Protein AF-A0A7W0VR35-F1 (afdb_monomer_lite)

Radius of gyration: 27.63 Å; chains: 1; bounding box: 75×83×59 Å

Structure (mmCIF, N/CA/C/O backbone):
data_AF-A0A7W0VR35-F1
#
_entry.id   AF-A0A7W0VR35-F1
#
loop_
_atom_site.group_PDB
_atom_site.id
_atom_site.type_symbol
_atom_site.label_atom_id
_atom_site.label_alt_id
_atom_site.label_comp_id
_atom_site.label_asym_id
_atom_site.label_entity_id
_atom_site.label_seq_id
_atom_site.pdbx_PDB_ins_code
_atom_site.Cartn_x
_atom_site.Cartn_y
_atom_site.Cartn_z
_atom_site.occupancy
_atom_site.B_iso_or_equiv
_atom_site.auth_seq_id
_atom_site.auth_comp_id
_atom_site.auth_asym_id
_atom_site.auth_atom_id
_atom_site.pdbx_PDB_model_num
ATOM 1 N N . MET A 1 1 ? -3.188 -14.365 18.243 1.00 95.12 1 MET A N 1
ATOM 2 C CA . MET A 1 1 ? -3.143 -14.011 16.800 1.00 95.12 1 MET A CA 1
ATOM 3 C C . MET A 1 1 ? -3.067 -12.494 16.679 1.00 95.12 1 MET A C 1
ATOM 5 O O . MET A 1 1 ? -3.664 -11.827 17.518 1.00 95.12 1 MET A O 1
ATOM 9 N N . ILE A 1 2 ? -2.361 -11.967 15.671 1.00 97.50 2 ILE A N 1
ATOM 10 C CA . ILE A 1 2 ? -2.368 -10.536 15.319 1.00 97.50 2 ILE A CA 1
ATOM 11 C C . ILE A 1 2 ? -2.817 -10.399 13.857 1.00 97.50 2 ILE A C 1
ATOM 13 O O . ILE A 1 2 ? -2.403 -11.199 13.023 1.00 97.50 2 ILE A O 1
ATOM 17 N N . ALA A 1 3 ? -3.654 -9.410 13.547 1.00 97.56 3 ALA A N 1
ATOM 18 C CA . ALA A 1 3 ? -4.047 -9.060 12.180 1.00 97.56 3 ALA A CA 1
ATOM 19 C C . ALA A 1 3 ? -3.979 -7.539 11.986 1.00 97.56 3 ALA A C 1
ATOM 21 O O . ALA A 1 3 ? -4.232 -6.788 12.924 1.00 97.56 3 ALA A O 1
ATOM 22 N N . THR A 1 4 ? -3.647 -7.068 10.788 1.00 98.00 4 THR A N 1
ATOM 23 C CA . THR A 1 4 ? -3.435 -5.638 10.500 1.00 98.00 4 THR A CA 1
ATOM 24 C C . THR A 1 4 ? -4.209 -5.198 9.265 1.00 98.00 4 THR A C 1
ATOM 26 O O . THR A 1 4 ? -4.456 -5.993 8.357 1.00 98.00 4 THR A O 1
ATOM 29 N N . SER A 1 5 ? -4.645 -3.937 9.244 1.00 96.94 5 SER A N 1
ATOM 30 C CA . SER A 1 5 ? -5.359 -3.370 8.100 1.00 96.94 5 SER A CA 1
ATOM 31 C C . SER A 1 5 ? -4.422 -3.003 6.953 1.00 96.94 5 SER A C 1
ATOM 33 O O . SER A 1 5 ? -3.284 -2.587 7.165 1.00 96.94 5 SER A O 1
ATOM 35 N N . LEU A 1 6 ? -4.945 -3.076 5.722 1.00 93.38 6 LEU A N 1
ATOM 36 C CA . LEU A 1 6 ? -4.187 -2.752 4.508 1.00 93.38 6 LEU A CA 1
ATOM 37 C C . LEU A 1 6 ? -3.707 -1.292 4.440 1.00 93.38 6 LEU A C 1
ATOM 39 O O . LEU A 1 6 ? -2.758 -1.004 3.718 1.00 93.38 6 LEU A O 1
ATOM 43 N N . ASP A 1 7 ? -4.364 -0.385 5.166 1.00 92.06 7 ASP A N 1
ATOM 44 C CA . ASP A 1 7 ? -4.003 1.034 5.275 1.00 92.06 7 ASP A CA 1
ATOM 45 C C . ASP A 1 7 ? -3.066 1.345 6.459 1.00 92.06 7 ASP A C 1
ATOM 47 O O . ASP A 1 7 ? -2.720 2.507 6.677 1.00 92.06 7 ASP A O 1
ATOM 51 N N . GLY A 1 8 ? -2.679 0.332 7.246 1.00 94.69 8 GLY A N 1
ATOM 52 C CA . GLY A 1 8 ? -1.776 0.475 8.391 1.00 94.69 8 GLY A CA 1
ATOM 53 C C . GLY A 1 8 ? -2.346 1.242 9.577 1.00 94.69 8 GLY A C 1
ATOM 54 O O . GLY A 1 8 ? -1.609 1.540 10.519 1.00 94.69 8 GLY A O 1
ATOM 55 N N . GLN A 1 9 ? -3.632 1.595 9.549 1.00 96.31 9 GLN A N 1
ATOM 56 C CA . GLN A 1 9 ? -4.255 2.364 10.623 1.00 96.31 9 GLN A CA 1
ATOM 57 C C . GLN A 1 9 ? -4.576 1.512 11.846 1.00 96.31 9 GLN A C 1
ATOM 59 O O . GLN A 1 9 ? -4.603 2.038 12.954 1.00 96.31 9 GLN A O 1
ATOM 64 N N . TRP A 1 10 ? -4.792 0.210 11.668 1.00 98.06 10 TRP A N 1
ATOM 65 C CA . TRP A 1 10 ? -5.353 -0.647 12.702 1.00 98.06 10 TRP A CA 1
ATOM 66 C C . TRP A 1 10 ? -4.585 -1.956 12.829 1.00 98.06 10 TRP A C 1
ATOM 68 O O . TRP A 1 10 ? -4.202 -2.580 11.836 1.00 98.06 10 TRP A O 1
ATOM 78 N N . ALA A 1 11 ? -4.426 -2.401 14.070 1.00 98.19 11 ALA A N 1
ATOM 79 C CA . ALA A 1 11 ? -4.011 -3.753 14.400 1.00 98.19 11 ALA A CA 1
ATOM 80 C C . ALA A 1 11 ? -5.011 -4.364 15.381 1.00 98.19 11 ALA A C 1
ATOM 82 O O . ALA A 1 11 ? -5.518 -3.683 16.270 1.00 98.19 11 ALA A O 1
ATOM 83 N N . ILE A 1 12 ? -5.273 -5.653 15.230 1.00 98.06 12 ILE A N 1
ATOM 84 C CA . ILE A 1 12 ? -6.083 -6.441 16.148 1.00 98.06 12 ILE A CA 1
ATOM 85 C C . ILE A 1 12 ? -5.199 -7.473 16.809 1.00 98.06 12 ILE A C 1
ATOM 87 O O . ILE A 1 12 ? -4.433 -8.157 16.130 1.00 98.06 12 ILE A O 1
ATOM 91 N N . ILE A 1 13 ? -5.378 -7.645 18.113 1.00 97.69 13 ILE A N 1
ATOM 92 C CA . ILE A 1 13 ? -4.798 -8.750 18.866 1.00 97.69 13 ILE A CA 1
ATOM 93 C C . ILE A 1 13 ? -5.936 -9.599 19.420 1.00 97.69 13 ILE A C 1
ATOM 95 O O . ILE A 1 13 ? -6.838 -9.096 20.086 1.00 97.69 13 ILE A O 1
ATOM 99 N N . ARG A 1 14 ? -5.869 -10.905 19.154 1.00 97.06 14 ARG A N 1
ATOM 100 C CA . ARG A 1 14 ? -6.796 -11.908 19.684 1.00 97.06 14 ARG A CA 1
ATOM 101 C C . ARG A 1 14 ? -6.101 -12.800 20.708 1.00 97.06 14 ARG A C 1
ATOM 103 O O . ARG A 1 14 ? -5.097 -13.444 20.366 1.00 97.06 14 ARG A O 1
ATOM 110 N N . ARG A 1 15 ? -6.690 -12.900 21.905 1.00 95.44 15 ARG A N 1
ATOM 111 C CA . ARG A 1 15 ? -6.310 -13.806 23.002 1.00 95.44 15 ARG A CA 1
ATOM 112 C C . ARG A 1 15 ? -7.524 -14.640 23.428 1.00 95.44 15 ARG A C 1
ATOM 114 O O . ARG A 1 15 ? -8.392 -14.161 24.150 1.00 95.44 15 ARG A O 1
ATOM 121 N N . GLY A 1 16 ? -7.607 -15.885 22.955 1.00 95.12 16 GLY A N 1
ATOM 122 C CA . GLY A 1 16 ? -8.810 -16.707 23.139 1.00 95.12 16 GLY A CA 1
ATOM 123 C C . GLY A 1 16 ? -10.037 -16.007 22.547 1.00 95.12 16 GLY A C 1
ATOM 124 O O . GLY A 1 16 ? -10.062 -15.704 21.349 1.00 95.12 16 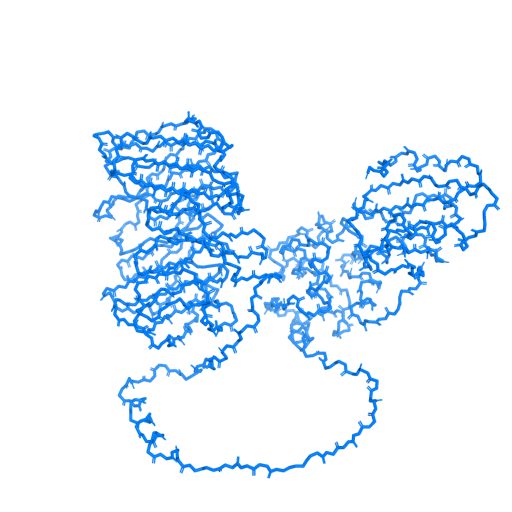GLY A O 1
ATOM 125 N N . ARG A 1 17 ? -11.018 -15.684 23.392 1.00 97.19 17 ARG A N 1
ATOM 126 C CA . ARG A 1 17 ? -12.238 -14.954 23.009 1.00 97.19 17 ARG A CA 1
ATOM 127 C C . ARG A 1 17 ? -12.087 -13.436 23.048 1.00 97.19 17 ARG A C 1
ATOM 129 O O . ARG A 1 17 ? -12.925 -12.738 22.493 1.00 97.19 17 ARG A O 1
ATOM 136 N N . GLU A 1 18 ? -11.055 -12.910 23.694 1.00 97.81 18 GLU A N 1
ATOM 137 C CA . GLU A 1 18 ? -10.840 -11.469 23.795 1.00 97.81 18 GLU A CA 1
ATOM 138 C C . GLU A 1 18 ? -10.178 -10.936 22.521 1.00 97.81 18 GLU A C 1
ATOM 140 O O . GLU A 1 18 ? -9.185 -11.488 22.034 1.00 97.81 18 GLU A O 1
ATOM 145 N N . VAL A 1 19 ? -10.725 -9.845 21.991 1.00 98.12 19 VAL A N 1
ATOM 146 C CA . VAL A 1 19 ? -10.203 -9.138 20.823 1.00 98.12 19 VAL A CA 1
ATOM 147 C C . VAL A 1 19 ? -10.039 -7.671 21.178 1.00 98.12 19 VAL A C 1
ATOM 149 O O . VAL A 1 19 ? -11.009 -7.014 21.549 1.00 98.12 19 VAL A O 1
ATOM 152 N N . VAL A 1 20 ? -8.824 -7.151 21.027 1.00 98.06 20 VAL A N 1
ATOM 153 C CA . VAL A 1 20 ? -8.511 -5.733 21.233 1.00 98.06 20 VAL A CA 1
ATOM 154 C C . VAL A 1 20 ? -8.087 -5.085 19.920 1.00 98.06 20 VAL A C 1
ATOM 156 O O . VAL A 1 20 ? -7.365 -5.690 19.124 1.00 98.06 20 VAL A O 1
ATOM 159 N N . LEU A 1 21 ? -8.535 -3.852 19.701 1.00 98.31 21 LEU A N 1
ATOM 160 C CA . LEU A 1 21 ? -8.171 -3.008 18.568 1.00 98.31 21 LEU A CA 1
ATOM 161 C C . LEU A 1 21 ? -7.180 -1.938 19.020 1.00 98.31 21 LEU A C 1
ATOM 163 O O . LEU A 1 21 ? -7.426 -1.224 19.991 1.00 98.31 21 LEU A O 1
ATOM 167 N N . LEU A 1 22 ? -6.091 -1.795 18.276 1.00 98.00 22 LEU A N 1
ATOM 168 C CA . LEU A 1 22 ? -5.041 -0.810 18.500 1.00 98.00 22 LEU A CA 1
ATOM 169 C C . LEU A 1 22 ? -4.926 0.110 17.288 1.00 98.00 22 LEU A C 1
ATOM 171 O O . LEU A 1 22 ? -4.880 -0.358 16.145 1.00 98.00 22 LEU A O 1
ATOM 175 N N . GLU A 1 23 ? -4.807 1.411 17.533 1.00 97.31 23 GLU A N 1
ATOM 176 C CA . GLU A 1 23 ? -4.448 2.368 16.492 1.00 97.31 23 GLU A CA 1
ATOM 177 C C . GLU A 1 23 ? -2.954 2.223 16.180 1.00 97.31 23 GLU A C 1
ATOM 179 O O . GLU A 1 23 ? -2.095 2.325 17.056 1.00 97.31 23 GLU A O 1
ATOM 184 N N . ARG A 1 24 ? -2.635 1.920 14.918 1.00 95.44 24 ARG A N 1
ATOM 185 C CA . ARG A 1 24 ? -1.267 1.716 14.411 1.00 95.44 24 ARG A CA 1
ATOM 186 C C . ARG A 1 24 ? -0.441 0.721 15.241 1.00 95.44 24 ARG A C 1
ATOM 188 O O . ARG A 1 24 ? 0.783 0.846 15.320 1.00 95.44 24 ARG A O 1
ATOM 195 N N . GLY A 1 25 ? -1.106 -0.257 15.858 1.00 94.12 25 GLY A N 1
ATOM 196 C CA . GLY A 1 25 ? -0.463 -1.271 16.697 1.00 94.12 25 GLY A CA 1
ATOM 197 C C . GLY A 1 25 ? 0.178 -0.732 17.975 1.00 94.12 25 GLY A C 1
ATOM 198 O O . GLY A 1 25 ? 1.082 -1.379 18.490 1.00 94.12 25 GLY A O 1
ATOM 199 N N . VAL A 1 26 ? -0.245 0.436 18.465 1.00 93.38 26 VAL A N 1
ATOM 200 C CA . VAL A 1 26 ? 0.288 1.060 19.685 1.00 93.38 26 VAL A CA 1
ATOM 201 C C . VAL A 1 26 ? -0.766 1.019 20.795 1.00 93.38 26 VAL A C 1
ATOM 203 O O . VAL A 1 26 ? -1.960 1.144 20.529 1.00 93.38 26 VAL A O 1
ATOM 206 N N . ALA A 1 27 ? -0.322 0.811 22.035 1.00 92.38 27 ALA A N 1
ATOM 207 C CA . ALA A 1 27 ? -1.160 0.887 23.228 1.00 92.38 27 ALA A CA 1
ATOM 208 C C . ALA A 1 27 ? -1.475 2.354 23.612 1.00 92.38 27 ALA A C 1
ATOM 210 O O . ALA A 1 27 ? -0.682 3.247 23.306 1.00 92.38 27 ALA A O 1
ATOM 211 N N . PRO A 1 28 ? -2.588 2.628 24.319 1.00 95.88 28 PRO A N 1
ATOM 212 C CA . PRO A 1 28 ? -3.587 1.678 24.824 1.00 95.88 28 PRO A CA 1
ATOM 213 C C . PRO A 1 28 ? -4.585 1.192 23.747 1.00 95.88 28 PRO A C 1
ATOM 215 O O . PRO A 1 28 ? -4.693 1.809 22.687 1.00 95.88 28 PRO A O 1
ATOM 218 N N . PRO A 1 29 ? -5.343 0.104 24.004 1.00 96.94 29 PRO A N 1
ATOM 219 C CA . PRO A 1 29 ? -6.456 -0.314 23.149 1.00 96.94 29 PRO A CA 1
ATOM 220 C C . PRO A 1 29 ? -7.499 0.790 22.951 1.00 96.94 29 PRO A C 1
ATOM 222 O O . PRO A 1 29 ? -7.899 1.455 23.904 1.00 96.94 29 PRO A O 1
ATOM 225 N N . VAL A 1 30 ? -7.974 0.941 21.714 1.00 97.75 30 VAL A N 1
ATOM 226 C CA . VAL A 1 30 ? -9.035 1.894 21.343 1.00 97.75 30 VAL A CA 1
ATOM 227 C C . VAL A 1 30 ? -10.424 1.274 21.519 1.00 97.75 30 VAL A C 1
ATOM 229 O O . VAL A 1 30 ? -11.382 1.971 21.846 1.00 97.75 30 VAL A O 1
ATOM 232 N N . ALA A 1 31 ? -10.533 -0.042 21.331 1.00 98.06 31 ALA A N 1
ATOM 233 C CA . ALA A 1 31 ? -11.748 -0.805 21.584 1.00 98.06 31 ALA A CA 1
ATOM 234 C C . ALA A 1 31 ? -11.434 -2.265 21.911 1.00 98.06 31 ALA A C 1
ATOM 236 O O . ALA A 1 31 ? -10.351 -2.775 21.612 1.00 98.06 31 ALA A O 1
ATOM 237 N N . GLN A 1 32 ? -12.415 -2.937 22.507 1.00 98.12 32 GLN A N 1
ATOM 238 C CA . GLN A 1 32 ? -12.334 -4.331 22.910 1.00 98.12 32 GLN A CA 1
ATOM 239 C C . GLN A 1 32 ? -13.700 -4.998 22.762 1.00 98.12 32 GLN A C 1
ATOM 241 O O . GLN A 1 32 ? -14.721 -4.402 23.103 1.00 98.12 32 GLN A O 1
ATOM 246 N N . ILE A 1 33 ? -13.707 -6.244 22.292 1.00 98.38 33 ILE A N 1
ATOM 247 C CA . ILE A 1 33 ? -14.890 -7.108 22.288 1.00 98.38 33 ILE A CA 1
ATOM 248 C C . ILE A 1 33 ? -14.534 -8.509 22.790 1.00 98.38 33 ILE A C 1
ATOM 250 O O . ILE A 1 33 ? -13.374 -8.928 22.752 1.00 98.38 33 ILE A O 1
ATOM 254 N N . THR A 1 34 ? -15.557 -9.251 23.204 1.00 98.12 34 THR A N 1
ATOM 255 C CA . THR A 1 34 ? -15.458 -10.679 23.511 1.00 98.12 34 THR A CA 1
ATOM 256 C C . THR A 1 34 ? -16.251 -11.453 22.468 1.00 98.12 34 THR A C 1
ATOM 258 O O . THR A 1 34 ? -17.428 -11.178 22.253 1.00 98.12 34 THR A O 1
ATOM 261 N N . LEU A 1 35 ? -15.603 -12.407 21.806 1.00 97.12 35 LEU A N 1
ATOM 262 C CA . LEU A 1 35 ? -16.219 -13.297 20.827 1.00 97.12 35 LEU A CA 1
ATOM 263 C C . LEU A 1 35 ? -17.107 -14.329 21.514 1.00 97.12 35 LEU A C 1
ATOM 265 O O . LEU A 1 35 ? -16.860 -14.702 22.660 1.00 97.12 35 LEU A O 1
ATOM 269 N N . ASP A 1 36 ? -18.098 -14.846 20.795 1.00 95.25 36 ASP A N 1
ATOM 270 C CA . ASP A 1 36 ? -19.009 -15.873 21.311 1.00 95.25 36 ASP A CA 1
ATOM 271 C C . ASP A 1 36 ? -18.390 -17.282 21.345 1.00 95.25 36 ASP A C 1
ATOM 273 O O . ASP A 1 36 ? -18.784 -18.098 22.177 1.00 95.25 36 ASP A O 1
ATOM 277 N N . ASP A 1 37 ? -17.392 -17.545 20.497 1.00 95.38 37 ASP A N 1
ATOM 278 C CA . ASP A 1 37 ? -16.738 -18.849 20.318 1.00 95.38 37 ASP A CA 1
ATOM 279 C C . ASP A 1 37 ? -15.204 -18.675 20.222 1.00 95.38 37 ASP A C 1
ATOM 281 O O . ASP A 1 37 ? -14.701 -17.594 19.895 1.00 95.38 37 ASP A O 1
ATOM 285 N N . ASP A 1 38 ? -14.458 -19.738 20.520 1.00 95.31 38 ASP A N 1
ATOM 286 C CA . ASP A 1 38 ? -13.015 -19.838 20.300 1.00 95.31 38 ASP A CA 1
ATOM 287 C C . ASP A 1 38 ? -12.671 -20.275 18.863 1.00 95.31 38 ASP A C 1
ATOM 289 O O . ASP A 1 38 ? -11.588 -19.953 18.358 1.00 95.31 38 ASP A O 1
ATOM 293 N N . ASP A 1 39 ? -13.579 -20.950 18.159 1.00 95.81 39 ASP A N 1
ATOM 294 C CA . ASP A 1 39 ? -13.385 -21.353 16.767 1.00 95.81 39 ASP A CA 1
ATOM 295 C C . ASP A 1 39 ? -13.820 -20.252 15.782 1.00 95.81 39 ASP A C 1
ATOM 297 O O . ASP A 1 39 ? -14.822 -20.347 15.065 1.00 95.81 39 ASP A O 1
ATOM 301 N N . VAL A 1 40 ? -13.048 -19.160 15.786 1.00 97.50 40 VAL A N 1
ATOM 302 C CA . VAL A 1 40 ? -13.317 -17.945 15.006 1.00 97.50 40 VAL A CA 1
ATOM 303 C C . VAL A 1 40 ? -12.079 -17.497 14.232 1.00 97.50 40 VAL A C 1
ATOM 305 O O . VAL A 1 40 ? -11.026 -17.241 14.825 1.00 97.50 40 VAL A O 1
ATOM 308 N N . ASP A 1 41 ? -12.209 -17.314 12.918 1.00 97.94 41 ASP A N 1
ATOM 309 C CA . ASP A 1 41 ? -11.185 -16.597 12.145 1.00 97.94 41 ASP A CA 1
ATOM 310 C C . ASP A 1 41 ? -11.409 -15.090 12.252 1.00 97.94 41 ASP A C 1
ATOM 312 O O . ASP A 1 41 ? -12.549 -14.625 12.280 1.00 97.94 41 ASP A O 1
ATOM 316 N N . ILE A 1 42 ? -10.322 -14.318 12.272 1.00 97.94 42 ILE A N 1
ATOM 317 C CA . ILE A 1 42 ? -10.366 -12.853 12.273 1.00 97.94 42 ILE A CA 1
ATOM 318 C C . ILE A 1 42 ? -9.582 -12.323 11.080 1.00 97.94 42 ILE A C 1
ATOM 320 O O . ILE A 1 42 ? -8.494 -12.811 10.775 1.00 97.94 42 ILE A O 1
ATOM 324 N N . ALA A 1 43 ? -10.122 -11.293 10.432 1.00 97.69 43 ALA A N 1
ATOM 325 C CA . ALA A 1 43 ? -9.463 -10.581 9.348 1.00 97.69 43 ALA A CA 1
ATOM 326 C C . ALA A 1 43 ? -9.671 -9.070 9.457 1.00 97.69 43 ALA A C 1
ATOM 328 O O . ALA A 1 43 ? -10.706 -8.613 9.943 1.00 97.69 43 ALA A O 1
ATOM 329 N N . MET A 1 44 ? -8.728 -8.312 8.900 1.00 97.75 44 MET A N 1
ATOM 330 C CA . MET A 1 44 ? -8.945 -6.918 8.518 1.00 97.75 44 MET A CA 1
ATOM 331 C C . MET A 1 44 ? -9.138 -6.827 7.007 1.00 97.75 44 MET A C 1
ATOM 333 O O . MET A 1 44 ? -8.349 -7.381 6.245 1.00 97.75 44 MET A O 1
ATOM 337 N N . VAL A 1 45 ? -10.178 -6.120 6.571 1.00 96.81 45 VAL A N 1
ATOM 338 C CA . VAL A 1 45 ? -10.547 -5.927 5.156 1.00 96.81 45 VAL A CA 1
ATOM 339 C C . VAL A 1 45 ? -10.719 -4.438 4.865 1.00 96.81 45 VAL A C 1
ATOM 341 O O . VAL A 1 45 ? -11.103 -3.696 5.759 1.00 96.81 45 VAL A O 1
ATOM 344 N N . GLY A 1 46 ? -10.449 -3.960 3.649 1.00 91.94 46 GLY A N 1
ATOM 345 C CA . GLY A 1 46 ? -10.549 -2.524 3.344 1.00 91.94 46 GLY A CA 1
ATOM 346 C C . GLY A 1 46 ? -9.740 -2.077 2.124 1.00 91.94 46 GLY A C 1
ATOM 347 O O . GLY A 1 46 ? -9.089 -2.909 1.492 1.00 91.94 46 GLY A O 1
ATOM 348 N N . PRO A 1 47 ? -9.763 -0.781 1.753 1.00 89.31 47 PRO A N 1
ATOM 349 C CA . PRO A 1 47 ? -10.300 0.371 2.498 1.00 89.31 47 PRO A CA 1
ATOM 350 C C . PRO A 1 47 ? -11.809 0.666 2.264 1.00 89.31 47 PRO A C 1
ATOM 352 O O . PRO A 1 47 ? -12.320 0.360 1.183 1.00 89.31 47 PRO A O 1
ATOM 355 N N . PRO A 1 48 ? -12.519 1.312 3.223 1.00 91.31 48 PRO A N 1
ATOM 356 C CA . PRO A 1 48 ? -12.063 1.620 4.585 1.00 91.31 48 PRO A CA 1
ATOM 357 C C . PRO A 1 48 ? -11.826 0.336 5.388 1.00 91.31 48 PRO A C 1
ATOM 359 O O . PRO A 1 48 ? -12.437 -0.691 5.093 1.00 91.31 48 PRO A O 1
ATOM 362 N N . ALA A 1 49 ? -10.907 0.383 6.352 1.00 96.12 49 ALA A N 1
ATOM 363 C CA . ALA A 1 49 ? -10.588 -0.765 7.189 1.00 96.12 49 ALA A CA 1
ATOM 364 C C . ALA A 1 49 ? -11.783 -1.186 8.061 1.00 96.12 49 ALA A C 1
ATOM 366 O O . ALA A 1 49 ? -12.395 -0.365 8.742 1.00 96.12 49 ALA A O 1
ATOM 367 N N . MET A 1 50 ? -12.098 -2.476 8.047 1.00 97.44 50 MET A N 1
ATOM 368 C CA . MET A 1 50 ? -13.146 -3.110 8.841 1.00 97.44 50 MET A CA 1
ATOM 369 C C . MET A 1 50 ? -12.611 -4.422 9.405 1.00 97.44 50 MET A C 1
ATOM 371 O O . MET A 1 50 ? -11.802 -5.093 8.758 1.00 97.44 50 MET A O 1
ATOM 375 N N . MET A 1 51 ? -13.079 -4.793 10.593 1.00 98.00 51 MET A N 1
ATOM 376 C CA . MET A 1 51 ? -12.782 -6.089 11.193 1.00 98.00 51 MET A CA 1
ATOM 377 C C . MET A 1 51 ? -13.889 -7.074 10.836 1.00 98.00 51 MET A C 1
ATOM 379 O O . MET A 1 51 ? -15.067 -6.747 10.951 1.00 98.00 51 MET A O 1
ATOM 383 N N . CYS A 1 52 ? -13.521 -8.294 10.467 1.00 98.25 52 CYS A N 1
ATOM 384 C CA . CYS A 1 52 ? -14.465 -9.383 10.261 1.00 98.25 52 CYS A CA 1
ATOM 385 C C . CYS A 1 52 ? -14.140 -10.546 11.190 1.00 98.25 52 CYS A C 1
ATOM 387 O O . CYS A 1 52 ? -12.969 -10.889 11.359 1.00 98.25 52 CYS A O 1
ATOM 389 N N . THR A 1 53 ? -15.176 -11.183 11.725 1.00 98.44 53 THR A N 1
ATOM 390 C CA . THR A 1 53 ? -15.082 -12.489 12.382 1.00 98.44 53 THR A CA 1
ATOM 391 C C . THR A 1 53 ? -15.834 -13.523 11.554 1.00 98.44 53 THR A C 1
ATOM 393 O O . THR A 1 53 ? -16.893 -13.220 11.003 1.00 98.44 53 THR A O 1
ATOM 396 N N . ILE A 1 54 ? -15.291 -14.735 11.445 1.00 98.44 54 ILE A N 1
ATOM 397 C CA . ILE A 1 54 ? -15.973 -15.883 10.837 1.00 98.44 54 ILE A CA 1
ATOM 398 C C . ILE A 1 54 ? -16.107 -16.965 11.897 1.00 98.44 54 ILE A C 1
ATOM 400 O O . ILE A 1 54 ? -15.136 -17.644 12.224 1.00 98.44 54 ILE A O 1
ATOM 404 N N . THR A 1 55 ? -17.314 -17.100 12.429 1.00 98.00 55 THR A N 1
ATOM 405 C CA . THR A 1 55 ? -17.687 -18.124 13.401 1.00 98.00 55 THR A CA 1
ATOM 406 C C . THR A 1 55 ? -18.132 -19.377 12.658 1.00 98.00 55 THR A C 1
ATOM 408 O O . THR A 1 55 ? -18.892 -19.280 11.694 1.00 98.00 55 THR A O 1
ATOM 411 N N . ARG A 1 56 ? -17.672 -20.557 13.087 1.00 96.88 56 ARG A N 1
ATOM 412 C CA . ARG A 1 56 ? -18.011 -21.848 12.456 1.00 96.88 56 ARG A CA 1
ATOM 413 C C . ARG A 1 56 ? -19.063 -22.650 13.207 1.00 96.88 56 ARG A C 1
ATOM 415 O O . ARG A 1 56 ? -19.796 -23.412 12.582 1.00 96.88 56 ARG A O 1
ATOM 422 N N . THR A 1 57 ? -19.158 -22.473 14.518 1.00 93.50 57 THR A N 1
ATOM 423 C CA . THR A 1 57 ? -20.099 -23.181 15.388 1.00 93.50 57 THR A CA 1
ATOM 424 C C . THR A 1 57 ? -20.719 -22.228 16.409 1.00 93.50 57 THR A C 1
ATOM 426 O O . THR A 1 57 ? -20.159 -21.173 16.678 1.00 93.50 57 THR A O 1
ATOM 429 N N . PRO A 1 58 ? -21.905 -22.539 16.959 1.00 93.56 58 PRO A N 1
ATOM 430 C CA . PRO A 1 58 ? -22.889 -23.493 16.442 1.00 93.56 58 PRO A CA 1
ATOM 431 C C . PRO A 1 58 ? -23.646 -22.970 15.202 1.00 93.56 58 PRO A C 1
ATOM 433 O O . PRO A 1 58 ? -24.240 -23.770 14.487 1.00 93.56 58 PRO A O 1
ATOM 436 N N . SER A 1 59 ? -23.615 -21.657 14.933 1.00 95.75 59 SER A N 1
ATOM 437 C CA . SER A 1 59 ? -24.247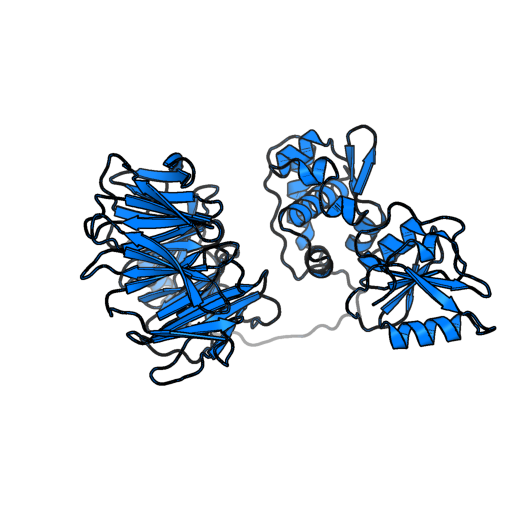 -21.020 13.764 1.00 95.75 59 SER A CA 1
ATOM 438 C C . SER A 1 59 ? -23.169 -20.374 12.894 1.00 95.75 59 SER A C 1
ATOM 440 O O . SER A 1 59 ? -22.643 -19.329 13.291 1.00 95.75 59 SER A O 1
ATOM 442 N N . PRO A 1 60 ? -22.797 -20.984 11.751 1.00 97.56 60 PRO A N 1
ATOM 443 C CA . PRO A 1 60 ? -21.802 -20.425 10.851 1.00 97.56 60 PRO A CA 1
ATOM 444 C C . PRO A 1 60 ? -22.198 -19.019 10.397 1.00 97.56 60 PRO A C 1
ATOM 446 O O . PRO A 1 60 ? -23.219 -18.842 9.739 1.00 97.56 60 PRO A O 1
ATOM 449 N N . ALA A 1 61 ? -21.399 -18.011 10.727 1.00 98.31 61 ALA A N 1
ATOM 450 C CA . ALA A 1 61 ? -21.722 -16.627 10.404 1.00 98.31 61 ALA A CA 1
ATOM 451 C C . ALA A 1 61 ? -20.462 -15.789 10.214 1.00 98.31 61 ALA A C 1
ATOM 453 O O . ALA A 1 61 ? -19.449 -15.991 10.882 1.00 98.31 61 ALA A O 1
ATOM 454 N N . LEU A 1 62 ? -20.555 -14.801 9.328 1.00 98.56 62 LEU A N 1
ATOM 455 C CA . LEU A 1 62 ? -19.581 -13.731 9.200 1.00 98.56 62 LEU A CA 1
ATOM 456 C C . LEU A 1 62 ? -20.154 -12.457 9.816 1.00 98.56 62 LEU A C 1
ATOM 458 O O . LEU A 1 62 ? -21.218 -12.000 9.397 1.00 98.56 62 LEU A O 1
ATOM 462 N N . THR A 1 63 ? -19.445 -11.860 10.773 1.00 98.62 63 THR A N 1
ATOM 463 C CA . THR A 1 63 ? -19.843 -10.592 11.404 1.00 98.62 63 THR A CA 1
ATOM 464 C C . THR A 1 63 ? -18.831 -9.500 11.079 1.00 98.62 63 THR A C 1
ATOM 466 O O . THR A 1 63 ? -17.624 -9.716 11.163 1.00 98.62 63 THR A O 1
ATOM 469 N N . LEU A 1 64 ? -19.329 -8.330 10.685 1.00 98.38 64 LEU A N 1
ATOM 470 C CA . LEU A 1 64 ? -18.546 -7.150 10.328 1.00 98.38 64 LEU A CA 1
ATOM 471 C C . LEU A 1 64 ? -18.593 -6.128 11.464 1.00 98.38 64 LEU A C 1
ATOM 473 O O . LEU A 1 64 ? -19.678 -5.775 11.930 1.00 98.38 64 LEU A O 1
ATOM 477 N N . TYR A 1 65 ? -17.434 -5.600 11.837 1.00 98.44 65 TYR A N 1
ATOM 478 C CA . TYR A 1 65 ? -17.270 -4.588 12.873 1.00 98.44 65 TYR A CA 1
ATOM 479 C C . TYR A 1 65 ? -16.522 -3.367 12.337 1.00 98.44 65 TYR A C 1
ATOM 481 O O . TYR A 1 65 ? -15.589 -3.495 11.536 1.00 98.44 65 TYR A O 1
ATOM 489 N N . LEU A 1 66 ? -16.901 -2.176 12.807 1.00 97.06 66 LEU A N 1
ATOM 490 C CA . LEU A 1 66 ? -16.261 -0.922 12.398 1.00 97.06 66 LEU A CA 1
ATOM 491 C C . LEU A 1 66 ? -15.291 -0.384 13.461 1.00 97.06 66 LEU A C 1
ATOM 493 O O . LEU A 1 66 ? -15.718 -0.076 14.577 1.00 97.06 66 LEU A O 1
ATOM 497 N N . PRO A 1 67 ? -14.008 -0.179 13.118 1.00 97.25 67 PRO A N 1
ATOM 498 C CA . PRO A 1 67 ? -13.141 0.743 13.843 1.00 97.25 67 PRO A CA 1
ATOM 499 C C . PRO A 1 67 ? -13.732 2.170 13.886 1.00 97.25 67 PRO A C 1
ATOM 501 O O . PRO A 1 67 ? -14.426 2.570 12.948 1.00 97.25 67 PRO A O 1
ATOM 504 N N . PRO A 1 68 ? -13.462 2.961 14.941 1.00 96.94 68 PRO A N 1
ATOM 505 C CA . PRO A 1 68 ? -12.632 2.618 16.097 1.00 96.94 68 PRO A CA 1
ATOM 506 C C . PRO A 1 68 ? -13.370 1.832 17.192 1.00 96.94 68 PRO A C 1
ATOM 508 O O . PRO A 1 68 ? -12.722 1.366 18.115 1.00 96.94 68 PRO A O 1
ATOM 511 N N . HIS A 1 69 ? -14.697 1.684 17.126 1.00 96.12 69 HIS A N 1
ATOM 512 C CA . HIS A 1 69 ? -15.504 1.214 18.266 1.00 96.12 69 HIS A CA 1
ATOM 513 C C . HIS A 1 69 ? -15.754 -0.300 18.312 1.00 96.12 69 HIS A C 1
ATOM 515 O O . HIS A 1 69 ? -16.249 -0.795 19.318 1.00 96.12 69 HIS A O 1
ATOM 521 N N . LEU A 1 70 ? -15.433 -1.028 17.237 1.00 96.88 70 LEU A N 1
ATOM 522 C CA . LEU A 1 70 ? -15.780 -2.442 17.056 1.00 96.88 70 LEU A CA 1
ATOM 523 C C . LEU A 1 70 ? -17.279 -2.727 17.278 1.00 96.88 70 LEU A C 1
ATOM 525 O O . LEU A 1 70 ? -17.654 -3.744 17.854 1.00 96.88 70 LEU A O 1
ATOM 529 N N . GLU A 1 71 ? -18.155 -1.842 16.801 1.00 96.00 71 GLU A N 1
ATOM 530 C CA . GLU A 1 71 ? -19.600 -2.094 16.780 1.00 96.00 71 GLU A CA 1
ATOM 531 C C . GLU A 1 71 ? -19.925 -3.097 15.667 1.00 96.00 71 GLU A C 1
ATOM 533 O O . GLU A 1 71 ? -19.501 -2.899 14.525 1.00 96.00 71 GLU A O 1
ATOM 538 N N . ALA A 1 72 ? -20.676 -4.158 15.981 1.00 97.75 72 ALA A N 1
ATOM 539 C CA . ALA A 1 72 ? -21.168 -5.100 14.979 1.00 97.75 72 ALA A CA 1
ATOM 540 C C . ALA A 1 72 ? -22.213 -4.409 14.090 1.00 97.75 72 ALA A C 1
ATOM 542 O O . ALA A 1 72 ? -23.313 -4.099 14.540 1.00 97.75 72 ALA A O 1
ATOM 543 N N . VAL A 1 73 ? -21.879 -4.174 12.822 1.00 97.94 73 VAL A N 1
ATOM 544 C CA . VAL A 1 73 ? -22.741 -3.425 11.887 1.00 97.94 73 VAL A CA 1
ATOM 545 C C . VAL A 1 73 ? -23.445 -4.299 10.862 1.00 97.94 73 VAL A C 1
ATOM 547 O O . VAL A 1 73 ? -24.401 -3.856 10.229 1.00 97.94 73 VAL A O 1
ATOM 550 N N . SER A 1 74 ? -22.959 -5.519 10.651 1.00 98.25 74 SER A N 1
ATOM 551 C CA . SER A 1 74 ? -23.523 -6.442 9.674 1.00 98.25 74 SER A CA 1
ATOM 552 C C . SER A 1 74 ? -23.234 -7.876 10.072 1.00 98.25 74 SER A C 1
ATOM 554 O O . SER A 1 74 ? -22.170 -8.168 10.617 1.00 98.25 74 SER A O 1
ATOM 556 N N . ARG A 1 75 ? -24.162 -8.773 9.752 1.00 98.19 75 ARG A N 1
ATOM 557 C CA . ARG A 1 75 ? -24.013 -10.210 9.952 1.00 98.19 75 ARG A CA 1
ATOM 558 C C . ARG A 1 75 ? -24.567 -10.942 8.741 1.00 98.19 75 ARG A C 1
ATOM 560 O O . ARG A 1 75 ? -25.650 -10.619 8.259 1.00 98.19 75 ARG A O 1
ATOM 567 N N . LEU A 1 76 ? -23.808 -11.910 8.255 1.00 98.50 76 LEU A N 1
ATOM 568 C CA . LEU A 1 76 ? -24.162 -12.781 7.148 1.00 98.50 76 LEU A CA 1
ATOM 569 C C . LEU A 1 76 ? -24.114 -14.223 7.650 1.00 98.50 76 LEU A C 1
ATOM 571 O O . LEU A 1 76 ? -23.034 -14.723 7.961 1.00 98.50 76 LEU A O 1
ATOM 575 N N . GLU A 1 77 ? -25.264 -14.888 7.713 1.00 98.38 77 GLU A N 1
ATOM 576 C CA . GLU A 1 77 ? -25.308 -16.327 7.987 1.00 98.38 77 GLU A CA 1
ATOM 577 C C . GLU A 1 77 ? -24.701 -17.092 6.803 1.00 98.38 77 GLU A C 1
ATOM 579 O O . GLU A 1 77 ? -24.992 -16.810 5.636 1.00 98.38 77 GLU A O 1
ATOM 584 N N . LEU A 1 78 ? -23.826 -18.044 7.110 1.00 98.12 78 LEU A N 1
ATOM 585 C CA . LEU A 1 78 ? -23.162 -18.902 6.138 1.00 98.12 78 LEU A CA 1
ATOM 586 C C . LEU A 1 78 ? -23.886 -20.249 6.094 1.00 98.12 78 LEU A C 1
ATOM 588 O O . LEU A 1 78 ? -24.260 -20.807 7.120 1.00 98.12 78 LEU A O 1
ATOM 592 N N . GLU A 1 79 ? -24.059 -20.805 4.897 1.00 97.00 79 GLU A N 1
ATOM 593 C CA . GLU A 1 79 ? -24.772 -22.082 4.728 1.00 97.00 79 GLU A CA 1
ATOM 594 C C . GLU A 1 79 ? -24.032 -23.269 5.359 1.00 97.00 79 GLU A C 1
ATOM 596 O O . GLU A 1 79 ? -24.647 -24.254 5.759 1.00 97.00 79 GLU A O 1
ATOM 601 N N . THR A 1 80 ? -22.704 -23.186 5.428 1.00 97.31 80 THR A N 1
ATOM 602 C CA . THR A 1 80 ? -21.826 -24.219 5.979 1.00 97.31 80 THR A CA 1
ATOM 603 C C . THR A 1 80 ? -20.660 -23.568 6.721 1.00 97.31 80 THR A C 1
ATOM 605 O O . THR A 1 80 ? -20.281 -22.447 6.370 1.00 97.31 80 THR A O 1
ATOM 608 N N . PRO A 1 81 ? -20.015 -24.269 7.671 1.00 98.06 81 PRO A N 1
ATOM 609 C CA . PRO A 1 81 ? -18.758 -23.816 8.257 1.00 98.06 81 PRO A CA 1
ATOM 610 C C . PRO A 1 81 ? -17.705 -23.530 7.175 1.00 98.06 81 PRO A C 1
ATOM 612 O O . PRO A 1 81 ? -17.432 -24.374 6.318 1.00 98.06 81 PRO A O 1
ATOM 615 N N . MET A 1 82 ? -17.118 -22.334 7.208 1.00 98.38 82 MET A N 1
ATOM 616 C CA . MET A 1 82 ? -16.060 -21.910 6.288 1.00 98.38 82 MET A CA 1
ATOM 617 C C . MET A 1 82 ? -14.890 -21.292 7.061 1.00 98.38 82 MET A C 1
ATOM 619 O O . MET A 1 82 ? -15.055 -20.780 8.168 1.00 98.38 82 MET A O 1
ATOM 623 N N . HIS A 1 83 ? -13.708 -21.339 6.456 1.00 97.94 83 HIS A N 1
ATOM 624 C CA . HIS A 1 83 ? -12.489 -20.696 6.931 1.00 97.94 83 HIS A CA 1
ATOM 625 C C . HIS A 1 83 ? -12.112 -19.527 6.032 1.00 97.94 83 HIS A C 1
ATOM 627 O O . HIS A 1 83 ? -12.366 -19.548 4.823 1.00 97.94 83 HIS A O 1
ATOM 633 N N . LEU A 1 84 ? -11.446 -18.534 6.612 1.00 98.00 84 LEU A N 1
ATOM 634 C CA . LEU A 1 84 ? -10.773 -17.496 5.852 1.00 98.00 84 LEU A CA 1
ATOM 635 C C . LEU A 1 84 ? -9.629 -18.114 5.041 1.00 98.00 84 LEU A C 1
ATOM 637 O O . LEU A 1 84 ? -8.670 -18.642 5.596 1.00 98.00 84 LEU A O 1
ATOM 641 N N . ALA A 1 85 ? -9.713 -18.008 3.719 1.00 97.12 85 ALA A N 1
ATOM 642 C CA . ALA A 1 85 ? -8.684 -18.489 2.805 1.00 97.12 85 ALA A CA 1
ATOM 643 C C . ALA A 1 85 ? -7.822 -17.351 2.230 1.00 97.12 85 ALA A C 1
ATOM 645 O O . ALA A 1 85 ? -6.695 -17.582 1.806 1.00 97.12 85 ALA A O 1
ATOM 646 N N . GLY A 1 86 ? -8.330 -16.115 2.210 1.00 96.50 86 GLY A N 1
ATOM 647 C CA . GLY A 1 86 ? -7.564 -14.949 1.777 1.00 96.50 86 GLY A CA 1
ATOM 648 C C . GLY A 1 86 ? -8.346 -13.643 1.864 1.00 96.50 86 GLY A C 1
ATOM 649 O O . GLY A 1 86 ? -9.575 -13.640 1.943 1.00 96.50 86 GLY A O 1
ATOM 650 N N . VAL A 1 87 ? -7.623 -12.525 1.811 1.00 97.25 87 VAL A N 1
ATOM 651 C CA . VAL A 1 87 ? -8.179 -11.166 1.768 1.00 97.25 87 VAL A CA 1
ATOM 652 C C . VAL A 1 87 ? -7.621 -10.438 0.550 1.00 97.25 87 VAL A C 1
ATOM 654 O O . VAL A 1 87 ? -6.422 -10.495 0.288 1.00 97.25 87 VAL A O 1
ATOM 657 N N . THR A 1 88 ? -8.482 -9.745 -0.193 1.00 96.50 88 THR A N 1
ATOM 658 C CA . THR A 1 88 ? -8.082 -8.886 -1.311 1.00 96.50 88 THR A CA 1
ATOM 659 C C . THR A 1 88 ? -8.933 -7.618 -1.346 1.00 96.50 88 THR A C 1
ATOM 661 O O . THR A 1 88 ? -10.133 -7.644 -1.625 1.00 96.50 88 THR A O 1
ATOM 664 N N . GLY A 1 89 ? -8.319 -6.483 -1.005 1.00 94.19 89 GLY A N 1
ATOM 665 C CA . GLY A 1 89 ? -9.026 -5.212 -0.848 1.00 94.19 89 GLY A CA 1
ATOM 666 C C . GLY A 1 89 ? -10.206 -5.329 0.125 1.00 94.19 89 GLY A C 1
ATOM 667 O O . GLY A 1 89 ? -10.052 -5.715 1.283 1.00 94.19 89 GLY A O 1
ATOM 668 N N . THR A 1 90 ? -11.411 -5.034 -0.363 1.00 96.44 90 THR A N 1
ATOM 669 C CA . THR A 1 90 ? -12.663 -5.090 0.414 1.00 96.44 90 THR A CA 1
ATOM 670 C C . THR A 1 90 ? -13.350 -6.461 0.388 1.00 96.44 90 THR A C 1
ATOM 672 O O . THR A 1 90 ? -14.538 -6.571 0.700 1.00 96.44 90 THR A O 1
ATOM 675 N N . ARG A 1 91 ? -12.640 -7.517 -0.026 1.00 98.00 91 ARG A N 1
ATOM 676 C CA . ARG A 1 91 ? -13.190 -8.867 -0.194 1.00 98.00 91 ARG A CA 1
ATOM 677 C C . ARG A 1 91 ? -12.438 -9.902 0.622 1.00 98.00 91 ARG A C 1
ATOM 679 O O . ARG A 1 91 ? -11.215 -9.866 0.729 1.00 98.00 91 ARG A O 1
ATOM 686 N N . MET A 1 92 ? -13.198 -10.862 1.123 1.00 98.31 92 MET A N 1
ATOM 687 C CA . MET A 1 92 ? -12.708 -12.081 1.753 1.00 98.31 92 MET A CA 1
ATOM 688 C C . MET A 1 92 ? -13.029 -13.255 0.851 1.00 98.31 92 MET A C 1
ATOM 690 O O . MET A 1 92 ? -14.113 -13.321 0.272 1.00 98.31 92 MET A O 1
ATOM 694 N N . VAL A 1 93 ? -12.101 -14.195 0.771 1.00 98.38 93 VAL A N 1
ATOM 695 C CA . VAL A 1 93 ? -12.331 -15.497 0.162 1.00 98.38 93 VAL A CA 1
ATOM 696 C C . VAL A 1 93 ? -12.496 -16.488 1.296 1.00 98.38 93 VAL A C 1
ATOM 698 O O . VAL A 1 93 ? -11.572 -16.685 2.084 1.00 98.38 93 VAL A O 1
ATOM 701 N N . LEU A 1 94 ? -13.679 -17.077 1.393 1.00 98.56 94 LEU A N 1
ATOM 702 C CA . LEU A 1 94 ? -14.008 -18.111 2.359 1.00 98.56 94 LEU A CA 1
ATOM 703 C C . LEU A 1 94 ? -14.029 -19.460 1.650 1.00 98.56 94 LEU A C 1
ATOM 705 O O . LEU A 1 94 ? -14.516 -19.552 0.522 1.00 98.56 94 LEU A O 1
ATOM 709 N N . ALA A 1 95 ? -13.525 -20.499 2.305 1.00 98.06 95 ALA A N 1
ATOM 710 C CA . ALA A 1 95 ? -13.544 -21.856 1.775 1.00 98.06 95 ALA A CA 1
ATOM 711 C C . ALA A 1 95 ? -14.002 -22.858 2.833 1.00 98.06 95 ALA A C 1
ATOM 713 O O . ALA A 1 95 ? -13.693 -22.708 4.015 1.00 98.06 95 ALA A O 1
ATOM 714 N N . THR A 1 96 ? -14.711 -23.905 2.420 1.00 97.44 96 THR A N 1
ATOM 715 C CA . THR A 1 96 ? -14.983 -25.045 3.306 1.00 97.44 96 THR A CA 1
ATOM 716 C C . THR A 1 96 ? -13.687 -25.767 3.691 1.00 97.44 96 THR A C 1
ATOM 718 O O . THR A 1 96 ? -12.697 -25.673 2.958 1.00 97.44 96 THR A O 1
ATOM 721 N N . PRO A 1 97 ? -13.663 -26.527 4.805 1.00 95.50 97 PRO A N 1
ATOM 722 C CA . PRO A 1 97 ? -12.480 -27.292 5.213 1.00 95.50 97 PRO A CA 1
ATOM 723 C C . PRO A 1 97 ? -11.935 -28.227 4.119 1.00 95.50 97 PRO A C 1
ATOM 725 O O . PRO A 1 97 ? -10.725 -28.386 3.983 1.00 95.50 97 PRO A O 1
ATOM 728 N N . ASP A 1 98 ? -12.817 -28.800 3.293 1.00 95.19 98 ASP A N 1
ATOM 729 C CA . ASP A 1 98 ? -12.458 -29.661 2.158 1.00 95.19 98 ASP A CA 1
ATOM 730 C C . ASP A 1 98 ? -12.150 -28.897 0.856 1.00 95.19 98 ASP A C 1
ATOM 732 O O . ASP A 1 98 ? -11.848 -29.514 -0.167 1.00 95.19 98 ASP A O 1
ATOM 736 N N . ARG A 1 99 ? -12.231 -27.560 0.894 1.00 94.88 99 ARG A N 1
ATOM 737 C CA . ARG A 1 99 ? -11.969 -26.624 -0.210 1.00 94.88 99 ARG A CA 1
ATOM 738 C C . ARG A 1 99 ? -12.780 -26.900 -1.479 1.00 94.88 99 ARG A C 1
ATOM 740 O O . ARG A 1 99 ? -12.346 -26.548 -2.574 1.00 94.88 99 ARG A O 1
ATOM 747 N N . LYS A 1 100 ? -13.957 -27.519 -1.352 1.00 93.88 100 LYS A N 1
ATOM 748 C CA . LYS A 1 100 ? -14.871 -27.742 -2.485 1.00 93.88 100 LYS A CA 1
ATOM 749 C C . LYS A 1 100 ? -15.803 -26.569 -2.740 1.00 93.88 100 LYS A C 1
ATOM 751 O O . LYS A 1 100 ? -16.217 -26.367 -3.876 1.00 93.88 100 LYS A O 1
ATOM 756 N N . HIS A 1 101 ? -16.126 -25.801 -1.704 1.00 95.88 101 HIS A N 1
ATOM 757 C CA . HIS A 1 101 ? -17.000 -24.643 -1.820 1.00 95.88 101 HIS A CA 1
ATOM 758 C C . HIS A 1 101 ? -16.229 -23.377 -1.479 1.00 95.88 101 HIS A C 1
ATOM 760 O O . HIS A 1 101 ? -15.615 -23.287 -0.415 1.00 95.88 101 HIS A O 1
ATOM 766 N N . ILE A 1 102 ? -16.289 -22.400 -2.385 1.00 97.81 102 ILE A N 1
ATOM 767 C CA . ILE A 1 102 ? -15.725 -21.068 -2.186 1.00 97.81 102 ILE A CA 1
ATOM 768 C C . ILE A 1 102 ? -16.856 -20.052 -2.173 1.00 97.81 102 ILE A C 1
ATOM 770 O O . ILE A 1 102 ? -17.716 -20.050 -3.058 1.00 97.81 102 ILE A O 1
ATOM 774 N N . THR A 1 103 ? -16.787 -19.126 -1.229 1.00 98.44 103 THR A N 1
ATOM 775 C CA . THR A 1 103 ? -17.614 -17.924 -1.229 1.00 98.44 103 THR A CA 1
ATOM 776 C C . THR A 1 103 ? -16.714 -16.705 -1.165 1.00 98.44 103 THR A C 1
ATOM 778 O O . THR A 1 103 ? -15.897 -16.578 -0.257 1.00 98.44 103 THR A O 1
ATOM 781 N N . VAL A 1 104 ? -16.878 -15.776 -2.102 1.00 98.38 104 VAL A N 1
ATOM 782 C CA . VAL A 1 104 ? -16.308 -14.436 -1.977 1.00 98.38 104 VAL A CA 1
ATOM 783 C C . VAL A 1 104 ? -17.321 -13.542 -1.290 1.00 98.38 104 VAL A C 1
ATOM 785 O O . VAL A 1 104 ? -18.447 -13.383 -1.758 1.00 98.38 104 VAL A O 1
ATOM 788 N N . VAL A 1 105 ? -16.915 -12.948 -0.174 1.00 98.50 105 VAL A N 1
ATOM 789 C CA . VAL A 1 105 ? -17.729 -11.997 0.578 1.00 98.50 105 VAL A CA 1
ATOM 790 C C . VAL A 1 105 ? -17.134 -10.607 0.415 1.00 98.50 105 VAL A C 1
ATOM 792 O O . VAL A 1 105 ? -15.988 -10.360 0.783 1.00 98.50 105 VAL A O 1
ATOM 795 N N . ARG A 1 106 ? -17.917 -9.684 -0.140 1.00 98.19 106 ARG A N 1
ATOM 796 C CA . ARG A 1 106 ? -17.586 -8.262 -0.226 1.00 98.19 106 ARG A CA 1
ATOM 797 C C . ARG A 1 106 ? -18.116 -7.543 1.009 1.00 98.19 106 ARG A C 1
ATOM 799 O O . ARG A 1 106 ? -19.313 -7.605 1.282 1.00 98.19 106 ARG A O 1
ATO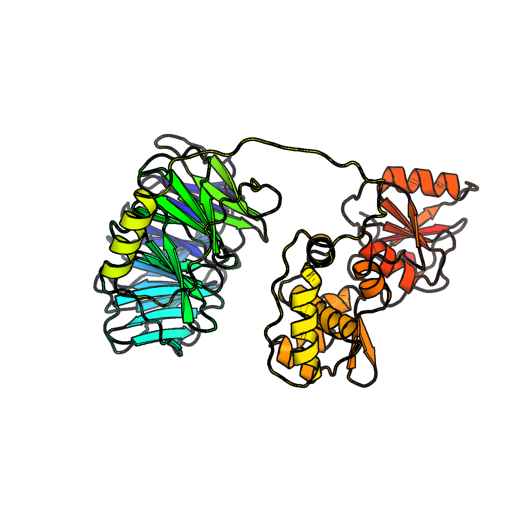M 806 N N . ALA A 1 107 ? -17.247 -6.791 1.672 1.00 97.19 107 ALA A N 1
ATOM 807 C CA . ALA A 1 107 ? -17.629 -5.809 2.675 1.00 97.19 107 ALA A CA 1
ATOM 808 C C . ALA A 1 107 ? -17.702 -4.419 2.022 1.00 97.19 107 ALA A C 1
ATOM 810 O O . ALA A 1 107 ? -16.762 -3.976 1.360 1.00 97.19 107 ALA A O 1
ATOM 811 N N . ALA A 1 108 ? -18.834 -3.732 2.148 1.00 92.44 108 ALA A N 1
ATOM 812 C CA . ALA A 1 108 ? -19.020 -2.399 1.582 1.00 92.44 108 ALA A CA 1
ATOM 813 C C . ALA A 1 108 ? -19.808 -1.518 2.553 1.00 92.44 108 ALA A C 1
ATOM 815 O O . ALA A 1 108 ? -21.022 -1.661 2.700 1.00 92.44 108 ALA A O 1
ATOM 816 N N . GLY A 1 109 ? -19.111 -0.593 3.217 1.00 89.50 109 GLY A N 1
ATOM 817 C CA . GLY A 1 109 ? -19.711 0.235 4.260 1.00 89.50 109 GLY A CA 1
ATOM 818 C C . GLY A 1 109 ? -20.216 -0.631 5.414 1.00 89.50 109 GLY A C 1
ATOM 819 O O . GLY A 1 109 ? -19.431 -1.293 6.076 1.00 89.50 109 GLY A O 1
ATOM 820 N N . ARG A 1 110 ? -21.533 -0.644 5.637 1.00 94.69 110 ARG A N 1
ATOM 821 C CA . ARG A 1 110 ? -22.195 -1.458 6.677 1.00 94.69 110 ARG A CA 1
ATOM 822 C C . ARG A 1 110 ? -22.856 -2.731 6.130 1.00 94.69 110 ARG A C 1
ATOM 824 O O . ARG A 1 110 ? -23.648 -3.359 6.822 1.00 94.69 110 ARG A O 1
ATOM 831 N N . GLY A 1 111 ? -22.588 -3.083 4.874 1.00 96.25 111 GLY A N 1
ATOM 832 C CA . GLY A 1 111 ? -23.201 -4.224 4.200 1.00 96.25 111 GLY A CA 1
ATOM 833 C C . GLY A 1 111 ? -22.210 -5.338 3.883 1.00 96.25 111 GLY A C 1
ATOM 834 O O . GLY A 1 111 ? -21.039 -5.085 3.584 1.00 96.25 111 GLY A O 1
ATOM 835 N N . LEU A 1 112 ? -22.725 -6.565 3.881 1.00 98.31 112 LEU A N 1
ATOM 836 C CA . LEU A 1 112 ? -22.054 -7.765 3.394 1.00 98.31 112 LEU A CA 1
ATOM 837 C C . LEU A 1 112 ? -22.814 -8.313 2.185 1.00 98.31 112 LEU A C 1
ATOM 839 O O . LEU A 1 112 ? -24.042 -8.356 2.182 1.00 98.31 112 LEU A O 1
ATOM 843 N N . ALA A 1 113 ? -22.082 -8.745 1.163 1.00 97.88 113 ALA A N 1
ATOM 844 C 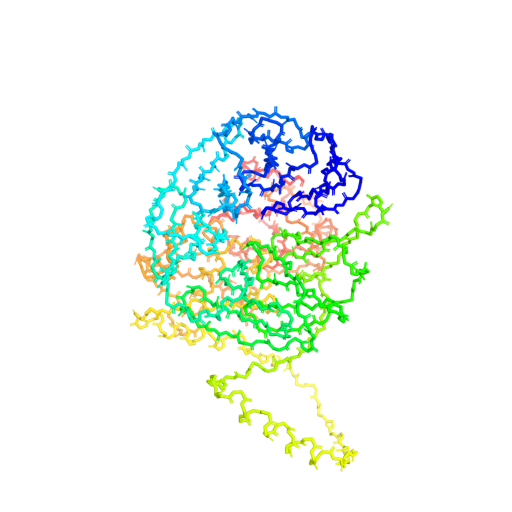CA . ALA A 1 113 ? -22.646 -9.437 0.010 1.00 97.88 113 ALA A CA 1
ATOM 845 C C . ALA A 1 113 ? -21.791 -10.658 -0.324 1.00 97.88 113 ALA A C 1
ATOM 847 O O . ALA A 1 113 ? -20.572 -10.539 -0.442 1.00 97.88 113 ALA A O 1
ATOM 848 N N . ALA A 1 114 ? -22.428 -11.815 -0.485 1.00 98.19 114 ALA A N 1
ATOM 849 C CA . ALA A 1 114 ? -21.760 -13.073 -0.790 1.00 98.19 114 ALA A CA 1
ATOM 850 C C . ALA A 1 114 ? -21.998 -13.508 -2.234 1.00 98.19 114 ALA A C 1
ATOM 852 O O . ALA A 1 114 ? -23.097 -13.375 -2.770 1.00 98.19 114 ALA A O 1
ATOM 853 N N . GLN A 1 115 ? -20.962 -14.077 -2.837 1.00 97.94 115 GLN A N 1
ATOM 854 C CA . GLN A 1 115 ? -20.997 -14.680 -4.157 1.00 97.94 115 GLN A CA 1
ATOM 855 C C . GLN A 1 115 ? -20.294 -16.034 -4.099 1.00 97.94 115 GLN A C 1
ATOM 857 O O . GLN A 1 115 ? -19.110 -16.114 -3.774 1.00 97.94 115 GLN A O 1
ATOM 862 N N . LYS A 1 116 ? -21.018 -17.106 -4.425 1.00 97.75 116 LYS A N 1
ATOM 863 C CA . LYS A 1 116 ? -20.421 -18.438 -4.562 1.00 97.75 116 LYS A CA 1
ATOM 864 C C . LYS A 1 116 ? -19.587 -18.499 -5.838 1.00 97.75 116 LYS A C 1
ATOM 866 O O . LYS A 1 116 ? -20.005 -17.976 -6.872 1.00 97.75 116 LYS A O 1
ATOM 871 N N . ILE A 1 117 ? -18.434 -19.154 -5.757 1.00 96.62 117 ILE A N 1
ATOM 872 C CA . ILE A 1 117 ? -17.540 -19.385 -6.893 1.00 96.62 117 ILE A CA 1
ATOM 873 C C . ILE A 1 117 ? -17.353 -20.887 -7.072 1.00 96.62 117 ILE A C 1
ATOM 875 O O . ILE A 1 117 ? -17.091 -21.602 -6.106 1.00 96.62 117 ILE A O 1
ATOM 879 N N . ASP A 1 118 ? -17.447 -21.338 -8.321 1.00 95.69 118 ASP A N 1
ATOM 880 C CA . ASP A 1 118 ? -17.080 -22.690 -8.728 1.00 95.69 118 ASP A CA 1
ATOM 881 C C . ASP A 1 118 ? -15.882 -22.626 -9.693 1.00 95.69 118 ASP A C 1
ATOM 883 O O . ASP A 1 118 ? -16.044 -22.230 -10.852 1.00 95.69 118 ASP A O 1
ATOM 887 N N . PRO A 1 119 ? -14.662 -22.975 -9.244 1.00 94.38 119 PRO A N 1
ATOM 888 C CA . PRO A 1 119 ? -13.490 -23.023 -10.115 1.00 94.38 119 PRO A CA 1
ATOM 889 C C . PRO A 1 119 ? -13.497 -24.229 -11.074 1.00 94.38 119 PRO A C 1
ATOM 891 O O . PRO A 1 119 ? -12.590 -24.356 -11.901 1.00 94.38 119 PRO A O 1
ATOM 894 N N . GLY A 1 120 ? -14.462 -25.149 -10.949 1.00 94.38 120 GLY A N 1
ATOM 895 C CA . GLY A 1 120 ? -14.618 -26.346 -11.779 1.00 94.38 120 GLY A CA 1
ATOM 896 C C . GLY A 1 120 ? -13.588 -27.453 -11.524 1.00 94.38 120 GLY A C 1
ATOM 897 O O . GLY A 1 120 ? -13.666 -28.524 -12.123 1.00 94.38 120 GLY A O 1
ATOM 898 N N . THR A 1 121 ? -12.607 -27.224 -10.647 1.00 93.94 121 THR A N 1
ATOM 899 C CA . THR A 1 121 ? -11.561 -28.195 -10.292 1.00 93.94 121 THR A CA 1
ATOM 900 C C . THR A 1 121 ? -11.190 -28.085 -8.814 1.00 93.94 121 THR A C 1
ATOM 902 O O . THR A 1 121 ? -11.266 -26.982 -8.270 1.00 93.94 121 THR A O 1
ATOM 905 N N . PRO A 1 122 ? -10.737 -29.179 -8.169 1.00 94.06 122 PRO A N 1
ATOM 906 C CA . PRO A 1 122 ? -10.283 -29.142 -6.782 1.00 94.06 122 PRO A CA 1
ATOM 907 C C . PRO A 1 122 ? -9.180 -28.105 -6.546 1.00 94.06 122 PRO A C 1
ATOM 909 O O . PRO A 1 122 ? -8.273 -27.945 -7.370 1.00 94.06 122 PRO A O 1
ATOM 912 N N . ILE A 1 123 ? -9.261 -27.435 -5.397 1.00 96.81 123 ILE A N 1
ATOM 913 C CA . ILE A 1 123 ? -8.382 -26.331 -5.018 1.00 96.81 123 ILE A CA 1
ATOM 914 C C . ILE A 1 123 ? -7.301 -26.839 -4.070 1.00 96.81 123 ILE A C 1
ATOM 916 O O . ILE A 1 123 ? -7.575 -27.291 -2.959 1.00 96.81 123 ILE A O 1
ATOM 920 N N . GLU A 1 124 ? -6.051 -26.705 -4.489 1.00 95.94 124 GLU A N 1
ATOM 921 C CA . GLU A 1 124 ? -4.875 -26.994 -3.678 1.00 95.94 124 GLU A CA 1
ATOM 922 C C . GLU A 1 124 ? -4.527 -25.853 -2.724 1.00 95.94 124 GLU A C 1
ATOM 924 O O . GLU A 1 124 ? -4.052 -26.124 -1.628 1.00 95.94 124 GLU A O 1
ATOM 929 N N . PHE A 1 125 ? -4.722 -24.591 -3.114 1.00 97.00 125 PHE A N 1
ATOM 930 C CA . PHE A 1 125 ? -4.493 -23.424 -2.255 1.00 97.00 125 PHE A CA 1
ATOM 931 C C . PHE A 1 125 ? -5.187 -22.170 -2.808 1.00 97.00 125 PHE A C 1
ATOM 933 O O . PHE A 1 125 ? -5.537 -22.107 -3.988 1.00 97.00 125 PHE A O 1
ATOM 940 N N . ILE A 1 126 ? -5.366 -21.169 -1.946 1.00 98.12 126 ILE A N 1
ATOM 941 C CA . ILE A 1 126 ? -5.977 -19.873 -2.262 1.00 98.12 126 ILE A CA 1
ATOM 942 C C . ILE A 1 126 ? -5.063 -18.790 -1.696 1.00 98.12 126 ILE A C 1
ATOM 944 O O . ILE A 1 126 ? -4.622 -18.909 -0.557 1.00 98.12 126 ILE A O 1
ATOM 948 N N . VAL A 1 127 ? -4.772 -17.750 -2.476 1.00 97.75 127 VAL A N 1
ATOM 949 C CA . VAL A 1 127 ? -3.994 -16.592 -2.016 1.00 97.75 127 VAL A CA 1
ATOM 950 C C . VAL A 1 127 ? -4.686 -15.309 -2.461 1.00 97.75 127 VAL A C 1
ATOM 952 O O . VAL A 1 127 ? -4.968 -15.128 -3.644 1.00 97.75 127 VAL A O 1
ATOM 955 N N . GLY A 1 128 ? -4.958 -14.408 -1.517 1.00 97.19 128 GLY A N 1
ATOM 956 C CA . GLY A 1 128 ? -5.416 -13.055 -1.831 1.00 97.19 128 GLY A CA 1
ATOM 957 C C . GLY A 1 128 ? -4.278 -12.220 -2.417 1.00 97.19 128 GLY A C 1
ATOM 958 O O . GLY A 1 128 ? -3.189 -12.177 -1.849 1.00 97.19 128 GLY A O 1
ATOM 959 N N . LEU A 1 129 ? -4.522 -11.577 -3.557 1.00 96.50 129 LEU A N 1
ATOM 960 C CA . LEU A 1 129 ? -3.579 -10.680 -4.227 1.00 96.50 129 LEU A CA 1
ATOM 961 C C . LEU A 1 129 ? -4.052 -9.223 -4.119 1.00 96.50 129 LEU A C 1
ATOM 963 O O . LEU A 1 129 ? -5.087 -8.918 -3.526 1.00 96.50 129 LEU A O 1
ATOM 967 N N . GLU A 1 130 ? -3.311 -8.295 -4.715 1.00 91.38 130 GLU A N 1
ATOM 968 C CA . GLU A 1 130 ? -3.747 -6.905 -4.859 1.00 91.38 130 GLU A CA 1
ATOM 969 C C . GLU A 1 130 ? -4.934 -6.766 -5.836 1.00 91.38 130 GLU A C 1
ATOM 971 O O . GLU A 1 130 ? -5.310 -7.698 -6.542 1.00 91.38 130 GLU A O 1
ATOM 976 N N . ARG A 1 131 ? -5.523 -5.565 -5.915 1.00 89.19 131 ARG A N 1
ATOM 977 C CA . ARG A 1 131 ? -6.503 -5.185 -6.956 1.00 89.19 131 ARG A CA 1
ATOM 978 C C . ARG A 1 131 ? -7.745 -6.089 -7.052 1.00 89.19 131 ARG A C 1
ATOM 980 O O . ARG A 1 131 ? -8.279 -6.272 -8.141 1.00 89.19 131 ARG A O 1
ATOM 987 N N . ASN A 1 132 ? -8.244 -6.599 -5.924 1.00 95.44 132 ASN A N 1
ATOM 988 C CA . ASN A 1 132 ? -9.369 -7.546 -5.873 1.00 95.44 132 ASN A CA 1
ATOM 989 C C . ASN A 1 132 ? -9.093 -8.858 -6.627 1.00 95.44 132 ASN A C 1
ATOM 991 O O . ASN A 1 132 ? -10.025 -9.478 -7.130 1.00 95.44 132 ASN A O 1
ATOM 995 N N . GLN A 1 133 ? -7.833 -9.276 -6.739 1.00 97.31 133 GLN A N 1
ATOM 996 C CA . GLN A 1 133 ? -7.468 -10.525 -7.393 1.00 97.31 133 GLN A CA 1
ATOM 997 C C . GLN A 1 133 ? -7.239 -11.643 -6.378 1.00 97.31 133 GLN A C 1
ATOM 999 O O . GLN A 1 133 ? -6.820 -11.417 -5.242 1.00 97.31 133 GLN A O 1
ATOM 1004 N N . VAL A 1 134 ? -7.501 -12.873 -6.805 1.00 98.12 134 VAL A N 1
ATOM 1005 C CA . VAL A 1 134 ? -7.272 -14.089 -6.021 1.00 98.12 134 VAL A CA 1
ATOM 1006 C C . VAL A 1 134 ? -6.533 -15.080 -6.896 1.00 98.12 134 VAL A C 1
ATOM 1008 O O . VAL A 1 134 ? -6.936 -15.330 -8.029 1.00 98.12 134 VAL A O 1
ATOM 1011 N N . LEU A 1 135 ? -5.456 -15.653 -6.379 1.00 98.25 135 LEU A N 1
ATOM 1012 C CA . LEU A 1 135 ? -4.770 -16.762 -7.016 1.00 98.25 135 LEU A CA 1
ATOM 1013 C C . LEU A 1 135 ? -5.350 -18.078 -6.506 1.00 98.25 135 LEU A C 1
ATOM 1015 O O . LEU A 1 135 ? -5.272 -18.374 -5.312 1.00 98.25 135 LEU A O 1
ATOM 1019 N N . PHE A 1 136 ? -5.858 -18.888 -7.427 1.00 98.38 136 PHE A N 1
ATOM 1020 C CA . PHE A 1 136 ? -6.210 -20.274 -7.170 1.00 98.38 136 PHE A CA 1
ATOM 1021 C C . PHE A 1 136 ? -5.104 -21.202 -7.661 1.00 98.38 136 PHE A C 1
ATOM 1023 O O . PHE A 1 136 ? -4.751 -21.223 -8.845 1.00 98.38 136 PHE A O 1
ATOM 1030 N N . GLY A 1 137 ? -4.584 -22.002 -6.735 1.00 97.62 137 GLY A N 1
ATOM 1031 C CA . GLY A 1 137 ? -3.844 -23.208 -7.056 1.00 97.62 137 GLY A CA 1
ATOM 1032 C C . GLY A 1 137 ? -4.823 -24.333 -7.312 1.00 97.62 137 GLY A C 1
ATOM 1033 O O . GLY A 1 137 ? -5.392 -24.863 -6.367 1.00 97.62 137 GLY A O 1
ATOM 1034 N N . LEU A 1 138 ? -5.047 -24.677 -8.571 1.00 96.31 138 LEU A N 1
ATOM 1035 C CA . LEU A 1 138 ? -5.963 -25.733 -8.983 1.00 96.31 138 LEU A CA 1
ATOM 1036 C C . LEU A 1 138 ? -5.167 -26.970 -9.398 1.00 96.31 138 LEU A C 1
ATOM 1038 O O . LEU A 1 138 ? -3.991 -26.874 -9.762 1.00 96.31 138 LEU A O 1
ATOM 1042 N N . LEU A 1 139 ? -5.817 -28.133 -9.409 1.00 92.81 139 LEU A N 1
ATOM 1043 C CA . LEU A 1 139 ? -5.182 -29.362 -9.881 1.00 92.81 139 LEU A CA 1
ATOM 1044 C C . LEU A 1 139 ? -4.611 -29.157 -11.303 1.00 92.81 139 LEU A C 1
ATOM 1046 O O . LEU A 1 139 ? -5.359 -29.007 -12.270 1.00 92.81 139 LEU A O 1
ATOM 1050 N N . LYS A 1 140 ? -3.274 -29.170 -11.426 1.00 90.06 140 LYS A N 1
ATOM 1051 C CA . LYS A 1 140 ? -2.484 -28.967 -12.667 1.00 90.06 140 LYS A CA 1
ATOM 1052 C C . LYS A 1 140 ? -2.467 -27.547 -13.265 1.00 90.06 140 LYS A C 1
ATOM 1054 O O . LYS A 1 140 ? -1.940 -27.379 -14.370 1.00 90.06 140 LYS A O 1
ATOM 1059 N N . LYS A 1 141 ? -3.024 -26.519 -12.617 1.00 95.75 141 LYS A N 1
ATOM 1060 C CA . LYS A 1 141 ? -2.985 -25.145 -13.159 1.00 95.75 141 LYS A CA 1
ATOM 1061 C C . LYS A 1 141 ? -3.049 -24.071 -12.077 1.00 95.75 141 LYS A C 1
ATOM 1063 O O . LYS A 1 141 ? -3.630 -24.271 -11.021 1.00 95.75 141 LYS A O 1
ATOM 1068 N N . LEU A 1 142 ? -2.480 -22.910 -12.383 1.00 97.69 142 LEU A N 1
ATOM 1069 C CA . LEU A 1 142 ? -2.554 -21.716 -11.547 1.00 97.69 142 LEU A CA 1
ATOM 1070 C C . LEU A 1 142 ? -3.346 -20.649 -12.284 1.00 97.69 142 LEU A C 1
ATOM 1072 O O . LEU A 1 142 ? -3.032 -20.339 -13.436 1.00 97.69 142 LEU A O 1
ATOM 1076 N N . GLU A 1 143 ? -4.354 -20.087 -11.633 1.00 97.94 143 GLU A N 1
ATOM 1077 C CA . GLU A 1 143 ? -5.208 -19.071 -12.241 1.00 97.94 143 GLU A CA 1
ATOM 1078 C C . GLU A 1 143 ? -5.401 -17.885 -11.304 1.00 97.94 143 GLU A C 1
ATOM 1080 O O . GLU A 1 143 ? -5.771 -18.046 -10.144 1.00 97.94 143 GLU A O 1
ATOM 1085 N N . VAL A 1 144 ? -5.187 -16.684 -11.833 1.00 98.00 144 VAL A N 1
ATOM 1086 C CA . VAL A 1 144 ? -5.580 -15.431 -11.195 1.00 98.00 144 VAL A CA 1
ATOM 1087 C C . VAL A 1 144 ? -7.007 -15.129 -11.608 1.00 98.00 144 VAL A C 1
ATOM 1089 O O . VAL A 1 144 ? -7.319 -15.090 -12.797 1.00 98.00 144 VAL A O 1
ATOM 1092 N N . TRP A 1 145 ? -7.864 -14.913 -10.625 1.00 98.38 145 TRP A N 1
ATOM 1093 C CA . TRP A 1 145 ? -9.272 -14.599 -10.789 1.00 98.38 145 TRP A CA 1
ATOM 1094 C C . TRP A 1 145 ? -9.557 -13.190 -10.286 1.00 98.38 145 TRP A C 1
ATOM 1096 O O . TRP A 1 145 ? -8.947 -12.723 -9.325 1.00 98.38 145 TRP A O 1
ATOM 1106 N N . ASP A 1 146 ? -10.509 -12.523 -10.926 1.00 97.88 146 ASP A N 1
ATOM 1107 C CA . ASP A 1 146 ? -11.102 -11.294 -10.419 1.00 97.88 146 ASP A CA 1
ATOM 1108 C C . ASP A 1 146 ? -12.171 -11.643 -9.382 1.00 97.88 146 ASP A C 1
ATOM 1110 O O . ASP A 1 146 ? -13.198 -12.235 -9.716 1.00 97.88 146 ASP A O 1
ATOM 1114 N N . ALA A 1 147 ? -11.963 -11.247 -8.129 1.00 97.06 147 ALA A N 1
ATOM 1115 C CA . ALA A 1 147 ? -12.921 -11.458 -7.050 1.00 97.06 147 ALA A CA 1
ATOM 1116 C C . ALA A 1 147 ? -14.165 -10.561 -7.168 1.00 97.06 147 ALA A C 1
ATOM 1118 O O . ALA A 1 147 ? -15.119 -10.733 -6.410 1.00 97.06 147 ALA A O 1
ATOM 1119 N N . VAL A 1 148 ? -14.178 -9.570 -8.068 1.00 95.00 148 VAL A N 1
ATOM 1120 C CA . VAL A 1 148 ? -15.375 -8.763 -8.340 1.00 95.00 148 VAL A CA 1
ATOM 1121 C C . VAL A 1 148 ? -16.339 -9.515 -9.245 1.00 95.00 148 VAL A C 1
ATOM 1123 O O . VAL A 1 148 ? -17.510 -9.648 -8.906 1.00 95.00 148 VAL A O 1
ATOM 1126 N N . SER A 1 149 ? -15.861 -9.976 -10.398 1.00 96.12 149 SER A N 1
ATOM 1127 C CA . SER A 1 149 ? -16.689 -10.676 -11.382 1.00 96.12 149 SER A CA 1
ATOM 1128 C C . SER A 1 149 ? -16.749 -12.189 -11.171 1.00 96.12 149 SER A C 1
ATOM 1130 O O . SER A 1 149 ? -17.598 -12.842 -11.777 1.00 96.12 149 SER A O 1
ATOM 1132 N N . SER A 1 150 ? -15.888 -12.740 -10.309 1.00 96.12 150 SER A N 1
ATOM 1133 C CA . SER A 1 150 ? -15.673 -14.181 -10.126 1.00 96.12 150 SER A CA 1
ATOM 1134 C C . SER A 1 150 ? -15.307 -14.884 -11.433 1.00 96.12 150 SER A C 1
ATOM 1136 O O . SER A 1 150 ? -15.850 -15.937 -11.764 1.00 96.12 150 SER A O 1
ATOM 1138 N N . ARG A 1 151 ? -14.406 -14.270 -12.209 1.00 97.25 151 ARG A N 1
ATOM 1139 C CA . ARG A 1 151 ? -13.943 -14.793 -13.501 1.00 97.25 151 ARG A CA 1
ATOM 1140 C C . ARG A 1 151 ? -12.428 -14.977 -13.517 1.00 97.25 151 ARG A C 1
ATOM 1142 O O . ARG A 1 151 ? -11.722 -14.139 -12.952 1.00 97.25 151 ARG A O 1
ATOM 1149 N N . PRO A 1 152 ? -11.914 -16.012 -14.204 1.00 97.69 152 PRO A N 1
ATOM 1150 C CA . PRO A 1 152 ? -10.485 -16.134 -14.453 1.00 97.69 152 PRO A CA 1
ATOM 1151 C C . PRO A 1 152 ? -10.006 -14.974 -15.338 1.00 97.69 152 PRO A C 1
ATOM 1153 O O . PRO A 1 152 ? -10.627 -14.654 -16.351 1.00 97.69 152 PRO A O 1
ATOM 1156 N N . LEU A 1 153 ? -8.894 -14.353 -14.950 1.00 95.81 153 LEU A N 1
ATOM 1157 C CA . LEU A 1 153 ? -8.220 -13.283 -15.688 1.00 95.81 153 LEU A CA 1
ATOM 1158 C C . LEU A 1 153 ? -6.993 -13.798 -16.437 1.00 95.81 153 LEU A C 1
ATOM 1160 O O . LEU A 1 153 ? -6.783 -13.461 -17.599 1.00 95.81 153 LEU A O 1
ATOM 1164 N N . LEU A 1 154 ? -6.161 -14.584 -15.752 1.00 95.75 154 LEU A N 1
ATOM 1165 C CA . LEU A 1 154 ? -4.847 -14.982 -16.241 1.00 95.75 154 LEU A CA 1
ATOM 1166 C C . LEU A 1 154 ? -4.499 -16.384 -15.754 1.00 95.75 154 LEU A C 1
ATOM 1168 O O . LEU A 1 154 ? -4.716 -16.721 -14.593 1.00 95.75 154 LEU A O 1
ATOM 1172 N N . ARG A 1 155 ? -3.893 -17.184 -16.631 1.00 97.06 155 ARG A N 1
ATOM 1173 C CA . ARG A 1 155 ? -3.284 -18.462 -16.266 1.00 97.06 155 ARG A CA 1
ATOM 1174 C C . ARG A 1 155 ? -1.781 -18.277 -16.096 1.00 97.06 155 ARG A C 1
ATOM 1176 O O . ARG A 1 155 ? -1.104 -17.895 -17.046 1.00 97.06 155 ARG A O 1
ATOM 1183 N N . LEU A 1 156 ? -1.265 -18.576 -14.907 1.00 96.44 156 LEU A N 1
ATOM 1184 C CA . LEU A 1 156 ? 0.161 -18.467 -14.608 1.00 96.44 156 LEU A CA 1
ATOM 1185 C C . LEU A 1 156 ? 0.879 -19.790 -14.898 1.00 96.44 156 LEU A C 1
ATOM 1187 O O . LEU A 1 156 ? 0.364 -20.872 -14.609 1.00 96.44 156 LEU A O 1
ATOM 1191 N N . GLN A 1 157 ? 2.092 -19.700 -15.439 1.00 95.25 157 GLN A N 1
ATOM 1192 C CA . GLN A 1 157 ? 2.975 -20.843 -15.681 1.00 95.25 157 GLN A CA 1
ATOM 1193 C C . GLN A 1 157 ? 4.151 -20.821 -14.696 1.00 95.25 157 GLN A C 1
ATOM 1195 O O . GLN A 1 157 ? 5.305 -20.692 -15.090 1.00 95.25 157 GLN A O 1
ATOM 1200 N N . LEU A 1 158 ? 3.853 -20.912 -13.396 1.00 95.50 158 LEU A N 1
ATOM 1201 C CA . LEU A 1 158 ? 4.886 -20.962 -12.355 1.00 95.50 158 LEU A CA 1
ATOM 1202 C C . LEU A 1 158 ? 5.250 -22.412 -12.045 1.00 95.50 158 LEU A C 1
ATOM 1204 O O . LEU A 1 158 ? 4.373 -23.245 -11.805 1.00 95.50 158 LEU A O 1
ATOM 1208 N N . GLN A 1 159 ? 6.546 -22.705 -11.997 1.00 94.25 159 GLN A N 1
ATOM 1209 C CA . GLN A 1 159 ? 7.059 -24.014 -11.597 1.00 94.25 159 GLN A CA 1
ATOM 1210 C C . GLN A 1 159 ? 7.126 -24.118 -10.072 1.00 94.25 159 GLN A C 1
ATOM 1212 O O . GLN A 1 159 ? 8.198 -24.051 -9.479 1.00 94.25 159 GLN A O 1
ATOM 1217 N N . LEU A 1 160 ? 5.968 -24.249 -9.426 1.00 96.31 160 LEU A N 1
ATOM 1218 C CA . LEU A 1 160 ? 5.920 -24.386 -7.972 1.00 96.31 160 LEU A CA 1
ATOM 1219 C C . LEU A 1 160 ? 6.563 -25.709 -7.518 1.00 96.31 160 LEU A C 1
ATOM 1221 O O . LEU A 1 160 ? 6.410 -26.728 -8.198 1.00 96.31 160 LEU A O 1
ATOM 1225 N N . PRO A 1 161 ? 7.218 -25.737 -6.344 1.00 95.81 161 PRO A N 1
ATOM 1226 C CA . PRO A 1 161 ? 7.672 -26.985 -5.743 1.00 95.81 161 PRO A CA 1
ATOM 1227 C C . PRO A 1 161 ? 6.497 -27.944 -5.487 1.00 95.81 161 PRO A C 1
ATOM 1229 O O . PRO A 1 161 ? 5.343 -27.531 -5.323 1.00 95.81 161 PRO A O 1
ATOM 1232 N N . SER A 1 162 ? 6.784 -29.245 -5.426 1.00 94.00 162 SER A N 1
ATOM 1233 C CA . SER A 1 162 ? 5.772 -30.258 -5.110 1.00 94.00 162 SER A CA 1
ATOM 1234 C C . SER A 1 162 ? 5.182 -30.038 -3.705 1.00 94.00 162 SER A C 1
ATOM 1236 O O . SER A 1 162 ? 5.899 -29.573 -2.817 1.00 94.00 162 SER A O 1
ATOM 1238 N N . PRO A 1 163 ? 3.897 -30.369 -3.469 1.00 94.44 163 PRO A N 1
ATOM 1239 C CA . PRO A 1 163 ? 3.340 -30.363 -2.119 1.00 94.44 163 PRO A CA 1
ATOM 1240 C C . PRO A 1 163 ? 4.039 -31.404 -1.212 1.00 94.44 163 PRO A C 1
ATOM 1242 O O . PRO A 1 163 ? 4.564 -32.391 -1.733 1.00 94.44 163 PRO A O 1
ATOM 1245 N N . PRO A 1 164 ? 4.023 -31.230 0.125 1.00 94.94 164 PRO A N 1
ATOM 1246 C CA . PRO A 1 164 ? 3.424 -30.117 0.867 1.00 94.94 164 PRO A CA 1
ATOM 1247 C C . PRO A 1 164 ? 4.250 -28.824 0.760 1.00 94.94 164 PRO A C 1
ATOM 1249 O O . PRO A 1 164 ? 5.479 -28.852 0.737 1.00 94.94 164 PRO A O 1
ATOM 1252 N N . ARG A 1 165 ? 3.559 -27.683 0.686 1.00 96.12 165 ARG A N 1
ATOM 1253 C CA . ARG A 1 165 ? 4.159 -26.345 0.570 1.00 96.12 165 ARG A CA 1
ATOM 1254 C C . ARG A 1 165 ? 3.246 -25.287 1.181 1.00 96.12 165 ARG A C 1
ATOM 1256 O O . ARG A 1 165 ? 2.026 -25.446 1.139 1.00 96.12 165 ARG A O 1
ATOM 1263 N N . SER A 1 166 ? 3.842 -24.203 1.657 1.00 96.88 166 SER A N 1
ATOM 1264 C CA . SER A 1 166 ? 3.136 -22.994 2.083 1.00 96.88 166 SER A CA 1
ATOM 1265 C C . SER A 1 166 ? 3.337 -21.909 1.035 1.00 96.88 166 SER A C 1
ATOM 1267 O O . SER A 1 166 ? 4.422 -21.787 0.465 1.00 96.88 166 SER A O 1
ATOM 1269 N N . ILE A 1 167 ? 2.277 -21.161 0.737 1.00 97.88 167 ILE A N 1
ATOM 1270 C CA . ILE A 1 167 ? 2.277 -20.113 -0.285 1.00 97.88 167 ILE A CA 1
ATOM 1271 C C . ILE A 1 167 ? 1.520 -18.915 0.264 1.00 97.88 167 ILE A C 1
ATOM 1273 O O . ILE A 1 167 ? 0.445 -19.076 0.839 1.00 97.88 167 ILE A O 1
ATOM 1277 N N . GLY A 1 168 ? 2.039 -17.724 0.005 1.00 97.50 168 GLY A N 1
ATOM 1278 C CA . GLY A 1 168 ? 1.308 -16.485 0.206 1.00 97.50 168 GLY A CA 1
ATOM 1279 C C . GLY A 1 168 ? 1.771 -15.405 -0.757 1.00 97.50 168 GLY A C 1
ATOM 1280 O O . GLY A 1 168 ? 2.552 -15.651 -1.680 1.00 97.50 168 GLY A O 1
ATOM 1281 N N . ALA A 1 169 ? 1.249 -14.203 -0.548 1.00 97.00 169 ALA A N 1
ATOM 1282 C CA . ALA A 1 169 ? 1.563 -13.044 -1.365 1.00 97.00 169 ALA A CA 1
ATOM 1283 C C . ALA A 1 169 ? 2.337 -11.991 -0.574 1.00 97.00 169 ALA A C 1
ATOM 1285 O O . ALA A 1 169 ? 2.165 -11.820 0.633 1.00 97.00 169 ALA A O 1
ATOM 1286 N N . ALA A 1 170 ? 3.161 -11.266 -1.314 1.00 96.75 170 ALA A N 1
ATOM 1287 C CA . ALA A 1 170 ? 3.706 -9.966 -0.967 1.00 96.75 170 ALA A CA 1
ATOM 1288 C C . ALA A 1 170 ? 3.390 -9.016 -2.136 1.00 96.75 170 ALA A C 1
ATOM 1290 O O . ALA A 1 170 ? 2.939 -9.462 -3.195 1.00 96.75 170 ALA A O 1
ATOM 1291 N N . GLN A 1 171 ? 3.626 -7.716 -1.980 1.00 94.31 171 GLN A N 1
ATOM 1292 C CA . GLN A 1 171 ? 3.364 -6.727 -3.030 1.00 94.31 171 GLN A CA 1
ATOM 1293 C C . GLN A 1 171 ? 4.026 -7.141 -4.358 1.00 94.31 171 GLN A C 1
ATOM 1295 O O . GLN A 1 171 ? 5.253 -7.182 -4.468 1.00 94.31 171 GLN A O 1
ATOM 1300 N N . GLY A 1 172 ? 3.211 -7.487 -5.361 1.00 92.94 172 GLY A N 1
ATOM 1301 C CA . GLY A 1 172 ? 3.654 -7.933 -6.691 1.00 92.94 172 GLY A CA 1
ATOM 1302 C C . GLY A 1 172 ? 4.365 -9.298 -6.766 1.00 92.94 172 GLY A C 1
ATOM 1303 O O . GLY A 1 172 ? 4.854 -9.655 -7.840 1.00 92.94 172 GLY A O 1
ATOM 1304 N N . HIS A 1 173 ? 4.436 -10.067 -5.674 1.00 97.38 173 HIS A N 1
ATOM 1305 C CA . HIS A 1 173 ? 5.195 -11.323 -5.605 1.00 97.38 173 HIS A CA 1
ATOM 1306 C C . HIS A 1 173 ? 4.404 -12.442 -4.926 1.00 97.38 173 HIS A C 1
ATOM 1308 O O . HIS A 1 173 ? 3.536 -12.205 -4.087 1.00 97.38 173 HIS A O 1
ATOM 1314 N N . LEU A 1 174 ? 4.765 -13.683 -5.241 1.00 97.94 174 LEU A N 1
ATOM 1315 C CA . LEU A 1 174 ? 4.402 -14.855 -4.451 1.00 97.94 174 LEU A CA 1
ATOM 1316 C C . LEU A 1 174 ? 5.634 -15.373 -3.737 1.00 97.94 174 LEU A C 1
ATOM 1318 O O . LEU A 1 174 ? 6.702 -15.465 -4.340 1.00 97.94 174 LEU A O 1
ATOM 1322 N N . TRP A 1 175 ? 5.472 -15.773 -2.488 1.00 98.31 175 TRP A N 1
ATOM 1323 C CA . TRP A 1 175 ? 6.486 -16.533 -1.775 1.00 98.31 175 TRP A CA 1
ATOM 1324 C C . TRP A 1 175 ? 6.027 -17.979 -1.625 1.00 98.31 175 TRP A C 1
ATOM 1326 O O . TRP A 1 175 ? 4.832 -18.260 -1.512 1.00 98.31 175 TRP A O 1
ATOM 1336 N N . VAL A 1 176 ? 6.982 -18.904 -1.650 1.00 98.44 176 VAL A N 1
ATOM 1337 C CA . VAL A 1 176 ? 6.735 -20.335 -1.484 1.00 98.44 176 VAL A CA 1
ATOM 1338 C C . VAL A 1 176 ? 7.813 -20.943 -0.604 1.00 98.44 176 VAL A C 1
ATOM 1340 O O . VAL A 1 176 ? 9.002 -20.773 -0.873 1.00 98.44 176 VAL A O 1
ATOM 1343 N N . THR A 1 177 ? 7.397 -21.701 0.406 1.00 98.19 177 THR A N 1
ATOM 1344 C CA . THR A 1 177 ? 8.284 -22.468 1.289 1.00 98.19 177 THR A CA 1
ATOM 1345 C C . THR A 1 177 ? 7.827 -23.922 1.369 1.00 98.19 177 THR A C 1
ATOM 1347 O O . THR A 1 177 ? 6.685 -24.261 1.040 1.00 98.19 177 THR A O 1
ATOM 1350 N N . ARG A 1 178 ? 8.731 -24.814 1.783 1.00 97.50 178 ARG A N 1
ATOM 1351 C CA . ARG A 1 178 ? 8.406 -26.211 2.100 1.00 97.50 178 ARG A CA 1
ATOM 1352 C C . ARG A 1 178 ? 8.652 -26.463 3.586 1.00 97.50 178 ARG A C 1
ATOM 1354 O O . ARG A 1 178 ? 9.656 -25.963 4.094 1.00 97.50 178 ARG A O 1
ATOM 1361 N N . PRO A 1 179 ? 7.806 -27.261 4.260 1.00 95.62 179 PRO A N 1
ATOM 1362 C CA . PRO A 1 179 ? 8.039 -27.633 5.650 1.00 95.62 179 PRO A CA 1
ATOM 1363 C C . PRO A 1 179 ? 9.450 -28.200 5.859 1.00 95.62 179 PRO A C 1
ATOM 1365 O O . PRO A 1 179 ? 9.882 -29.075 5.108 1.00 95.62 179 PRO A O 1
ATOM 1368 N N . GLY A 1 180 ? 10.166 -27.682 6.860 1.00 94.38 180 GLY A N 1
ATOM 1369 C CA . GLY A 1 180 ? 11.522 -28.119 7.216 1.00 94.38 180 GLY A CA 1
ATOM 1370 C C . GLY A 1 180 ? 1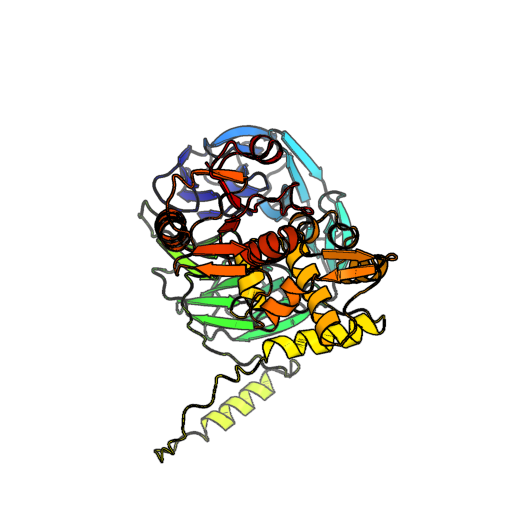2.638 -27.674 6.260 1.00 94.38 180 GLY A C 1
ATOM 1371 O O . GLY A 1 180 ? 13.794 -28.009 6.495 1.00 94.38 180 GLY A O 1
ATOM 1372 N N . SER A 1 181 ? 12.324 -26.934 5.193 1.00 96.81 181 SER A N 1
ATOM 1373 C CA . SER A 1 181 ? 13.321 -26.403 4.258 1.00 96.81 181 SER A CA 1
ATOM 1374 C C . SER A 1 181 ? 13.877 -25.077 4.765 1.00 96.81 181 SER A C 1
ATOM 1376 O O . SER A 1 181 ? 13.129 -24.246 5.270 1.00 96.81 181 SER A O 1
ATOM 1378 N N . ASP A 1 182 ? 15.162 -24.827 4.538 1.00 97.50 182 ASP A N 1
ATOM 1379 C CA . ASP A 1 182 ? 15.818 -23.528 4.733 1.00 97.50 182 ASP A CA 1
ATOM 1380 C C . ASP A 1 182 ? 15.757 -22.644 3.476 1.00 97.50 182 ASP A C 1
ATOM 1382 O O . ASP A 1 182 ? 16.532 -21.702 3.320 1.00 97.50 182 ASP A O 1
ATOM 1386 N N . GLU A 1 183 ? 14.841 -22.951 2.557 1.00 97.62 183 GLU A N 1
ATOM 1387 C CA . GLU A 1 183 ? 14.719 -22.279 1.269 1.00 97.62 183 GLU A CA 1
ATOM 1388 C C . GLU A 1 183 ? 13.372 -21.583 1.146 1.00 97.62 183 GLU A C 1
ATOM 1390 O O . GLU A 1 183 ? 12.322 -22.157 1.455 1.00 97.62 183 GLU A O 1
ATOM 1395 N N . VAL A 1 184 ? 13.405 -20.377 0.585 1.00 98.25 184 VAL A N 1
ATOM 1396 C CA . VAL A 1 184 ? 12.218 -19.666 0.117 1.00 98.25 184 VAL A CA 1
ATOM 1397 C C . VAL A 1 184 ? 12.378 -19.311 -1.357 1.00 98.25 184 VAL A C 1
ATOM 1399 O O . VAL A 1 184 ? 13.436 -18.869 -1.812 1.00 98.25 184 VAL A O 1
ATOM 1402 N N . LEU A 1 185 ? 11.314 -19.538 -2.124 1.00 98.38 185 LEU A N 1
ATOM 1403 C CA . LEU A 1 185 ? 11.222 -19.155 -3.528 1.00 98.38 185 LEU A CA 1
ATOM 1404 C C . LEU A 1 185 ? 10.312 -17.939 -3.647 1.00 98.38 185 LEU A C 1
ATOM 1406 O O . LEU A 1 185 ? 9.172 -17.977 -3.187 1.00 98.38 185 LEU A O 1
ATOM 1410 N N . ILE A 1 186 ? 10.802 -16.888 -4.293 1.00 98.31 186 ILE A N 1
ATOM 1411 C CA . ILE A 1 186 ? 10.031 -15.692 -4.622 1.00 98.31 186 ILE A CA 1
ATOM 1412 C C . ILE A 1 186 ? 9.739 -15.706 -6.116 1.00 98.31 186 ILE A C 1
ATOM 1414 O O . ILE A 1 186 ? 10.661 -15.774 -6.918 1.00 98.31 186 ILE A O 1
ATOM 1418 N N . TYR A 1 187 ? 8.470 -15.637 -6.498 1.00 97.88 187 TYR A N 1
ATOM 1419 C CA . TYR A 1 187 ? 8.046 -15.519 -7.889 1.00 97.88 187 TYR A CA 1
ATOM 1420 C C . TYR A 1 187 ? 7.534 -14.111 -8.121 1.00 97.88 187 TYR A C 1
ATOM 1422 O O . TYR A 1 187 ? 6.596 -13.669 -7.453 1.00 97.88 187 TYR A O 1
ATOM 1430 N N . ARG A 1 188 ? 8.118 -13.414 -9.091 1.00 93.69 188 ARG A N 1
ATOM 1431 C CA . ARG A 1 188 ? 7.575 -12.139 -9.548 1.00 93.69 188 ARG A CA 1
ATOM 1432 C C . ARG A 1 188 ? 6.310 -12.398 -10.365 1.00 93.69 188 ARG A C 1
ATOM 1434 O O . ARG A 1 188 ? 6.329 -13.194 -11.296 1.00 93.69 188 ARG A O 1
ATOM 1441 N N . LEU A 1 189 ? 5.196 -11.750 -10.022 1.00 92.81 189 LEU A N 1
ATOM 1442 C CA . LEU A 1 189 ? 3.913 -12.019 -10.688 1.00 92.81 189 LEU A CA 1
ATOM 1443 C C . LEU A 1 189 ? 3.847 -11.499 -12.131 1.00 92.81 189 LEU A C 1
ATOM 1445 O O . LEU A 1 189 ? 3.032 -11.998 -12.902 1.00 92.81 189 LEU A O 1
ATOM 1449 N N . SER A 1 190 ? 4.673 -10.513 -12.499 1.00 87.75 190 SER A N 1
ATOM 1450 C CA . SER A 1 190 ? 4.648 -9.918 -13.841 1.00 87.75 190 SER A CA 1
ATOM 1451 C C . SER A 1 190 ? 5.200 -10.840 -14.930 1.00 87.75 190 SER A C 1
ATOM 1453 O O . SER A 1 190 ? 4.657 -10.853 -16.030 1.00 87.75 190 SER A O 1
ATOM 1455 N N . ASP A 1 191 ? 6.236 -11.628 -14.636 1.00 89.81 191 ASP A N 1
ATOM 1456 C CA . ASP A 1 191 ? 6.893 -12.519 -15.606 1.00 89.81 191 ASP A CA 1
ATOM 1457 C C . ASP A 1 191 ? 7.030 -13.975 -15.133 1.00 89.81 191 ASP A C 1
ATOM 1459 O O . ASP A 1 191 ? 7.431 -14.848 -15.900 1.00 89.81 191 ASP A O 1
ATOM 1463 N N . GLY A 1 192 ? 6.702 -14.257 -13.873 1.00 91.69 192 GLY A N 1
ATOM 1464 C CA . GLY A 1 192 ? 6.799 -15.582 -13.277 1.00 91.69 192 GLY A CA 1
ATOM 1465 C C . GLY A 1 192 ? 8.220 -16.043 -12.953 1.00 91.69 192 GLY A C 1
ATOM 1466 O O . GLY A 1 192 ? 8.388 -17.210 -12.590 1.00 91.69 192 GLY A O 1
ATOM 1467 N N . ARG A 1 193 ? 9.239 -15.174 -13.060 1.00 91.25 193 ARG A N 1
ATOM 1468 C CA . ARG A 1 193 ? 10.632 -15.556 -12.786 1.00 91.25 193 ARG A CA 1
ATOM 1469 C C . ARG A 1 193 ? 10.797 -15.938 -11.306 1.00 91.25 193 ARG A C 1
ATOM 1471 O O . ARG A 1 193 ? 10.413 -15.146 -10.438 1.00 91.25 193 ARG A O 1
ATOM 1478 N N . PRO A 1 194 ? 11.355 -17.128 -11.002 1.00 96.38 194 PRO A N 1
ATOM 1479 C CA . PRO A 1 194 ? 11.668 -17.527 -9.639 1.00 96.38 194 PRO A CA 1
ATOM 1480 C C . PRO A 1 194 ? 13.019 -16.968 -9.184 1.00 96.38 194 PRO A C 1
ATOM 1482 O O . PRO A 1 194 ? 13.997 -16.974 -9.930 1.00 96.38 194 PRO A O 1
ATOM 1485 N N . PHE A 1 195 ? 13.087 -16.595 -7.914 1.00 96.25 195 PHE A N 1
ATOM 1486 C CA . PHE A 1 195 ? 14.296 -16.210 -7.202 1.00 96.25 195 PHE A CA 1
ATOM 1487 C C . PHE A 1 195 ? 14.414 -17.085 -5.961 1.00 96.25 195 PHE A C 1
ATOM 1489 O O . PHE A 1 195 ? 13.515 -17.105 -5.116 1.00 96.25 195 PHE A O 1
ATOM 1496 N N . ARG A 1 196 ? 15.505 -17.844 -5.868 1.00 97.19 196 ARG A N 1
ATOM 1497 C CA . ARG A 1 196 ? 15.747 -18.772 -4.763 1.00 97.19 196 ARG A CA 1
ATOM 1498 C C . ARG A 1 196 ? 16.642 -18.127 -3.720 1.00 97.19 196 ARG A C 1
ATOM 1500 O O . ARG A 1 196 ? 17.705 -17.617 -4.055 1.00 97.19 196 ARG A O 1
ATOM 1507 N N . HIS A 1 197 ? 16.223 -18.240 -2.468 1.00 97.50 197 HIS A N 1
ATOM 1508 C CA . HIS A 1 197 ? 16.927 -17.721 -1.303 1.00 97.50 197 HIS A CA 1
ATOM 1509 C C . HIS A 1 197 ? 17.168 -18.852 -0.311 1.00 97.50 197 HIS A C 1
ATOM 1511 O O . HIS A 1 197 ? 16.243 -19.605 -0.006 1.00 97.50 197 HIS A O 1
ATOM 1517 N N . VAL A 1 198 ? 18.403 -18.965 0.178 1.00 97.25 198 VAL A N 1
ATOM 1518 C CA . VAL A 1 198 ? 18.784 -19.894 1.251 1.00 97.25 198 VAL A CA 1
ATOM 1519 C C . VAL A 1 198 ? 18.909 -19.082 2.532 1.00 97.25 198 VAL A C 1
ATOM 1521 O O . VAL A 1 198 ? 19.726 -18.169 2.614 1.00 97.25 198 VAL A O 1
ATOM 1524 N N . VAL A 1 199 ? 18.065 -19.394 3.506 1.00 96.50 199 VAL A N 1
ATOM 1525 C CA . VAL A 1 199 ? 17.917 -18.656 4.765 1.00 96.50 199 VAL A CA 1
ATOM 1526 C C . VAL A 1 199 ? 18.963 -19.101 5.791 1.00 96.50 199 VAL A C 1
ATOM 1528 O O . VAL A 1 199 ? 19.355 -18.315 6.647 1.00 96.50 199 VAL A O 1
ATOM 1531 N N . GLY A 1 200 ? 19.440 -20.347 5.688 1.00 94.38 200 GLY A N 1
ATOM 1532 C CA . GLY A 1 200 ? 20.431 -20.943 6.594 1.00 94.38 200 GLY A CA 1
ATOM 1533 C C . GLY A 1 200 ? 19.835 -21.675 7.803 1.00 94.38 200 GLY A C 1
ATOM 1534 O O . GLY A 1 200 ? 20.571 -22.325 8.543 1.00 94.38 200 GLY A O 1
ATOM 1535 N N . ALA A 1 201 ? 18.514 -21.620 7.983 1.00 95.94 201 ALA A N 1
ATOM 1536 C CA . ALA A 1 201 ? 17.768 -22.376 8.984 1.00 95.94 201 ALA A CA 1
ATOM 1537 C C . ALA A 1 201 ? 16.368 -22.735 8.452 1.00 95.94 201 ALA A C 1
ATOM 1539 O O . ALA A 1 201 ? 15.835 -21.984 7.628 1.00 95.94 201 ALA A O 1
ATOM 1540 N N . PRO A 1 202 ? 15.757 -23.850 8.903 1.00 97.31 202 PRO A N 1
ATOM 1541 C CA . PRO A 1 202 ? 14.408 -24.231 8.496 1.00 97.31 202 PRO A CA 1
ATOM 1542 C C . PRO A 1 202 ? 13.389 -23.109 8.722 1.00 97.31 202 PRO A C 1
ATOM 1544 O O . PRO A 1 202 ? 13.324 -22.539 9.811 1.00 97.31 202 PRO A O 1
ATOM 1547 N N . VAL A 1 203 ? 12.590 -22.812 7.694 1.00 97.75 203 VAL A N 1
ATOM 1548 C CA . VAL A 1 203 ? 11.501 -21.833 7.766 1.00 97.75 203 VAL A CA 1
ATOM 1549 C C . VAL A 1 203 ? 10.272 -22.495 8.385 1.00 97.75 203 VAL A C 1
ATOM 1551 O O . VAL A 1 203 ? 9.709 -23.438 7.825 1.00 97.75 203 VAL A O 1
ATOM 1554 N N . GLU A 1 204 ? 9.869 -21.993 9.545 1.00 97.12 204 GLU A N 1
ATOM 1555 C CA . GLU A 1 204 ? 8.735 -22.478 10.335 1.00 97.12 204 GLU A CA 1
ATOM 1556 C C . GLU A 1 204 ? 7.442 -21.740 9.975 1.00 97.12 204 GLU A C 1
ATOM 1558 O O . GLU A 1 204 ? 6.384 -22.361 9.884 1.00 97.12 204 GLU A O 1
ATOM 1563 N N . ASP A 1 205 ? 7.533 -20.431 9.721 1.00 97.62 205 ASP A N 1
ATOM 1564 C CA . ASP A 1 205 ? 6.400 -19.579 9.351 1.00 97.62 205 ASP A CA 1
ATOM 1565 C C . ASP A 1 205 ? 6.853 -18.387 8.487 1.00 97.62 205 ASP A C 1
ATOM 1567 O O . ASP A 1 205 ? 8.039 -18.047 8.429 1.00 97.62 205 ASP A O 1
ATOM 1571 N N . VAL A 1 206 ? 5.912 -17.747 7.794 1.00 98.12 206 VAL A N 1
ATOM 1572 C CA . VAL A 1 206 ? 6.158 -16.559 6.971 1.00 98.12 206 VAL A CA 1
ATOM 1573 C C . VAL A 1 206 ? 5.130 -15.484 7.295 1.00 98.12 206 VAL A C 1
ATOM 1575 O O . VAL A 1 206 ? 3.956 -15.582 6.944 1.00 98.12 206 VAL A O 1
ATOM 1578 N N . ILE A 1 207 ? 5.601 -14.397 7.897 1.00 98.31 207 ILE A N 1
ATOM 1579 C CA . ILE A 1 207 ? 4.784 -13.223 8.186 1.00 98.31 207 ILE A CA 1
ATOM 1580 C C . ILE A 1 207 ? 4.847 -12.291 6.983 1.00 98.31 207 ILE A C 1
ATOM 1582 O O . ILE A 1 207 ? 5.903 -11.747 6.647 1.00 98.31 207 ILE A O 1
ATOM 1586 N N . CYS A 1 208 ? 3.705 -12.078 6.341 1.00 97.56 208 CYS A N 1
ATOM 1587 C CA . CYS A 1 208 ? 3.580 -11.239 5.156 1.00 97.56 208 CYS A CA 1
ATOM 1588 C C . CYS A 1 208 ? 2.390 -10.287 5.260 1.00 97.56 208 CYS A C 1
ATOM 1590 O O . CYS A 1 208 ? 1.458 -10.501 6.033 1.00 97.56 208 CYS A O 1
ATOM 1592 N N . HIS A 1 209 ? 2.406 -9.250 4.428 1.00 95.62 209 HIS A N 1
ATOM 1593 C CA . HIS A 1 209 ? 1.277 -8.354 4.235 1.00 95.62 209 HIS A CA 1
ATOM 1594 C C . HIS A 1 209 ? 1.165 -8.014 2.749 1.00 95.62 209 HIS A C 1
ATOM 1596 O O . HIS A 1 209 ? 2.173 -7.734 2.105 1.00 95.62 209 HIS A O 1
ATOM 1602 N N . ALA A 1 210 ? -0.049 -8.024 2.192 1.00 92.25 210 ALA A N 1
ATOM 1603 C CA . ALA A 1 210 ? -0.246 -7.886 0.745 1.00 92.25 210 ALA A CA 1
ATOM 1604 C C . ALA A 1 210 ? 0.268 -6.545 0.187 1.00 92.25 210 ALA A C 1
ATOM 1606 O O . ALA A 1 210 ? 0.725 -6.496 -0.946 1.00 92.25 210 ALA A O 1
ATOM 1607 N N . ALA A 1 211 ? 0.239 -5.479 0.994 1.00 91.62 211 ALA A N 1
ATOM 1608 C CA . ALA A 1 211 ? 0.783 -4.166 0.629 1.00 91.62 211 ALA A CA 1
ATOM 1609 C C . ALA A 1 211 ? 2.291 -4.000 0.920 1.00 91.62 211 ALA A C 1
ATOM 1611 O O . ALA A 1 211 ? 2.832 -2.921 0.712 1.00 91.62 211 ALA A O 1
ATOM 1612 N N . SER A 1 212 ? 2.962 -5.029 1.446 1.00 96.06 212 SER A N 1
ATOM 1613 C CA . SER A 1 212 ? 4.384 -4.989 1.801 1.00 96.06 212 SER A CA 1
ATOM 1614 C C . SER A 1 212 ? 5.219 -5.721 0.750 1.00 96.06 212 SER A C 1
ATOM 1616 O O . SER A 1 212 ? 4.906 -6.872 0.433 1.00 96.06 212 SER A O 1
ATOM 1618 N N . PRO A 1 213 ? 6.319 -5.137 0.244 1.00 95.75 213 PRO A N 1
ATOM 1619 C CA . PRO A 1 213 ? 7.303 -5.865 -0.550 1.00 95.75 213 PRO A CA 1
ATOM 1620 C C . PRO A 1 213 ? 8.260 -6.692 0.327 1.00 95.75 213 PRO A C 1
ATOM 1622 O O . PRO A 1 213 ? 9.208 -7.281 -0.190 1.00 95.75 213 PRO A O 1
ATOM 1625 N N . VAL A 1 214 ? 8.057 -6.720 1.646 1.00 97.50 214 VAL A N 1
ATOM 1626 C CA . VAL A 1 214 ? 8.902 -7.411 2.621 1.00 97.50 214 VAL A CA 1
ATOM 1627 C C . VAL A 1 214 ? 8.137 -8.586 3.222 1.00 97.50 214 VAL A C 1
ATOM 1629 O O . VAL A 1 214 ? 6.968 -8.467 3.587 1.00 97.50 214 VAL A O 1
ATOM 1632 N N . ILE A 1 215 ? 8.814 -9.718 3.387 1.00 98.50 215 ILE A N 1
ATOM 1633 C CA . ILE A 1 215 ? 8.339 -10.825 4.222 1.00 98.50 215 ILE A CA 1
ATOM 1634 C C . ILE A 1 215 ? 9.307 -11.055 5.378 1.00 98.50 215 ILE A C 1
ATOM 1636 O O . ILE A 1 215 ? 10.497 -10.750 5.274 1.00 98.50 215 ILE A O 1
ATOM 1640 N N . VAL A 1 216 ? 8.792 -11.585 6.484 1.00 98.50 216 VAL A N 1
ATOM 1641 C CA . VAL A 1 216 ? 9.605 -12.029 7.617 1.00 98.50 216 VAL A CA 1
ATOM 1642 C C . VAL A 1 216 ? 9.475 -13.538 7.721 1.00 98.50 216 VAL A C 1
ATOM 1644 O O . VAL A 1 216 ? 8.385 -14.067 7.911 1.00 98.50 216 VAL A O 1
ATOM 1647 N N . LEU A 1 217 ? 10.598 -14.219 7.556 1.00 98.44 217 LEU A N 1
ATOM 1648 C CA . LEU A 1 217 ? 10.748 -15.656 7.685 1.00 98.44 217 LEU A CA 1
ATOM 1649 C C . LEU A 1 217 ? 11.036 -15.953 9.156 1.00 98.44 217 LEU A C 1
ATOM 1651 O O . LEU A 1 217 ? 12.027 -15.471 9.711 1.00 98.44 217 LEU A O 1
ATOM 1655 N N . VAL A 1 218 ? 10.159 -16.724 9.784 1.00 98.25 218 VAL A N 1
ATOM 1656 C CA . VAL A 1 218 ? 10.359 -17.245 11.134 1.00 98.25 218 VAL A CA 1
ATOM 1657 C C . VAL A 1 218 ? 11.146 -18.538 11.004 1.00 98.25 218 VAL A C 1
ATOM 1659 O O . VAL A 1 218 ? 10.732 -19.441 10.278 1.00 98.25 218 VAL A O 1
ATOM 1662 N N . THR A 1 219 ? 12.291 -18.621 11.670 1.00 97.81 219 THR A N 1
ATOM 1663 C CA . THR A 1 219 ? 13.164 -19.797 11.620 1.00 97.81 219 THR A CA 1
ATOM 1664 C C . THR A 1 219 ? 13.484 -20.290 13.019 1.00 97.81 219 THR A C 1
ATOM 1666 O O . THR A 1 219 ? 13.380 -19.541 13.993 1.00 97.81 219 THR A O 1
ATOM 1669 N N . SER A 1 220 ? 14.001 -21.512 13.110 1.00 93.56 220 SER A N 1
ATOM 1670 C CA . SER A 1 220 ? 14.488 -22.073 14.374 1.00 93.56 220 SER A CA 1
ATOM 1671 C C . SER A 1 220 ? 15.655 -21.287 14.999 1.00 93.56 220 SER A C 1
ATOM 1673 O O . SER A 1 220 ? 16.015 -21.541 16.145 1.00 93.56 220 SER A O 1
ATOM 1675 N N . GLN A 1 221 ? 16.296 -20.378 14.251 1.00 95.31 221 GLN A N 1
ATOM 1676 C CA . GLN A 1 221 ? 17.430 -19.562 14.708 1.00 95.31 221 GLN A CA 1
ATOM 1677 C C . GLN A 1 221 ? 17.077 -18.082 14.920 1.00 95.31 221 GLN A C 1
ATOM 1679 O O . GLN A 1 221 ? 17.944 -17.307 15.317 1.00 95.31 221 GLN A O 1
ATOM 1684 N N . GLY A 1 222 ? 15.833 -17.675 14.664 1.00 96.88 222 GLY A N 1
ATOM 1685 C CA . GLY A 1 222 ? 15.411 -16.280 14.766 1.00 96.88 222 GLY A CA 1
ATOM 1686 C C . GLY A 1 222 ? 14.622 -15.798 13.556 1.00 96.88 222 GLY A C 1
ATOM 1687 O O . GLY A 1 222 ? 14.137 -16.581 12.734 1.00 96.88 222 GLY A O 1
ATOM 1688 N N . LEU A 1 223 ? 14.493 -14.477 13.456 1.00 98.06 223 LEU A N 1
ATOM 1689 C CA . LEU A 1 223 ? 13.723 -13.812 12.413 1.00 98.06 223 LEU A CA 1
ATOM 1690 C C . LEU A 1 223 ? 14.631 -13.324 11.285 1.00 98.06 223 LEU A C 1
ATOM 1692 O O . LEU A 1 223 ? 15.615 -12.621 11.519 1.00 98.06 223 LEU A O 1
ATOM 1696 N N . VAL A 1 224 ? 14.260 -13.641 10.047 1.00 97.81 224 VAL A N 1
ATOM 1697 C CA . VAL A 1 224 ? 14.965 -13.173 8.851 1.00 97.81 224 VAL A CA 1
ATOM 1698 C C . VAL A 1 224 ? 14.017 -12.365 7.983 1.00 97.81 224 VAL A C 1
ATOM 1700 O O . VAL A 1 224 ? 12.986 -12.846 7.526 1.00 97.81 224 VAL A O 1
ATOM 1703 N N . ARG A 1 225 ? 14.375 -11.116 7.721 1.00 97.44 225 ARG A N 1
ATOM 1704 C CA . ARG A 1 225 ? 13.690 -10.259 6.758 1.00 97.44 225 ARG A CA 1
ATOM 1705 C C . ARG A 1 225 ? 14.180 -10.580 5.350 1.00 97.44 225 ARG A C 1
ATOM 1707 O O . ARG A 1 225 ? 15.385 -10.601 5.119 1.00 97.44 225 ARG A O 1
ATOM 1714 N N . LEU A 1 226 ? 13.249 -10.727 4.410 1.00 97.56 226 LEU A N 1
ATOM 1715 C CA . LEU A 1 226 ? 13.522 -10.799 2.976 1.00 97.56 226 LEU A CA 1
ATOM 1716 C C . LEU A 1 226 ? 12.777 -9.678 2.248 1.00 97.56 226 LEU A C 1
ATOM 1718 O O . LEU A 1 226 ? 11.547 -9.601 2.291 1.00 97.56 226 LEU A O 1
ATOM 1722 N N . HIS A 1 227 ? 13.516 -8.831 1.536 1.00 96.50 227 HIS A N 1
ATOM 1723 C CA . HIS A 1 227 ? 12.924 -7.861 0.625 1.00 96.50 227 HIS A CA 1
ATOM 1724 C C . HIS A 1 227 ? 12.671 -8.522 -0.736 1.00 96.50 227 HIS A C 1
ATOM 1726 O O . HIS A 1 227 ? 13.613 -8.860 -1.446 1.00 96.50 227 HIS A O 1
ATOM 1732 N N . CYS A 1 228 ? 11.409 -8.674 -1.140 1.00 95.88 228 CYS A N 1
ATOM 1733 C CA . CYS A 1 228 ? 11.040 -9.422 -2.347 1.00 95.88 228 CYS A CA 1
ATOM 1734 C C . CYS A 1 228 ? 11.524 -8.744 -3.633 1.00 95.88 228 CYS A C 1
ATOM 1736 O O . CYS A 1 228 ? 11.973 -9.441 -4.525 1.00 95.88 228 CYS A O 1
ATOM 1738 N N . LEU A 1 229 ? 11.478 -7.406 -3.709 1.00 90.00 229 LEU A N 1
ATOM 1739 C CA . LEU A 1 229 ? 11.982 -6.658 -4.875 1.00 90.00 229 LEU A CA 1
ATOM 1740 C C . LEU A 1 229 ? 13.515 -6.599 -4.952 1.00 90.00 229 LEU A C 1
ATOM 1742 O O . LEU A 1 229 ? 14.088 -6.816 -6.011 1.00 90.00 229 LEU A O 1
ATOM 1746 N N . ALA A 1 230 ? 14.181 -6.269 -3.841 1.00 90.06 230 ALA A N 1
ATOM 1747 C CA . ALA A 1 230 ? 15.635 -6.116 -3.800 1.00 90.06 230 ALA A CA 1
ATOM 1748 C C . ALA A 1 230 ? 16.377 -7.452 -3.642 1.00 90.06 230 ALA A C 1
ATOM 1750 O O . ALA A 1 230 ? 17.600 -7.477 -3.720 1.00 90.06 230 ALA A O 1
ATOM 1751 N N . HIS A 1 231 ? 15.649 -8.543 -3.383 1.00 92.50 231 HIS A N 1
ATOM 1752 C CA . HIS A 1 231 ? 16.196 -9.879 -3.155 1.00 92.50 231 HIS A CA 1
ATOM 1753 C C . HIS A 1 231 ? 17.290 -9.915 -2.074 1.00 92.50 231 HIS A C 1
ATOM 1755 O O . HIS A 1 231 ? 18.247 -10.674 -2.180 1.00 92.50 231 HIS A O 1
ATOM 1761 N N . SER A 1 232 ? 17.129 -9.104 -1.025 1.00 90.75 232 SER A N 1
ATOM 1762 C CA . SER A 1 232 ? 18.089 -8.970 0.072 1.00 90.75 232 SER A CA 1
ATOM 1763 C C . SER A 1 232 ? 17.565 -9.583 1.369 1.00 90.75 232 SER A C 1
ATOM 1765 O O . SER A 1 232 ? 16.398 -9.404 1.731 1.00 90.75 232 SER A O 1
ATOM 1767 N N . LEU A 1 233 ? 18.450 -10.298 2.068 1.00 94.56 233 LEU A N 1
ATOM 1768 C CA . LEU A 1 233 ? 18.193 -10.936 3.357 1.00 94.56 233 LEU A CA 1
ATOM 1769 C C . LEU A 1 233 ? 18.874 -10.153 4.484 1.00 94.56 233 LEU A C 1
ATOM 1771 O O . LEU A 1 233 ? 19.995 -9.674 4.345 1.00 94.56 233 LEU A O 1
ATOM 1775 N N . SER A 1 234 ? 18.213 -10.037 5.629 1.00 94.00 234 SER A N 1
ATOM 1776 C CA . SER A 1 234 ? 18.808 -9.440 6.827 1.00 94.00 234 SER A CA 1
ATOM 1777 C C . SER A 1 234 ? 18.207 -10.070 8.074 1.00 94.00 234 SER A C 1
ATOM 1779 O O . SER A 1 234 ? 16.984 -10.188 8.171 1.00 94.00 234 SER A O 1
ATOM 1781 N N . VAL A 1 235 ? 19.044 -10.449 9.037 1.00 95.31 235 VAL A N 1
ATOM 1782 C CA . VAL A 1 235 ? 18.569 -10.901 10.352 1.00 95.31 235 VAL A CA 1
ATOM 1783 C C . VAL A 1 235 ? 17.904 -9.723 11.064 1.00 95.31 235 VAL A C 1
ATOM 1785 O O . VAL A 1 235 ? 18.397 -8.597 10.992 1.00 95.31 235 VAL A O 1
ATOM 1788 N N . LEU A 1 236 ? 16.769 -9.973 11.713 1.00 96.19 236 LEU A N 1
ATOM 1789 C CA . LEU A 1 236 ? 16.081 -8.982 12.531 1.00 96.19 236 LEU A CA 1
ATOM 1790 C C . LEU A 1 236 ? 16.420 -9.193 14.003 1.00 96.19 236 LEU A C 1
ATOM 1792 O O . LEU A 1 236 ? 16.243 -10.289 14.529 1.00 96.19 236 LEU A O 1
ATOM 1796 N N . ASP A 1 237 ? 16.841 -8.117 14.660 1.00 94.69 237 ASP A N 1
ATOM 1797 C CA . ASP A 1 237 ? 16.941 -8.055 16.113 1.00 94.69 237 ASP A CA 1
ATOM 1798 C C . ASP A 1 237 ? 15.612 -7.533 16.674 1.00 94.69 237 ASP A C 1
ATOM 1800 O O . ASP A 1 237 ? 15.270 -6.356 16.536 1.00 94.69 237 ASP A O 1
ATOM 1804 N N . ALA A 1 238 ? 14.803 -8.444 17.206 1.00 94.56 238 ALA A N 1
ATOM 1805 C CA . ALA A 1 238 ? 13.498 -8.154 17.783 1.00 94.56 238 ALA A CA 1
ATOM 1806 C C . ALA A 1 238 ? 13.250 -9.096 18.972 1.00 94.56 238 ALA A C 1
ATOM 1808 O O . ALA A 1 238 ? 13.760 -10.220 18.962 1.00 94.56 238 ALA A O 1
ATOM 1809 N N . PRO A 1 239 ? 12.448 -8.688 19.975 1.00 95.00 239 PRO A N 1
ATOM 1810 C CA . PRO A 1 239 ? 12.170 -9.485 21.171 1.00 95.00 239 PRO A CA 1
ATOM 1811 C C . PRO A 1 239 ? 11.169 -10.617 20.871 1.00 95.00 239 PRO A C 1
ATOM 1813 O O . PRO A 1 239 ? 10.076 -10.684 21.428 1.00 95.00 239 PRO A O 1
ATOM 1816 N N . TRP A 1 240 ? 11.529 -11.497 19.940 1.00 96.62 240 TRP A N 1
ATOM 1817 C CA . TRP A 1 240 ? 10.729 -12.628 19.497 1.00 96.62 240 TRP A CA 1
ATOM 1818 C C . TRP A 1 240 ? 11.124 -13.917 20.217 1.00 96.62 240 TRP A C 1
ATOM 1820 O O . TRP A 1 240 ? 12.296 -14.169 20.492 1.00 96.62 240 TRP A O 1
ATOM 1830 N N . THR A 1 241 ? 10.129 -14.766 20.460 1.00 95.94 241 THR A N 1
ATOM 1831 C CA . THR A 1 241 ? 10.303 -16.136 20.946 1.00 95.94 241 THR A CA 1
ATOM 1832 C C . THR A 1 241 ? 9.435 -17.099 20.138 1.00 95.94 241 THR A C 1
ATOM 1834 O O . THR A 1 241 ? 8.412 -16.713 19.567 1.00 95.94 241 THR A O 1
ATOM 1837 N N . THR A 1 242 ? 9.830 -18.372 20.073 1.00 94.50 242 THR A N 1
ATOM 1838 C CA . THR A 1 242 ? 9.090 -19.404 19.333 1.00 94.50 242 THR A CA 1
ATOM 1839 C C . THR A 1 242 ? 7.622 -19.467 19.764 1.00 94.50 242 THR A C 1
ATOM 1841 O O . THR A 1 242 ? 7.309 -19.501 20.953 1.00 94.50 242 THR A O 1
ATOM 1844 N N . GLY A 1 243 ? 6.713 -19.490 18.786 1.00 93.12 243 GLY A N 1
ATOM 1845 C CA . GLY A 1 243 ? 5.263 -19.509 19.015 1.00 93.12 243 GLY A CA 1
ATOM 1846 C C . GLY A 1 243 ? 4.631 -18.140 19.296 1.00 93.12 243 GLY A C 1
ATOM 1847 O O . GLY A 1 243 ? 3.406 -18.050 19.395 1.00 93.12 243 GLY A O 1
ATOM 1848 N N . MET A 1 244 ? 5.425 -17.068 19.392 1.00 96.94 244 MET A N 1
ATOM 1849 C CA . MET A 1 244 ? 4.910 -15.709 19.545 1.00 96.94 244 MET A CA 1
ATOM 1850 C C . MET A 1 244 ? 4.105 -15.283 18.302 1.00 96.94 244 MET A C 1
ATOM 1852 O O . MET A 1 244 ? 4.627 -15.363 17.188 1.00 96.94 244 MET A O 1
ATOM 1856 N N . PRO A 1 245 ? 2.861 -14.790 18.457 1.00 97.06 245 PRO A N 1
ATOM 1857 C CA . PRO A 1 245 ? 2.096 -14.243 17.343 1.00 97.06 245 PRO A CA 1
ATOM 1858 C C . PRO A 1 245 ? 2.772 -13.001 16.758 1.00 97.06 245 PRO A C 1
ATOM 1860 O O . PRO A 1 245 ? 3.118 -12.082 17.500 1.00 97.06 245 PRO A O 1
ATOM 1863 N N . LEU A 1 246 ? 2.887 -12.951 15.431 1.00 98.19 246 LEU A N 1
ATOM 1864 C CA . LEU A 1 246 ? 3.485 -11.842 14.691 1.00 98.19 246 LEU A CA 1
ATOM 1865 C C . LEU A 1 246 ? 2.540 -11.327 13.596 1.00 98.19 246 LEU A C 1
ATOM 1867 O O . LEU A 1 246 ? 1.732 -12.083 13.059 1.00 98.19 246 LEU A O 1
ATOM 1871 N N . ALA A 1 247 ? 2.669 -10.051 13.233 1.00 98.25 247 ALA A N 1
ATOM 1872 C CA . ALA A 1 247 ? 2.050 -9.473 12.036 1.00 98.25 247 ALA A CA 1
ATOM 1873 C C . ALA A 1 247 ? 2.868 -8.289 11.507 1.00 98.25 247 ALA A C 1
ATOM 1875 O O . ALA A 1 247 ? 3.595 -7.643 12.258 1.00 98.25 247 ALA A O 1
ATOM 1876 N N . GLN A 1 248 ? 2.725 -7.962 10.223 1.00 98.19 248 GLN A N 1
ATOM 1877 C CA . GLN A 1 248 ? 3.290 -6.732 9.662 1.00 98.19 248 GLN A CA 1
ATOM 1878 C C . GLN A 1 248 ? 2.256 -5.606 9.661 1.00 98.19 248 GLN A C 1
ATOM 1880 O O . GLN A 1 248 ? 1.139 -5.795 9.189 1.00 98.19 248 GLN A O 1
ATOM 1885 N N . LEU A 1 249 ? 2.644 -4.420 10.115 1.00 97.69 249 LEU A N 1
ATOM 1886 C CA . LEU A 1 249 ? 1.881 -3.183 9.989 1.00 97.69 249 LEU A CA 1
ATOM 1887 C C . LEU A 1 249 ? 2.508 -2.315 8.892 1.00 97.69 249 LEU A C 1
ATOM 1889 O O . LEU A 1 249 ? 3.675 -1.935 9.007 1.00 97.69 249 LEU A O 1
ATOM 1893 N N . VAL A 1 250 ? 1.740 -2.001 7.846 1.00 96.31 250 VAL A N 1
ATOM 1894 C CA . VAL A 1 250 ? 2.214 -1.256 6.667 1.00 96.31 250 VAL A CA 1
ATOM 1895 C C . VAL A 1 250 ? 1.515 0.095 6.585 1.00 96.31 250 VAL A C 1
ATOM 1897 O O . VAL A 1 250 ? 0.335 0.149 6.260 1.00 96.31 250 VAL A O 1
ATOM 1900 N N . ALA A 1 251 ? 2.239 1.183 6.846 1.00 93.19 251 ALA A N 1
ATOM 1901 C CA . ALA A 1 251 ? 1.731 2.550 6.768 1.00 93.19 251 ALA A CA 1
ATOM 1902 C C . ALA A 1 251 ? 2.525 3.345 5.719 1.00 93.19 251 ALA A C 1
ATOM 1904 O O . ALA A 1 251 ? 3.517 4.004 6.027 1.00 93.19 251 ALA A O 1
ATOM 1905 N N . GLY A 1 252 ? 2.091 3.273 4.459 1.00 89.06 252 GLY A N 1
ATOM 1906 C CA . GLY A 1 252 ? 2.847 3.842 3.341 1.00 89.06 252 GLY A CA 1
ATOM 1907 C C . GLY A 1 252 ? 4.157 3.082 3.120 1.00 89.06 252 GLY A C 1
ATOM 1908 O O . GLY A 1 252 ? 4.132 1.865 2.955 1.00 89.06 252 GLY A O 1
ATOM 1909 N N . ASP A 1 253 ? 5.283 3.799 3.130 1.00 86.44 253 ASP A N 1
ATOM 1910 C CA . ASP A 1 253 ? 6.624 3.212 2.975 1.00 86.44 253 ASP A CA 1
ATOM 1911 C C . ASP A 1 253 ? 7.200 2.685 4.315 1.00 86.44 253 ASP A C 1
ATOM 1913 O O . ASP A 1 253 ? 8.196 1.956 4.321 1.00 86.44 253 ASP A O 1
ATOM 1917 N N . ASP A 1 254 ? 6.569 3.018 5.450 1.00 91.50 254 ASP A N 1
ATOM 1918 C CA . ASP A 1 254 ? 6.980 2.551 6.774 1.00 91.50 254 ASP A CA 1
ATOM 1919 C C . ASP A 1 254 ? 6.350 1.192 7.085 1.00 91.50 254 ASP A C 1
ATOM 1921 O O . ASP A 1 254 ? 5.126 1.038 7.163 1.00 91.50 254 ASP A O 1
ATOM 1925 N N . ILE A 1 255 ? 7.206 0.195 7.308 1.00 96.94 255 ILE A N 1
ATOM 1926 C CA . ILE A 1 255 ? 6.786 -1.179 7.584 1.00 96.94 255 ILE A CA 1
ATOM 1927 C C . ILE A 1 255 ? 7.350 -1.581 8.932 1.00 96.94 255 ILE A C 1
ATOM 1929 O O . ILE A 1 255 ? 8.551 -1.473 9.182 1.00 96.94 255 ILE A O 1
ATOM 1933 N N . SER A 1 256 ? 6.485 -2.050 9.820 1.00 97.75 256 SER A N 1
ATOM 1934 C CA . SER A 1 256 ? 6.875 -2.521 11.144 1.00 97.75 256 SER A CA 1
ATOM 1935 C C . SER A 1 256 ? 6.410 -3.951 11.371 1.00 97.75 256 SER A C 1
ATOM 1937 O O . SER A 1 256 ? 5.325 -4.333 10.942 1.00 97.75 256 SER A O 1
ATOM 1939 N N . LEU A 1 257 ? 7.222 -4.730 12.073 1.00 98.19 257 LEU A N 1
ATOM 1940 C CA . LEU A 1 257 ? 6.825 -6.002 12.649 1.00 98.19 257 LEU A CA 1
ATOM 1941 C C . LEU A 1 257 ? 6.220 -5.744 14.031 1.00 98.19 257 LEU A C 1
ATOM 1943 O O . LEU A 1 257 ? 6.807 -5.028 14.843 1.00 98.19 257 LEU A O 1
ATOM 1947 N N . LEU A 1 258 ? 5.047 -6.315 14.274 1.00 98.19 258 LEU A N 1
ATOM 1948 C CA . LEU A 1 258 ? 4.388 -6.352 15.573 1.00 98.19 258 LEU A CA 1
ATOM 1949 C C . LEU A 1 258 ? 4.515 -7.758 16.146 1.00 98.19 258 LEU A C 1
ATOM 1951 O O . LEU A 1 258 ? 4.324 -8.733 15.414 1.00 98.19 258 LEU A O 1
ATOM 1955 N N . GLY A 1 259 ? 4.759 -7.852 17.446 1.00 97.69 259 GLY A N 1
ATOM 1956 C CA . GLY A 1 259 ? 4.687 -9.105 18.184 1.00 97.69 259 GLY A CA 1
ATOM 1957 C C . GLY A 1 259 ? 4.178 -8.889 19.597 1.00 97.69 259 GLY A C 1
ATOM 1958 O O . GLY A 1 259 ? 4.150 -7.764 20.091 1.00 97.69 259 GLY A O 1
ATOM 1959 N N . ILE A 1 260 ? 3.718 -9.965 20.231 1.00 96.81 260 ILE A N 1
ATOM 1960 C CA . ILE A 1 260 ? 3.242 -9.904 21.611 1.00 96.81 260 ILE A CA 1
ATOM 1961 C C . ILE A 1 260 ? 3.601 -11.160 22.389 1.00 96.81 260 ILE A C 1
ATOM 1963 O O . ILE A 1 260 ? 3.221 -12.266 21.995 1.00 96.81 260 ILE A O 1
ATOM 1967 N N . GLY A 1 261 ? 4.334 -10.990 23.489 1.00 94.88 261 GLY A N 1
ATOM 1968 C CA . GLY A 1 261 ? 4.734 -12.087 24.353 1.00 94.88 261 GLY A CA 1
ATOM 1969 C C . GLY A 1 261 ? 3.551 -12.769 25.035 1.00 94.88 261 GLY A C 1
ATOM 1970 O O . GLY A 1 261 ? 2.465 -12.207 25.207 1.00 94.88 261 GLY A O 1
ATOM 1971 N N . ALA A 1 262 ? 3.765 -14.018 25.448 1.00 91.44 262 ALA A N 1
ATOM 1972 C CA . ALA A 1 262 ? 2.789 -14.744 26.247 1.00 91.44 262 ALA A CA 1
ATOM 1973 C C . ALA A 1 262 ? 2.573 -14.018 27.588 1.00 91.44 262 ALA A C 1
ATOM 1975 O O . ALA A 1 262 ? 3.501 -13.874 28.377 1.00 91.44 262 ALA A O 1
ATOM 1976 N N . GLY A 1 263 ? 1.343 -13.562 27.838 1.00 89.94 263 GLY A N 1
ATOM 1977 C CA . GLY A 1 263 ? 0.979 -12.835 29.059 1.00 89.94 263 GLY A CA 1
ATOM 1978 C C . GLY A 1 263 ? 1.256 -11.327 29.029 1.00 89.94 263 GLY A C 1
ATOM 1979 O O . GLY A 1 263 ? 0.831 -10.629 29.946 1.00 89.94 263 GLY A O 1
ATOM 1980 N N . GLU A 1 264 ? 1.897 -10.801 27.984 1.00 93.31 264 GLU A N 1
ATOM 1981 C CA . GLU A 1 264 ? 2.079 -9.356 27.821 1.00 93.31 264 GLU A CA 1
ATOM 1982 C C . GLU A 1 264 ? 0.780 -8.706 27.349 1.00 93.31 264 GLU A C 1
ATOM 1984 O O . GLU A 1 264 ? 0.094 -9.236 26.469 1.00 93.31 264 GLU A O 1
ATOM 1989 N N . SER A 1 265 ? 0.436 -7.547 27.919 1.00 88.62 265 SER A N 1
ATOM 1990 C CA . SER A 1 265 ? -0.746 -6.768 27.536 1.00 88.62 265 SER A CA 1
ATOM 1991 C C . SER A 1 265 ? -0.511 -5.903 26.299 1.00 88.62 265 SER A C 1
ATOM 1993 O O . SER A 1 265 ? -1.450 -5.709 25.526 1.00 88.62 265 SER A O 1
ATOM 1995 N N . GLU A 1 266 ? 0.719 -5.439 26.096 1.00 93.31 266 GLU A N 1
ATOM 1996 C CA . GLU A 1 266 ? 1.106 -4.492 25.051 1.00 93.31 266 GLU A CA 1
ATOM 1997 C C . GLU A 1 266 ? 1.969 -5.181 23.987 1.00 93.31 266 GLU A C 1
ATOM 1999 O O . GLU A 1 266 ? 2.862 -5.950 24.341 1.00 93.31 266 GLU A O 1
ATOM 2004 N N . PRO A 1 267 ? 1.723 -4.943 22.686 1.00 96.12 267 PRO A N 1
ATOM 2005 C CA . PRO A 1 267 ? 2.609 -5.446 21.650 1.00 96.12 267 PRO A CA 1
ATOM 2006 C C . PRO A 1 267 ? 3.898 -4.623 21.594 1.00 96.12 267 PRO A C 1
ATOM 2008 O O . PRO A 1 267 ? 3.883 -3.398 21.730 1.00 96.12 267 PRO A O 1
ATOM 2011 N N . TRP A 1 268 ? 5.008 -5.282 21.286 1.00 97.25 268 TRP A N 1
ATOM 2012 C CA . TRP A 1 268 ? 6.215 -4.596 20.849 1.00 97.25 268 TRP A CA 1
ATOM 2013 C C . TRP A 1 268 ? 6.155 -4.319 19.344 1.00 97.25 268 TRP A C 1
ATOM 2015 O O . TRP A 1 268 ? 5.444 -4.980 18.578 1.00 97.25 268 TRP A O 1
ATOM 2025 N N . ARG A 1 269 ? 6.932 -3.326 18.904 1.00 96.50 269 ARG A N 1
ATOM 2026 C CA . ARG A 1 269 ? 7.007 -2.898 17.506 1.00 96.50 269 ARG A CA 1
ATOM 2027 C C . ARG A 1 269 ? 8.459 -2.705 17.085 1.00 96.50 269 ARG A C 1
ATOM 2029 O O . ARG A 1 269 ? 9.178 -1.937 17.715 1.00 96.50 269 ARG A O 1
ATOM 2036 N N . ALA A 1 270 ? 8.857 -3.342 15.988 1.00 96.56 270 ALA A N 1
ATOM 2037 C CA . ALA A 1 270 ? 10.187 -3.200 15.398 1.00 96.56 270 ALA A CA 1
ATOM 2038 C C . ALA A 1 270 ? 10.079 -2.703 13.944 1.00 96.56 270 ALA A C 1
ATOM 2040 O O . ALA A 1 270 ? 9.340 -3.299 13.157 1.00 96.56 270 ALA A O 1
ATOM 2041 N N . PRO A 1 271 ? 10.770 -1.622 13.543 1.00 96.06 271 PRO A N 1
ATOM 2042 C CA . PRO A 1 271 ? 10.775 -1.178 12.152 1.00 96.06 271 PRO A CA 1
ATOM 2043 C C . PRO A 1 271 ? 11.561 -2.164 11.275 1.00 96.06 271 PRO A C 1
ATOM 2045 O O . PRO A 1 271 ? 12.697 -2.515 11.581 1.00 96.06 271 PRO A O 1
ATOM 2048 N N . ILE A 1 272 ? 10.961 -2.596 10.164 1.00 96.00 272 ILE A N 1
ATOM 2049 C CA . ILE A 1 272 ? 11.570 -3.537 9.206 1.00 96.00 272 ILE A CA 1
ATOM 2050 C C . ILE A 1 272 ? 11.681 -2.960 7.787 1.00 96.00 272 ILE A C 1
ATOM 2052 O O . ILE A 1 272 ? 12.283 -3.577 6.915 1.00 96.00 272 ILE A O 1
ATOM 2056 N N . SER A 1 273 ? 11.106 -1.789 7.521 1.00 92.56 273 SER A N 1
ATOM 2057 C CA . SER A 1 273 ? 11.365 -0.982 6.321 1.00 92.56 273 SER A CA 1
ATOM 2058 C C . SER A 1 273 ? 11.002 0.483 6.586 1.00 92.56 273 SER A C 1
ATOM 2060 O O . SER A 1 273 ? 10.320 0.773 7.571 1.00 92.56 273 SER A O 1
ATOM 2062 N N . GLY A 1 274 ? 11.430 1.388 5.706 1.00 88.69 274 GLY A N 1
ATOM 2063 C CA . GLY A 1 274 ? 11.186 2.828 5.832 1.00 88.69 274 GLY A CA 1
ATOM 2064 C C . GLY A 1 274 ? 12.273 3.557 6.624 1.00 88.69 274 GLY A C 1
ATOM 2065 O O . GLY A 1 274 ? 13.350 3.011 6.872 1.00 88.69 274 GLY A O 1
ATOM 2066 N N . ALA A 1 275 ? 11.999 4.803 7.015 1.00 75.19 275 ALA A N 1
ATOM 2067 C CA . ALA A 1 275 ? 13.008 5.714 7.575 1.00 75.19 275 ALA A CA 1
ATOM 2068 C C . ALA A 1 275 ? 13.582 5.255 8.930 1.00 75.19 275 ALA A C 1
ATOM 2070 O O . ALA A 1 275 ? 14.677 5.664 9.308 1.00 75.19 275 ALA A O 1
ATOM 2071 N N . GLY A 1 276 ? 12.846 4.412 9.660 1.00 77.50 276 GLY A N 1
ATOM 2072 C CA . GLY A 1 276 ? 13.256 3.888 10.965 1.00 77.50 276 GLY A CA 1
ATOM 2073 C C . GLY A 1 276 ? 13.942 2.521 10.933 1.00 77.50 276 GLY A C 1
ATOM 2074 O O . GLY A 1 276 ? 14.328 2.033 11.992 1.00 77.50 276 GLY A O 1
ATOM 2075 N N . ALA A 1 277 ? 14.055 1.864 9.775 1.00 81.44 277 ALA A N 1
ATOM 2076 C CA . ALA A 1 277 ? 14.599 0.509 9.712 1.00 81.44 277 ALA A CA 1
ATOM 2077 C C . ALA A 1 277 ? 16.136 0.507 9.814 1.00 81.44 277 ALA A C 1
ATOM 2079 O O . ALA A 1 277 ? 16.792 1.324 9.163 1.00 81.44 277 ALA A O 1
ATOM 2080 N N . PRO A 1 278 ? 16.738 -0.415 10.588 1.00 75.81 278 PRO A N 1
ATOM 2081 C CA . PRO A 1 278 ? 18.188 -0.518 10.682 1.00 75.81 278 PRO A CA 1
ATOM 2082 C C . PRO A 1 278 ? 18.803 -0.863 9.319 1.00 75.81 278 PRO A C 1
ATOM 2084 O O . PRO A 1 278 ? 18.370 -1.792 8.633 1.00 75.81 278 PRO A O 1
ATOM 2087 N N . VAL A 1 279 ? 19.851 -0.127 8.937 1.00 67.12 279 VAL A N 1
ATOM 2088 C CA . VAL A 1 279 ? 20.626 -0.349 7.705 1.00 67.12 279 VAL A CA 1
ATOM 2089 C C . VAL A 1 279 ? 21.641 -1.471 7.951 1.00 67.12 279 VAL A C 1
ATOM 2091 O O . VAL A 1 279 ? 22.845 -1.253 8.015 1.00 67.12 279 VAL A O 1
ATOM 2094 N N . GLY A 1 280 ? 21.144 -2.683 8.188 1.00 57.50 280 GLY A N 1
ATOM 2095 C CA . GLY A 1 280 ? 21.962 -3.887 8.310 1.00 57.50 280 GLY A CA 1
ATOM 2096 C C . GLY A 1 280 ? 21.794 -4.747 7.067 1.00 57.50 280 GLY A C 1
ATOM 2097 O O . GLY A 1 280 ? 20.828 -5.502 6.974 1.00 57.50 280 GLY A O 1
ATOM 2098 N N . THR A 1 281 ? 22.700 -4.636 6.098 1.00 48.75 281 THR A N 1
ATOM 2099 C CA . THR A 1 281 ? 22.640 -5.444 4.872 1.00 48.75 281 THR A CA 1
ATOM 2100 C C . THR A 1 281 ? 23.583 -6.635 4.997 1.00 48.75 281 THR A C 1
ATOM 2102 O O . THR A 1 281 ? 24.799 -6.462 4.996 1.00 48.75 281 THR A O 1
ATOM 2105 N N . ILE A 1 282 ? 23.038 -7.852 5.050 1.00 48.97 282 ILE A N 1
ATOM 2106 C CA . ILE A 1 282 ? 23.792 -9.055 4.689 1.00 48.97 282 ILE A CA 1
ATOM 2107 C C . ILE A 1 282 ? 23.486 -9.284 3.212 1.00 48.97 282 ILE A C 1
ATOM 2109 O O . ILE A 1 282 ? 22.413 -9.757 2.847 1.00 48.97 282 ILE A O 1
ATOM 2113 N N . SER A 1 283 ? 24.391 -8.867 2.329 1.00 43.28 283 SER A N 1
ATOM 2114 C CA . SER A 1 283 ? 24.195 -9.080 0.896 1.00 43.28 283 SER A CA 1
ATOM 2115 C C . SER A 1 283 ? 24.405 -10.562 0.581 1.00 43.28 283 SER A C 1
ATOM 2117 O O . SER A 1 283 ? 25.530 -11.004 0.369 1.00 43.28 283 SER A O 1
ATOM 2119 N N . ALA A 1 284 ? 23.329 -11.347 0.586 1.00 48.50 284 ALA A N 1
ATOM 2120 C CA . ALA A 1 284 ? 23.328 -12.655 -0.048 1.00 48.50 284 ALA A CA 1
ATOM 2121 C C . ALA A 1 284 ? 23.268 -12.420 -1.561 1.00 48.50 284 ALA A C 1
ATOM 2123 O O . ALA A 1 284 ? 22.258 -11.932 -2.064 1.00 48.50 284 ALA A O 1
ATOM 2124 N N . GLU A 1 285 ? 24.354 -12.699 -2.286 1.00 45.41 285 GLU A N 1
ATOM 2125 C CA . GLU A 1 285 ? 24.319 -12.623 -3.746 1.00 45.41 285 GLU A CA 1
ATOM 2126 C C . GLU A 1 285 ? 23.290 -13.638 -4.274 1.00 45.41 285 GLU A C 1
ATOM 2128 O O . GLU A 1 285 ? 23.423 -14.839 -4.004 1.00 45.41 285 GLU A O 1
ATOM 2133 N N . PRO A 1 286 ? 22.246 -13.201 -5.003 1.00 49.59 286 PRO A N 1
ATOM 2134 C CA . PRO A 1 286 ? 21.311 -14.128 -5.615 1.00 49.59 286 PRO A CA 1
ATOM 2135 C C . PRO A 1 286 ? 22.077 -14.979 -6.629 1.00 49.59 286 PRO A C 1
ATOM 2137 O O . PRO A 1 286 ? 22.652 -14.464 -7.587 1.00 49.59 286 PRO A O 1
ATOM 2140 N N . SER A 1 287 ? 22.110 -16.299 -6.428 1.00 46.88 287 SER A N 1
ATOM 2141 C CA . SER A 1 287 ? 22.745 -17.185 -7.402 1.00 46.88 287 SER A CA 1
ATOM 2142 C C . SER A 1 287 ? 21.892 -17.206 -8.674 1.00 46.88 287 SER A C 1
ATOM 2144 O O . SER A 1 287 ? 20.864 -17.882 -8.712 1.00 46.88 287 SER A O 1
ATOM 2146 N N . ASP A 1 288 ? 22.332 -16.516 -9.724 1.00 41.84 288 ASP A N 1
ATOM 2147 C CA . ASP A 1 288 ? 21.672 -16.487 -11.041 1.00 41.84 288 ASP A CA 1
ATOM 2148 C C . ASP A 1 288 ? 21.852 -17.800 -11.835 1.00 41.84 288 ASP A C 1
ATOM 2150 O O . ASP A 1 288 ? 21.486 -17.910 -13.006 1.00 41.84 288 ASP A O 1
ATOM 2154 N N . GLN A 1 289 ? 22.417 -18.835 -11.204 1.00 43.31 289 GLN A N 1
ATOM 2155 C CA . GLN A 1 289 ? 22.566 -20.135 -11.836 1.00 43.31 289 GLN A CA 1
ATOM 2156 C C . GLN A 1 289 ? 21.200 -20.819 -11.994 1.00 43.31 289 GLN A C 1
ATOM 2158 O O . GLN A 1 289 ? 20.487 -20.977 -10.990 1.00 43.31 289 GLN A O 1
ATOM 2163 N N . PRO A 1 290 ? 20.864 -21.319 -13.202 1.00 42.09 290 PRO A N 1
ATOM 2164 C CA . PRO A 1 290 ? 19.697 -22.169 -13.393 1.00 42.09 290 PRO A CA 1
ATOM 2165 C C . PRO A 1 290 ? 19.740 -23.342 -12.406 1.00 42.09 290 PRO A C 1
ATOM 2167 O O . PRO A 1 290 ? 20.810 -23.764 -11.955 1.00 42.09 290 PRO A O 1
ATOM 2170 N N . VAL A 1 291 ? 18.561 -23.829 -12.017 1.00 45.81 291 VAL A N 1
ATOM 2171 C CA . VAL A 1 291 ? 18.375 -24.895 -11.021 1.00 45.81 291 VAL A CA 1
ATOM 2172 C C . VAL A 1 291 ? 19.004 -26.201 -11.532 1.00 45.81 291 VAL A C 1
ATOM 2174 O O . VAL A 1 291 ? 18.334 -27.052 -12.103 1.00 45.81 291 VAL A O 1
ATOM 2177 N N . GLY A 1 292 ? 20.320 -26.338 -11.370 1.00 43.78 292 GLY A N 1
ATOM 2178 C CA . GLY A 1 292 ? 21.059 -27.580 -11.563 1.00 43.78 292 GLY A CA 1
ATOM 2179 C C . GLY A 1 292 ? 20.756 -28.568 -10.438 1.00 43.78 292 GLY A C 1
ATOM 2180 O O . GLY A 1 292 ? 20.392 -28.165 -9.328 1.00 43.78 292 GLY A O 1
ATOM 2181 N N . ALA A 1 293 ? 20.886 -29.863 -10.735 1.00 43.59 293 ALA A N 1
ATOM 2182 C CA . ALA A 1 293 ? 20.593 -30.944 -9.803 1.00 43.59 293 ALA A CA 1
ATOM 2183 C C . ALA A 1 293 ? 21.357 -30.751 -8.480 1.00 43.59 293 ALA A C 1
ATOM 2185 O O . ALA A 1 293 ? 22.568 -30.537 -8.465 1.00 43.59 293 ALA A O 1
ATOM 2186 N N . ALA A 1 294 ? 20.643 -30.844 -7.354 1.00 41.81 294 ALA A N 1
ATOM 2187 C CA . ALA A 1 294 ? 21.156 -30.585 -6.004 1.00 41.81 294 ALA A CA 1
ATOM 2188 C C . ALA A 1 294 ? 22.432 -31.379 -5.633 1.00 41.81 294 ALA A C 1
ATOM 2190 O O . ALA A 1 294 ? 23.168 -30.978 -4.732 1.00 41.81 294 ALA A O 1
ATOM 2191 N N . ALA A 1 295 ? 22.718 -32.472 -6.347 1.00 41.47 295 ALA A N 1
ATOM 2192 C CA . ALA A 1 295 ? 23.922 -33.279 -6.184 1.00 41.47 295 ALA A CA 1
ATOM 2193 C C . ALA A 1 295 ? 25.216 -32.541 -6.589 1.00 41.47 295 ALA A C 1
ATOM 2195 O O . ALA A 1 295 ? 26.236 -32.701 -5.917 1.00 41.47 295 ALA A O 1
ATOM 2196 N N . ASP A 1 296 ? 25.177 -31.690 -7.619 1.00 44.97 296 ASP A N 1
ATOM 2197 C CA . ASP A 1 296 ? 26.375 -31.014 -8.138 1.00 44.97 296 ASP A CA 1
ATOM 2198 C C . ASP A 1 296 ? 26.808 -29.848 -7.232 1.00 44.97 296 ASP A C 1
ATOM 2200 O O . ASP A 1 296 ? 27.995 -29.669 -6.955 1.00 44.97 296 ASP A O 1
ATOM 2204 N N . ARG A 1 297 ? 25.842 -29.124 -6.643 1.00 47.88 297 ARG A N 1
ATOM 2205 C CA . ARG A 1 297 ? 26.114 -28.021 -5.698 1.00 47.88 297 ARG A CA 1
ATOM 2206 C C . ARG A 1 297 ? 26.727 -28.507 -4.376 1.00 47.88 297 ARG A C 1
ATOM 2208 O O . ARG A 1 297 ? 27.602 -27.845 -3.820 1.00 47.88 297 ARG A O 1
ATOM 2215 N N . LEU A 1 298 ? 26.325 -29.687 -3.893 1.00 45.84 298 LEU A N 1
ATOM 2216 C CA . LEU A 1 298 ? 26.890 -30.319 -2.689 1.00 45.84 298 LEU A CA 1
ATOM 2217 C C . LEU A 1 298 ? 28.352 -30.751 -2.880 1.00 45.84 298 LEU A C 1
ATOM 2219 O O . LEU A 1 298 ? 29.139 -30.716 -1.929 1.00 45.84 298 LEU A O 1
ATOM 2223 N N . ARG A 1 299 ? 28.728 -31.132 -4.106 1.00 55.56 299 ARG A N 1
ATOM 2224 C CA . ARG A 1 299 ? 30.108 -31.477 -4.462 1.00 55.56 299 ARG A CA 1
ATOM 2225 C C . ARG A 1 299 ? 31.001 -30.235 -4.511 1.00 55.56 299 ARG A C 1
ATOM 2227 O O . ARG A 1 299 ? 32.055 -30.233 -3.879 1.00 55.56 299 ARG A O 1
ATOM 2234 N N . GLU A 1 300 ? 30.546 -29.154 -5.145 1.00 53.47 300 GLU A N 1
ATOM 2235 C CA . GLU A 1 300 ? 31.297 -27.888 -5.201 1.00 53.47 300 GLU A CA 1
ATOM 2236 C C . GLU A 1 300 ? 31.494 -27.236 -3.823 1.00 53.47 300 GLU A C 1
ATOM 2238 O O . GLU A 1 300 ? 32.555 -26.672 -3.546 1.00 53.47 300 GLU A O 1
ATOM 2243 N N . MET A 1 301 ? 30.506 -27.331 -2.924 1.00 46.97 301 MET A N 1
ATOM 2244 C CA . MET A 1 301 ? 30.636 -26.805 -1.558 1.00 46.97 301 MET A CA 1
ATOM 2245 C C . MET A 1 301 ? 31.689 -27.559 -0.734 1.00 46.97 301 MET A C 1
ATOM 2247 O O . MET A 1 301 ? 32.474 -26.925 -0.025 1.00 46.97 301 MET A O 1
ATOM 2251 N N . ARG A 1 302 ? 31.766 -28.893 -0.859 1.00 57.78 302 ARG A N 1
ATOM 2252 C CA . ARG A 1 302 ? 32.803 -29.695 -0.181 1.00 57.78 302 ARG A CA 1
ATOM 2253 C C . ARG A 1 302 ? 34.206 -29.376 -0.697 1.00 57.78 302 ARG A C 1
ATOM 2255 O O . ARG A 1 302 ? 35.148 -29.333 0.088 1.00 57.78 302 ARG A O 1
ATOM 2262 N N . GLU A 1 303 ? 34.342 -29.093 -1.989 1.00 50.53 303 GLU A N 1
ATOM 2263 C CA . GLU A 1 303 ? 35.628 -28.741 -2.598 1.00 50.53 303 GLU A CA 1
ATOM 2264 C C . GLU A 1 303 ? 36.092 -27.306 -2.283 1.00 50.53 303 GLU A C 1
ATOM 2266 O O . GLU A 1 303 ? 37.299 -27.046 -2.313 1.00 50.53 303 GLU A O 1
ATOM 2271 N N . ARG A 1 304 ? 35.174 -26.378 -1.966 1.00 49.91 304 ARG A N 1
ATOM 2272 C CA . ARG A 1 304 ? 35.514 -25.027 -1.470 1.00 49.91 304 ARG A CA 1
ATOM 2273 C C . ARG A 1 304 ? 35.940 -25.034 -0.005 1.00 49.91 304 ARG A C 1
ATOM 2275 O O . ARG A 1 304 ? 36.922 -24.378 0.330 1.00 49.91 304 ARG A O 1
ATOM 2282 N N . ALA A 1 305 ? 35.258 -25.801 0.846 1.00 46.81 305 ALA A N 1
ATOM 2283 C CA . ALA A 1 305 ? 35.597 -25.902 2.268 1.00 46.81 305 ALA A CA 1
ATOM 2284 C C . ALA A 1 305 ? 37.002 -26.492 2.504 1.00 46.81 305 ALA A C 1
ATOM 2286 O O . ALA A 1 305 ? 37.669 -26.138 3.470 1.00 46.81 305 ALA A O 1
ATOM 2287 N N . ALA A 1 306 ? 37.490 -27.332 1.586 1.00 48.78 306 ALA A N 1
ATOM 2288 C CA . ALA A 1 306 ? 38.832 -27.909 1.646 1.00 48.78 306 ALA A CA 1
ATOM 2289 C C . ALA A 1 306 ? 39.969 -26.937 1.260 1.00 48.78 306 ALA A C 1
ATOM 2291 O O . ALA A 1 306 ? 41.135 -27.282 1.433 1.00 48.78 306 ALA A O 1
ATOM 2292 N N . ARG A 1 307 ? 39.664 -25.749 0.711 1.00 50.84 307 ARG A N 1
ATOM 2293 C CA . ARG A 1 307 ? 40.666 -24.844 0.109 1.00 50.84 307 ARG A CA 1
ATOM 2294 C C . ARG A 1 307 ? 40.905 -23.524 0.853 1.00 50.84 307 ARG A C 1
ATOM 2296 O O . ARG A 1 307 ? 41.800 -22.787 0.461 1.00 50.84 307 ARG A O 1
ATOM 2303 N N . GLY A 1 308 ? 40.148 -23.204 1.902 1.00 35.16 308 GLY A N 1
ATOM 2304 C CA . GLY A 1 308 ? 40.160 -21.867 2.512 1.00 35.16 308 GLY A CA 1
ATOM 2305 C C . GLY A 1 308 ? 40.744 -21.808 3.921 1.00 35.16 308 GLY A C 1
ATOM 2306 O O . GLY A 1 308 ? 39.994 -21.620 4.872 1.00 35.16 308 GLY A O 1
ATOM 2307 N N . GLY A 1 309 ? 42.063 -21.935 4.061 1.00 36.16 309 GLY A N 1
ATOM 2308 C CA . GLY A 1 309 ? 42.782 -21.628 5.300 1.00 36.16 309 GLY A CA 1
ATOM 2309 C C . GLY A 1 309 ? 44.124 -20.977 4.981 1.00 36.16 309 GLY A C 1
ATOM 2310 O O . GLY A 1 309 ? 45.063 -21.685 4.633 1.00 36.16 309 GLY A O 1
ATOM 2311 N N . GLY A 1 310 ? 44.204 -19.645 5.072 1.00 32.44 310 GLY A N 1
ATOM 2312 C CA . GLY A 1 310 ? 45.466 -18.909 4.940 1.00 32.44 310 GLY A CA 1
ATOM 2313 C C . GLY A 1 310 ? 45.328 -17.455 4.475 1.00 32.44 310 GLY A C 1
ATOM 2314 O O . GLY A 1 310 ? 45.093 -17.214 3.300 1.00 32.44 310 GLY A O 1
ATOM 2315 N N . GLU A 1 311 ? 45.517 -16.535 5.428 1.00 30.75 311 GLU A N 1
ATOM 2316 C CA . GLU A 1 311 ? 46.342 -15.311 5.340 1.00 30.75 311 GLU A CA 1
ATOM 2317 C C . GLU A 1 311 ? 46.077 -14.233 4.264 1.00 30.75 311 GLU A C 1
ATOM 2319 O O . GLU A 1 311 ? 46.308 -14.451 3.080 1.00 30.75 311 GLU A O 1
ATOM 2324 N N . LEU A 1 312 ? 45.769 -13.000 4.712 1.00 31.44 312 LEU A N 1
ATOM 2325 C CA . LEU A 1 312 ? 46.507 -11.794 4.290 1.00 31.44 312 LEU A CA 1
ATOM 2326 C C . LEU A 1 312 ? 46.184 -10.559 5.156 1.00 31.44 312 LEU A C 1
ATOM 2328 O O . LEU A 1 312 ? 45.034 -10.151 5.309 1.00 31.44 312 LEU A O 1
ATOM 2332 N N . VAL A 1 313 ? 47.252 -9.965 5.695 1.00 31.23 313 VAL A N 1
ATOM 2333 C CA . VAL A 1 313 ? 47.328 -8.683 6.409 1.00 31.23 313 VAL A CA 1
ATOM 2334 C C . VAL A 1 313 ? 48.042 -7.663 5.507 1.00 31.23 313 VAL A C 1
ATOM 2336 O O . VAL A 1 313 ? 49.058 -8.012 4.921 1.00 31.23 313 VAL A O 1
ATOM 2339 N N . ALA A 1 314 ? 47.497 -6.435 5.478 1.00 30.28 314 ALA A N 1
ATOM 2340 C CA . ALA A 1 314 ? 48.086 -5.107 5.196 1.00 30.28 314 ALA A CA 1
ATOM 2341 C C . ALA A 1 314 ? 48.945 -4.871 3.926 1.00 30.28 314 ALA A C 1
ATOM 2343 O O . ALA A 1 314 ? 49.943 -5.543 3.717 1.00 30.28 314 ALA A O 1
ATOM 2344 N N . ASP A 1 315 ? 48.662 -3.802 3.154 1.00 30.20 315 ASP A N 1
ATOM 2345 C CA . ASP A 1 315 ? 49.303 -2.494 3.406 1.00 30.20 315 ASP A CA 1
ATOM 2346 C C . ASP A 1 315 ? 48.796 -1.308 2.538 1.00 30.20 315 ASP A C 1
ATOM 2348 O O . ASP A 1 315 ? 48.379 -1.461 1.393 1.00 30.20 315 ASP A O 1
ATOM 2352 N N . LEU A 1 316 ? 48.941 -0.120 3.141 1.00 31.22 316 LEU A N 1
ATOM 2353 C CA . LEU A 1 316 ? 49.188 1.236 2.608 1.00 31.22 316 LEU A CA 1
ATOM 2354 C C . LEU A 1 316 ? 48.127 2.097 1.883 1.00 31.22 316 LEU A C 1
ATOM 2356 O O . LEU A 1 316 ? 47.913 2.086 0.674 1.00 31.22 316 LEU A O 1
ATOM 2360 N N . ALA A 1 317 ? 47.643 3.027 2.712 1.00 29.48 317 ALA A N 1
ATOM 2361 C CA . ALA A 1 317 ? 47.378 4.450 2.511 1.00 29.48 317 ALA A CA 1
ATOM 2362 C C . ALA A 1 317 ? 48.106 5.187 1.360 1.00 29.48 317 ALA A C 1
ATOM 2364 O O . ALA A 1 317 ? 49.331 5.187 1.253 1.00 29.48 317 ALA A O 1
ATOM 2365 N N . GLY A 1 318 ? 47.326 5.996 0.633 1.00 28.81 318 GLY A N 1
ATOM 2366 C CA . GLY A 1 318 ? 47.786 7.111 -0.195 1.00 28.81 318 GLY A CA 1
ATOM 2367 C C . GLY A 1 318 ? 46.771 8.257 -0.151 1.00 28.81 318 GLY A C 1
ATOM 2368 O O . GLY A 1 318 ? 45.648 8.120 -0.627 1.00 28.81 318 GLY A O 1
ATOM 2369 N N . ALA A 1 319 ? 47.155 9.380 0.455 1.00 36.25 319 ALA A N 1
ATOM 2370 C CA . ALA A 1 319 ? 46.336 10.579 0.592 1.00 36.25 319 ALA A CA 1
ATOM 2371 C C . ALA A 1 319 ? 46.224 11.351 -0.737 1.00 36.25 319 ALA A C 1
ATOM 2373 O O . ALA A 1 319 ? 47.237 11.733 -1.324 1.00 36.25 319 ALA A O 1
ATOM 2374 N N . GLN A 1 320 ? 44.996 11.663 -1.168 1.00 31.66 320 GLN A N 1
ATOM 2375 C CA . GLN A 1 320 ? 44.720 12.658 -2.208 1.00 31.66 320 GLN A CA 1
ATOM 2376 C C . GLN A 1 320 ? 43.661 13.676 -1.756 1.00 31.66 320 GLN A C 1
ATOM 2378 O O . GLN A 1 320 ? 42.716 13.366 -1.037 1.00 31.66 320 GLN A O 1
ATOM 2383 N N . ARG A 1 321 ? 43.912 14.920 -2.176 1.00 27.92 321 ARG A N 1
ATOM 2384 C CA . ARG A 1 321 ? 43.202 16.187 -1.918 1.00 27.92 321 ARG A CA 1
ATOM 2385 C C . ARG A 1 321 ? 41.685 16.130 -2.179 1.00 27.92 321 ARG A C 1
ATOM 2387 O O . ARG A 1 321 ? 41.252 15.317 -2.989 1.00 27.92 321 ARG A O 1
ATOM 2394 N N . PRO A 1 322 ? 40.883 17.033 -1.571 1.00 31.69 322 PRO A N 1
ATOM 2395 C CA . PRO A 1 322 ? 39.428 17.002 -1.680 1.00 31.69 322 PRO A CA 1
ATOM 2396 C C . PRO A 1 322 ? 38.988 17.293 -3.116 1.00 31.69 322 PRO A C 1
ATOM 2398 O O . PRO A 1 322 ? 38.997 18.436 -3.574 1.00 31.69 322 PRO A O 1
ATOM 2401 N N . ALA A 1 323 ? 38.603 16.235 -3.823 1.00 34.81 323 ALA A N 1
ATOM 2402 C CA . ALA A 1 323 ? 37.827 16.339 -5.039 1.00 34.81 323 ALA A CA 1
ATOM 2403 C C . ALA A 1 323 ? 36.450 16.905 -4.679 1.00 34.81 323 ALA A C 1
ATOM 2405 O O . ALA A 1 323 ? 35.761 16.403 -3.789 1.00 34.81 323 ALA A O 1
ATOM 2406 N N . SER A 1 324 ? 36.047 17.961 -5.379 1.00 38.72 324 SER A N 1
ATOM 2407 C CA . SER A 1 324 ? 34.654 18.384 -5.443 1.00 38.72 324 SER A CA 1
ATOM 2408 C C . SER A 1 324 ? 33.773 17.171 -5.744 1.00 38.72 324 SER A C 1
ATOM 2410 O O . SER A 1 324 ? 34.070 16.408 -6.661 1.00 38.72 324 SER A O 1
ATOM 2412 N N . VAL A 1 325 ? 32.713 17.010 -4.960 1.00 41.44 325 VAL A N 1
ATOM 2413 C CA . VAL A 1 325 ? 31.778 15.883 -4.943 1.00 41.44 325 VAL A CA 1
ATOM 2414 C C . VAL A 1 325 ? 31.224 15.569 -6.345 1.00 41.44 325 VAL A C 1
ATOM 2416 O O . VAL A 1 325 ? 30.178 16.071 -6.748 1.00 41.44 325 VAL A O 1
ATOM 2419 N N . VAL A 1 326 ? 31.902 14.693 -7.086 1.00 43.28 326 VAL A N 1
ATOM 2420 C CA . VAL A 1 326 ? 31.298 13.910 -8.168 1.00 43.28 326 VAL A CA 1
ATOM 2421 C C . VAL A 1 326 ? 30.595 12.748 -7.473 1.00 43.28 326 VAL A C 1
ATOM 2423 O O . VAL A 1 326 ? 31.166 11.679 -7.282 1.00 43.28 326 VAL A O 1
ATOM 2426 N N . ARG A 1 327 ? 29.364 12.975 -6.995 1.00 50.25 327 ARG A N 1
ATOM 2427 C CA . ARG A 1 327 ? 28.474 11.866 -6.619 1.00 50.25 327 ARG A CA 1
ATOM 2428 C C . ARG A 1 327 ? 28.300 11.016 -7.874 1.00 50.25 327 ARG A C 1
ATOM 2430 O O . ARG A 1 327 ? 27.738 11.501 -8.853 1.00 50.25 327 ARG A O 1
ATOM 2437 N N . ASN A 1 328 ? 28.806 9.786 -7.862 1.00 48.62 328 ASN A N 1
ATOM 2438 C CA . ASN A 1 328 ? 28.546 8.805 -8.910 1.00 48.62 328 ASN A CA 1
ATOM 2439 C C . ASN A 1 328 ? 27.024 8.643 -9.043 1.00 48.62 328 ASN A C 1
ATOM 2441 O O . ASN A 1 328 ? 26.378 8.070 -8.171 1.00 48.62 328 ASN A O 1
ATOM 2445 N N . ARG A 1 329 ? 26.440 9.202 -10.111 1.00 66.56 329 ARG A N 1
ATOM 2446 C CA . ARG A 1 329 ? 24.993 9.208 -10.398 1.00 66.56 329 ARG A CA 1
ATOM 2447 C C . ARG A 1 329 ? 24.524 7.840 -10.921 1.00 66.56 329 ARG A C 1
ATOM 2449 O O . ARG A 1 329 ? 23.817 7.773 -11.923 1.00 66.56 329 ARG A O 1
ATOM 2456 N N . THR A 1 330 ? 24.922 6.760 -10.253 1.00 82.00 330 THR A N 1
ATOM 2457 C CA . THR A 1 330 ? 24.640 5.362 -10.634 1.00 82.00 330 THR A CA 1
ATOM 2458 C C . THR A 1 330 ? 23.143 5.082 -10.742 1.00 82.00 330 THR A C 1
ATOM 2460 O O . THR A 1 330 ? 22.706 4.329 -11.605 1.00 82.00 330 THR A O 1
ATOM 2463 N N . TRP A 1 331 ? 22.320 5.772 -9.947 1.00 91.62 331 TRP A N 1
ATOM 2464 C CA . TRP A 1 331 ? 20.863 5.629 -9.982 1.00 91.62 331 TRP A CA 1
ATOM 2465 C C . TRP A 1 331 ? 20.218 6.083 -11.304 1.00 91.62 331 TRP A C 1
ATOM 2467 O O . TRP A 1 331 ? 19.069 5.735 -11.576 1.00 91.62 331 TRP A O 1
ATOM 2477 N N . ARG A 1 332 ? 20.927 6.853 -12.145 1.00 95.06 332 ARG A N 1
ATOM 2478 C CA . ARG A 1 332 ? 20.405 7.324 -13.438 1.00 95.06 332 ARG A CA 1
ATOM 2479 C C . ARG A 1 332 ? 20.563 6.313 -14.562 1.00 95.06 332 ARG A C 1
ATOM 2481 O O . ARG A 1 332 ? 19.841 6.423 -15.546 1.00 95.06 332 ARG A O 1
ATOM 2488 N N . GLU A 1 333 ? 21.464 5.344 -14.445 1.00 94.75 333 GLU A N 1
ATOM 2489 C CA . GLU A 1 333 ? 21.716 4.368 -15.513 1.00 94.75 333 GLU A CA 1
ATOM 2490 C C . GLU A 1 333 ? 20.459 3.559 -15.885 1.00 94.75 333 GLU A C 1
ATOM 2492 O O . GLU A 1 333 ? 20.133 3.505 -17.076 1.00 94.75 333 GLU A O 1
ATOM 2497 N N . PRO A 1 334 ? 19.659 3.038 -14.925 1.00 94.56 334 PRO A N 1
ATOM 2498 C CA . PRO A 1 334 ? 18.389 2.387 -15.250 1.00 94.56 334 PRO A CA 1
ATOM 2499 C C . PRO A 1 334 ? 17.396 3.322 -15.953 1.00 94.56 334 PRO A C 1
ATOM 2501 O O . PRO A 1 334 ? 16.637 2.888 -16.818 1.00 94.56 334 PRO A O 1
ATOM 2504 N N . LEU A 1 335 ? 17.409 4.617 -15.614 1.00 96.75 335 LEU A N 1
ATOM 2505 C CA . LEU A 1 335 ? 16.548 5.620 -16.247 1.00 96.75 335 LEU A CA 1
ATOM 2506 C C . LEU A 1 335 ? 16.992 5.936 -17.671 1.00 96.75 335 LEU A C 1
ATOM 2508 O O . LEU A 1 335 ? 16.143 6.094 -18.537 1.00 96.75 335 LEU A O 1
ATOM 2512 N N . VAL A 1 336 ? 18.297 5.990 -17.935 1.00 97.12 336 VAL A N 1
ATOM 2513 C CA . VAL A 1 336 ? 18.829 6.154 -19.295 1.00 97.12 336 VAL A CA 1
ATOM 2514 C C . VAL A 1 336 ? 18.402 4.977 -20.167 1.00 97.12 336 VAL A C 1
ATOM 2516 O O . VAL A 1 336 ? 17.852 5.191 -21.246 1.00 97.12 336 VAL A O 1
ATOM 2519 N N . ALA A 1 337 ? 18.602 3.745 -19.687 1.00 95.81 337 ALA A N 1
ATOM 2520 C CA . ALA A 1 337 ? 18.210 2.540 -20.413 1.00 95.81 337 ALA A CA 1
ATOM 2521 C C . ALA A 1 337 ? 16.706 2.542 -20.729 1.00 95.81 337 ALA A C 1
ATOM 2523 O O . ALA A 1 337 ? 16.309 2.383 -21.882 1.00 95.81 337 ALA A O 1
ATOM 2524 N N . PHE A 1 338 ? 15.874 2.824 -19.724 1.00 96.62 338 PHE A N 1
ATOM 2525 C CA . PHE A 1 338 ? 14.433 2.962 -19.907 1.00 96.62 338 PHE A CA 1
ATOM 2526 C C . PHE A 1 338 ? 14.068 4.089 -20.890 1.00 96.62 338 PHE A C 1
ATOM 2528 O O . PHE A 1 338 ? 13.239 3.887 -21.773 1.00 96.62 338 PHE A O 1
ATOM 2535 N N . GLY A 1 339 ? 14.682 5.268 -20.764 1.00 96.56 339 GLY A N 1
ATOM 2536 C CA . GLY A 1 339 ? 14.399 6.430 -21.605 1.00 96.56 339 GLY A CA 1
ATOM 2537 C C . GLY A 1 339 ? 14.692 6.170 -23.083 1.00 96.56 339 GLY A C 1
ATOM 2538 O O . GLY A 1 339 ? 13.894 6.564 -23.933 1.00 96.56 339 GLY A O 1
ATOM 2539 N N . LEU A 1 340 ? 15.788 5.463 -23.384 1.00 96.25 340 LEU A N 1
ATOM 2540 C CA . LEU A 1 340 ? 16.163 5.064 -24.745 1.00 96.25 340 LEU A CA 1
ATOM 2541 C C . LEU A 1 340 ? 15.145 4.101 -25.367 1.00 96.25 340 LEU A C 1
ATOM 2543 O O . LEU A 1 340 ? 14.815 4.228 -26.543 1.00 96.25 340 LEU A O 1
ATOM 2547 N N . GLU A 1 341 ? 14.630 3.148 -24.594 1.00 95.44 341 GLU A N 1
ATOM 2548 C CA . GLU A 1 341 ? 13.601 2.220 -25.076 1.00 95.44 341 GLU A CA 1
ATOM 2549 C C . GLU A 1 341 ? 12.242 2.916 -25.233 1.00 95.44 341 GLU A C 1
ATOM 2551 O O . GLU A 1 341 ? 11.565 2.780 -26.259 1.00 95.44 341 GLU A O 1
ATOM 2556 N N . ALA A 1 342 ? 11.864 3.741 -24.255 1.00 93.56 342 ALA A N 1
ATOM 2557 C CA . ALA A 1 342 ? 10.614 4.485 -24.272 1.00 93.56 342 ALA A CA 1
ATOM 2558 C C . ALA A 1 342 ? 10.536 5.458 -25.461 1.00 93.56 342 ALA A C 1
ATOM 2560 O O . ALA A 1 342 ? 9.477 5.531 -26.102 1.00 93.56 342 ALA A O 1
ATOM 2561 N N . SER A 1 343 ? 11.639 6.155 -25.778 1.00 94.31 343 SER A N 1
ATOM 2562 C CA . SER A 1 343 ? 11.732 7.106 -26.897 1.00 94.31 343 SER A CA 1
ATOM 2563 C C . SER A 1 343 ? 11.648 6.430 -28.267 1.00 94.31 343 SER A C 1
ATOM 2565 O O . SER A 1 343 ? 11.082 7.004 -29.196 1.00 94.31 343 SER A O 1
ATOM 2567 N N . ARG A 1 344 ? 12.117 5.181 -28.386 1.00 94.06 344 ARG A N 1
ATOM 2568 C CA . ARG A 1 344 ? 12.034 4.373 -29.616 1.00 94.06 344 ARG A CA 1
ATOM 2569 C C . ARG A 1 344 ? 10.647 3.824 -29.924 1.00 94.06 344 ARG A C 1
ATOM 2571 O O . ARG A 1 344 ? 10.435 3.316 -31.019 1.00 94.06 344 ARG A O 1
ATOM 2578 N N . GLY A 1 345 ? 9.703 3.896 -28.990 1.00 92.00 345 GLY A N 1
ATOM 2579 C CA . GLY A 1 345 ? 8.407 3.247 -29.183 1.00 92.00 345 GLY A CA 1
ATOM 2580 C C . GLY A 1 345 ? 8.320 1.829 -28.596 1.00 92.00 345 GLY A C 1
ATOM 2581 O O . GLY A 1 345 ? 7.246 1.227 -28.646 1.00 92.00 345 GLY A O 1
ATOM 2582 N N . ASN A 1 346 ? 9.367 1.339 -27.927 1.00 91.25 346 ASN A N 1
ATOM 2583 C CA . ASN A 1 346 ? 9.382 0.000 -27.335 1.00 91.25 346 ASN A CA 1
ATOM 2584 C C . ASN A 1 346 ? 8.643 -0.053 -25.993 1.00 91.25 346 ASN A C 1
ATOM 2586 O O . ASN A 1 346 ? 8.573 0.934 -25.259 1.00 91.25 346 ASN A O 1
ATOM 2590 N N . GLU A 1 347 ? 8.042 -1.196 -25.681 1.00 86.25 347 GLU A N 1
ATOM 2591 C CA . GLU A 1 347 ? 7.451 -1.426 -24.366 1.00 86.25 347 GLU A CA 1
ATOM 2592 C C . GLU A 1 347 ? 8.579 -1.633 -23.350 1.00 86.25 347 GLU A C 1
ATOM 2594 O O . GLU A 1 347 ? 9.393 -2.542 -23.490 1.00 86.25 347 GLU A O 1
ATOM 2599 N N . ALA A 1 348 ? 8.660 -0.744 -22.362 1.00 90.00 348 ALA A N 1
ATOM 2600 C CA . ALA A 1 348 ? 9.678 -0.772 -21.324 1.00 90.00 348 ALA A CA 1
ATOM 2601 C C . ALA A 1 348 ? 9.014 -0.586 -19.960 1.00 90.00 348 ALA A C 1
ATOM 2603 O O . ALA A 1 348 ? 8.107 0.235 -19.799 1.00 90.00 348 ALA A O 1
ATOM 2604 N N . GLU A 1 349 ? 9.471 -1.349 -18.973 1.00 91.19 349 GLU A N 1
ATOM 2605 C CA . GLU A 1 349 ? 9.006 -1.225 -17.596 1.00 91.19 349 GLU A CA 1
ATOM 2606 C C . GLU A 1 349 ? 9.706 -0.037 -16.924 1.00 91.19 349 GLU A C 1
ATOM 2608 O O . GLU A 1 349 ? 10.930 0.085 -16.974 1.00 91.19 349 GLU A O 1
ATOM 2613 N N . VAL A 1 350 ? 8.930 0.857 -16.301 1.00 93.69 350 VAL A N 1
ATOM 2614 C CA . VAL A 1 350 ? 9.484 2.005 -15.564 1.00 93.69 350 VAL A CA 1
ATOM 2615 C C . VAL A 1 350 ? 10.335 1.476 -14.403 1.00 93.69 350 VAL A C 1
ATOM 2617 O O . VAL A 1 350 ? 9.794 0.748 -13.567 1.00 93.69 350 VAL A O 1
ATOM 2620 N N . PRO A 1 351 ? 11.627 1.837 -14.307 1.00 92.75 351 PRO A N 1
ATOM 2621 C CA . PRO A 1 351 ? 12.504 1.298 -13.278 1.00 92.75 351 PRO A CA 1
ATOM 2622 C C . PRO A 1 351 ? 12.057 1.744 -11.883 1.00 92.75 351 PRO A C 1
ATOM 2624 O O . PRO A 1 351 ? 11.579 2.865 -11.682 1.00 92.75 351 PRO A O 1
ATOM 2627 N N . ILE A 1 352 ? 12.251 0.859 -10.908 1.00 85.69 352 ILE A N 1
ATOM 2628 C CA . ILE A 1 352 ? 12.045 1.158 -9.492 1.00 85.69 352 ILE A CA 1
ATOM 2629 C C . ILE A 1 352 ? 13.317 1.826 -8.974 1.00 85.69 352 ILE A C 1
ATOM 2631 O O . ILE A 1 352 ? 14.405 1.266 -9.080 1.00 85.69 352 ILE A O 1
ATOM 2635 N N . ILE A 1 353 ? 13.176 3.027 -8.421 1.00 83.12 353 ILE A N 1
ATOM 2636 C CA . ILE A 1 353 ? 14.286 3.805 -7.869 1.00 83.12 353 ILE A CA 1
ATOM 2637 C C . ILE A 1 353 ? 14.143 3.851 -6.348 1.00 83.12 353 ILE A C 1
ATOM 2639 O O . ILE A 1 353 ? 13.047 4.074 -5.829 1.00 83.12 353 ILE A O 1
ATOM 2643 N N . ALA A 1 354 ? 15.250 3.602 -5.648 1.00 78.56 354 ALA A N 1
ATOM 2644 C CA . ALA A 1 354 ? 15.322 3.642 -4.192 1.00 78.56 354 ALA A CA 1
ATOM 2645 C C . ALA A 1 354 ? 15.044 5.058 -3.646 1.00 78.56 354 ALA A C 1
ATOM 2647 O O . ALA A 1 354 ? 15.099 6.046 -4.379 1.00 78.56 354 ALA A O 1
ATOM 2648 N N . VAL A 1 355 ? 14.717 5.163 -2.356 1.00 78.94 355 VAL A N 1
ATOM 2649 C CA . VAL A 1 355 ? 14.347 6.442 -1.713 1.00 78.94 355 VAL A CA 1
ATOM 2650 C C . VAL A 1 355 ? 15.572 7.324 -1.416 1.00 78.94 355 VAL A C 1
ATOM 2652 O O . VAL A 1 355 ? 15.437 8.531 -1.268 1.00 78.94 355 VAL A O 1
ATOM 2655 N N . ASP A 1 356 ? 16.769 6.744 -1.382 1.00 81.44 356 ASP A N 1
ATOM 2656 C CA . ASP A 1 356 ? 18.038 7.334 -0.927 1.00 81.44 356 ASP A CA 1
ATOM 2657 C C . ASP A 1 356 ? 18.800 8.163 -1.981 1.00 81.44 356 ASP A C 1
ATOM 2659 O O . ASP A 1 356 ? 19.978 8.474 -1.813 1.00 81.44 356 ASP A O 1
ATOM 2663 N N . ASN A 1 357 ? 18.143 8.534 -3.078 1.00 90.56 357 ASN A N 1
ATOM 2664 C CA . ASN A 1 357 ? 18.698 9.405 -4.116 1.00 90.56 357 ASN A CA 1
ATOM 2665 C C . ASN A 1 357 ? 17.812 10.632 -4.333 1.00 90.56 357 ASN A C 1
ATOM 2667 O O . ASN A 1 357 ? 16.681 10.692 -3.856 1.00 90.56 357 ASN A O 1
ATOM 2671 N N . GLU A 1 358 ? 18.300 11.606 -5.105 1.00 93.12 358 GLU A N 1
ATOM 2672 C CA . GLU A 1 358 ? 17.626 12.895 -5.282 1.00 93.12 358 GLU A CA 1
ATOM 2673 C C . GLU A 1 358 ? 16.189 12.757 -5.824 1.00 93.12 358 GLU A C 1
ATOM 2675 O O . GLU A 1 358 ? 15.303 13.538 -5.460 1.00 93.12 358 GLU A O 1
ATOM 2680 N N . LEU A 1 359 ? 15.936 11.756 -6.675 1.00 94.31 359 LEU A N 1
ATOM 2681 C CA . LEU A 1 359 ? 14.603 11.482 -7.204 1.00 94.31 359 LEU A CA 1
ATOM 2682 C C . LEU A 1 359 ? 13.701 10.817 -6.156 1.00 94.31 359 LEU A C 1
ATOM 2684 O O . LEU A 1 359 ? 12.559 11.244 -5.980 1.00 94.31 359 LEU A O 1
ATOM 2688 N N . GLY A 1 360 ? 14.218 9.816 -5.443 1.00 90.81 360 GLY A N 1
ATOM 2689 C CA . GLY A 1 360 ? 13.548 9.168 -4.316 1.00 90.81 360 GLY A CA 1
ATOM 2690 C C . GLY A 1 360 ? 13.142 10.169 -3.233 1.00 90.81 360 GLY A C 1
ATOM 2691 O O . GLY A 1 360 ? 11.957 10.279 -2.908 1.00 90.81 360 GLY A O 1
ATOM 2692 N N . GLU A 1 361 ? 14.087 10.989 -2.772 1.00 90.31 361 GLU A N 1
ATOM 2693 C CA . GLU A 1 361 ? 13.872 12.055 -1.791 1.00 90.31 361 GLU A CA 1
ATOM 2694 C C . GLU A 1 361 ? 12.819 13.068 -2.253 1.00 90.31 361 GLU A C 1
ATOM 2696 O O . GLU A 1 361 ? 11.963 13.471 -1.464 1.00 90.31 361 GLU A O 1
ATOM 2701 N N . LEU A 1 362 ? 12.846 13.480 -3.529 1.00 94.56 362 LEU A N 1
ATOM 2702 C CA . LEU A 1 362 ? 11.838 14.389 -4.080 1.00 94.56 362 LEU A CA 1
ATOM 2703 C C . LEU A 1 362 ? 10.442 13.757 -4.043 1.00 94.56 362 LEU A C 1
ATOM 2705 O O . LEU A 1 362 ? 9.486 14.413 -3.627 1.00 94.56 362 LEU A O 1
ATOM 2709 N N . THR A 1 363 ? 10.315 12.497 -4.466 1.00 94.38 363 THR A N 1
ATOM 2710 C CA . THR A 1 363 ? 9.019 11.802 -4.492 1.00 94.38 363 THR A CA 1
ATOM 2711 C C . THR A 1 363 ? 8.446 11.620 -3.090 1.00 94.38 363 THR A C 1
ATOM 2713 O O . THR A 1 363 ? 7.253 11.847 -2.892 1.00 94.38 363 THR A O 1
ATOM 2716 N N . HIS A 1 364 ? 9.304 11.295 -2.120 1.00 88.38 364 HIS A N 1
ATOM 2717 C CA . HIS A 1 364 ? 8.940 11.157 -0.716 1.00 88.38 364 HIS A CA 1
ATOM 2718 C C . HIS A 1 364 ? 8.545 12.508 -0.106 1.00 88.38 364 HIS A C 1
ATOM 2720 O O . HIS A 1 364 ? 7.460 12.633 0.457 1.00 88.38 364 HIS A O 1
ATOM 2726 N N . ARG A 1 365 ? 9.361 13.555 -0.302 1.00 90.31 365 ARG A N 1
ATOM 2727 C CA . ARG A 1 365 ? 9.085 14.920 0.185 1.00 90.31 365 ARG A CA 1
ATOM 2728 C C . ARG A 1 365 ? 7.750 15.461 -0.319 1.00 90.31 365 ARG A C 1
ATOM 2730 O O . ARG A 1 365 ? 7.058 16.163 0.412 1.00 90.31 365 ARG A O 1
ATOM 2737 N N . LEU A 1 366 ? 7.406 15.174 -1.571 1.00 91.44 366 LEU A N 1
ATOM 2738 C CA . LEU A 1 366 ? 6.151 15.617 -2.173 1.00 91.44 366 LEU A CA 1
ATOM 2739 C C . LEU A 1 366 ? 4.962 14.696 -1.857 1.00 91.44 366 LEU A C 1
ATOM 2741 O O . LEU A 1 366 ? 3.846 15.048 -2.229 1.00 91.44 366 LEU A O 1
ATOM 2745 N N . GLY A 1 367 ? 5.183 13.554 -1.195 1.00 90.38 367 GLY A N 1
ATOM 2746 C CA . GLY A 1 367 ? 4.137 12.578 -0.889 1.00 90.38 367 GLY A CA 1
ATOM 2747 C C . GLY A 1 367 ? 3.499 11.959 -2.133 1.00 90.38 367 GLY A C 1
ATOM 2748 O O . GLY A 1 367 ? 2.316 11.632 -2.102 1.00 90.38 367 GLY A O 1
ATOM 2749 N N . LEU A 1 368 ? 4.256 11.828 -3.232 1.00 93.94 368 LEU A N 1
ATOM 2750 C CA . LEU A 1 368 ? 3.698 11.405 -4.517 1.00 93.94 368 LEU A CA 1
ATOM 2751 C C . LEU A 1 368 ? 3.139 9.983 -4.445 1.00 93.94 368 LEU A C 1
ATOM 2753 O O . LEU A 1 368 ? 3.833 9.039 -4.046 1.00 93.94 368 LEU A O 1
ATOM 2757 N N . SER A 1 369 ? 1.913 9.831 -4.945 1.00 91.00 369 SER A N 1
ATOM 2758 C CA . SER A 1 369 ? 1.285 8.535 -5.190 1.00 91.00 369 SER A CA 1
ATOM 2759 C C . SER A 1 369 ? 2.130 7.661 -6.125 1.00 91.00 369 SER A C 1
ATOM 2761 O O . SER A 1 369 ? 2.940 8.151 -6.915 1.00 91.00 369 SER A O 1
ATOM 2763 N N . GLY A 1 370 ? 1.920 6.340 -6.094 1.00 87.44 370 GLY A N 1
ATOM 2764 C CA . GLY A 1 370 ? 2.660 5.410 -6.957 1.00 87.44 370 GLY A CA 1
ATOM 2765 C C . GLY A 1 370 ? 2.531 5.727 -8.455 1.00 87.44 370 GLY A C 1
ATOM 2766 O O . GLY A 1 370 ? 3.509 5.608 -9.194 1.00 87.44 370 GLY A O 1
ATOM 2767 N N . SER A 1 371 ? 1.358 6.195 -8.902 1.00 92.00 371 SER A N 1
ATOM 2768 C CA . SER A 1 371 ? 1.135 6.606 -10.299 1.00 92.00 371 SER A CA 1
ATOM 2769 C C . SER A 1 371 ? 1.929 7.870 -10.654 1.00 92.00 371 SER A C 1
ATOM 2771 O O . SER A 1 371 ? 2.696 7.868 -11.620 1.00 92.00 371 SER A O 1
ATOM 2773 N N . ALA A 1 372 ? 1.848 8.913 -9.820 1.00 95.50 372 ALA A N 1
ATOM 2774 C CA . ALA A 1 372 ? 2.590 10.161 -10.003 1.00 95.50 372 ALA A CA 1
ATOM 2775 C C . ALA A 1 372 ? 4.110 9.955 -9.952 1.00 95.50 372 ALA A C 1
ATOM 2777 O O . ALA A 1 372 ? 4.851 10.521 -10.756 1.00 95.50 372 ALA A O 1
ATOM 2778 N N . ARG A 1 373 ? 4.580 9.086 -9.048 1.00 95.69 373 ARG A N 1
ATOM 2779 C CA . ARG A 1 373 ? 5.984 8.675 -8.938 1.00 95.69 373 ARG A CA 1
ATOM 2780 C C . ARG A 1 373 ? 6.469 8.045 -10.243 1.00 95.69 373 ARG A C 1
ATOM 2782 O O . ARG A 1 373 ? 7.470 8.498 -10.797 1.00 95.69 373 ARG A O 1
ATOM 2789 N N . ARG A 1 374 ? 5.735 7.060 -10.780 1.00 95.00 374 ARG A N 1
ATOM 2790 C CA . ARG A 1 374 ? 6.051 6.415 -12.071 1.00 95.00 374 ARG A CA 1
ATOM 2791 C C . ARG A 1 374 ? 6.038 7.407 -13.236 1.00 95.00 374 ARG A C 1
ATOM 2793 O O . ARG A 1 374 ? 6.916 7.341 -14.091 1.00 95.00 374 ARG A O 1
ATOM 2800 N N . ALA A 1 375 ? 5.091 8.344 -13.256 1.00 96.75 375 ALA A N 1
ATOM 2801 C CA . ALA A 1 375 ? 5.042 9.401 -14.264 1.00 96.75 375 ALA A CA 1
ATOM 2802 C C . ALA A 1 375 ? 6.266 10.327 -14.199 1.00 96.75 375 ALA A C 1
ATOM 2804 O O . ALA A 1 375 ? 6.864 10.622 -15.233 1.00 96.75 375 ALA A O 1
ATOM 2805 N N . LEU A 1 376 ? 6.683 10.736 -12.997 1.00 97.69 376 LEU A N 1
ATOM 2806 C CA . LEU A 1 376 ? 7.870 11.566 -12.797 1.00 97.69 376 LEU A CA 1
ATOM 2807 C C . LEU A 1 376 ? 9.137 10.844 -13.276 1.00 97.69 376 LEU A C 1
ATOM 2809 O O . LEU A 1 376 ? 9.914 11.428 -14.028 1.00 97.69 376 LEU A O 1
ATOM 2813 N N . LEU A 1 377 ? 9.302 9.573 -12.894 1.00 97.12 377 LEU A N 1
ATOM 2814 C CA . LEU A 1 377 ? 10.393 8.696 -13.336 1.00 97.12 377 LEU A CA 1
ATOM 2815 C C . LEU A 1 377 ? 10.466 8.614 -14.864 1.00 97.12 377 LEU A C 1
ATOM 2817 O O . LEU A 1 377 ? 11.519 8.866 -15.447 1.00 97.12 377 LEU A O 1
ATOM 2821 N N . ALA A 1 378 ? 9.337 8.315 -15.512 1.00 96.81 378 ALA A N 1
ATOM 2822 C CA . ALA A 1 378 ? 9.282 8.149 -16.957 1.00 96.81 378 ALA A CA 1
ATOM 2823 C C . ALA A 1 378 ? 9.614 9.448 -17.706 1.00 96.81 378 ALA A C 1
ATOM 2825 O O . ALA A 1 378 ? 10.414 9.443 -18.641 1.00 96.81 378 ALA A O 1
ATOM 2826 N N . LEU A 1 379 ? 9.036 10.577 -17.283 1.00 97.88 379 LEU A N 1
ATOM 2827 C CA . LEU A 1 379 ? 9.285 11.869 -17.923 1.00 97.88 379 LEU A CA 1
ATOM 2828 C C . LEU A 1 379 ? 10.708 12.382 -17.671 1.00 97.88 379 LEU A C 1
ATOM 2830 O O . LEU A 1 379 ? 11.291 13.021 -18.545 1.00 97.88 379 LEU A O 1
ATOM 2834 N N . TYR A 1 380 ? 11.286 12.094 -16.504 1.00 98.19 380 TYR A N 1
ATOM 2835 C CA . TYR A 1 380 ? 12.667 12.463 -16.207 1.00 98.19 380 TYR A CA 1
ATOM 2836 C C . TYR A 1 380 ? 13.673 11.606 -16.984 1.00 98.19 380 TYR A C 1
ATOM 2838 O O . TYR A 1 380 ? 14.637 12.140 -17.527 1.00 98.19 380 TYR A O 1
ATOM 2846 N N . ALA A 1 381 ? 13.421 10.304 -17.121 1.00 97.56 381 ALA A N 1
ATOM 2847 C CA . ALA A 1 381 ? 14.217 9.426 -17.974 1.00 97.56 381 ALA A CA 1
ATOM 2848 C C . ALA A 1 381 ? 14.265 9.913 -19.430 1.00 97.56 381 ALA A C 1
ATOM 2850 O O . ALA A 1 381 ? 15.333 9.965 -20.035 1.00 97.56 381 ALA A O 1
ATOM 2851 N N . LEU A 1 382 ? 13.117 10.335 -19.968 1.00 97.25 382 LEU A N 1
ATOM 2852 C CA . LEU A 1 382 ? 13.010 10.916 -21.307 1.00 97.25 382 LEU A CA 1
ATOM 2853 C C . LEU A 1 382 ? 13.795 12.227 -21.445 1.00 97.25 382 LEU A C 1
ATOM 2855 O O . LEU A 1 382 ? 14.485 12.436 -22.440 1.00 97.25 382 LEU A O 1
ATOM 2859 N N . TYR A 1 383 ? 13.754 13.083 -20.422 1.00 97.94 383 TYR A N 1
ATOM 2860 C CA . TYR A 1 383 ? 14.594 14.279 -20.363 1.00 97.94 383 TYR A CA 1
ATOM 2861 C C . TYR A 1 383 ? 16.093 13.939 -20.394 1.00 97.94 383 TYR A C 1
ATOM 2863 O O . TYR A 1 383 ? 16.822 14.545 -21.178 1.00 97.94 383 TYR A O 1
ATOM 2871 N N . ILE A 1 384 ? 16.548 12.947 -19.616 1.00 97.31 384 ILE A N 1
ATOM 2872 C CA . ILE A 1 384 ? 17.968 12.555 -19.569 1.00 97.31 384 ILE A CA 1
ATOM 2873 C C . ILE A 1 384 ? 18.473 12.105 -20.949 1.00 97.31 384 ILE A C 1
ATOM 2875 O O . ILE A 1 384 ? 19.607 12.411 -21.313 1.00 97.31 384 ILE A O 1
ATOM 2879 N N . VAL A 1 385 ? 17.646 11.406 -21.732 1.00 97.56 385 VAL A N 1
ATOM 2880 C CA . VAL A 1 385 ? 18.024 10.929 -23.077 1.00 97.56 385 VAL A CA 1
ATOM 2881 C C . VAL A 1 385 ? 17.827 11.976 -24.181 1.00 97.56 385 VAL A C 1
ATOM 2883 O O . VAL A 1 385 ? 17.961 11.653 -25.358 1.00 97.56 385 VAL A O 1
ATOM 2886 N N . GLY A 1 386 ? 17.517 13.228 -23.825 1.00 96.94 386 GLY A N 1
ATOM 2887 C CA . GLY A 1 386 ? 17.379 14.334 -24.776 1.00 96.94 386 GLY A CA 1
ATOM 2888 C C . GLY A 1 386 ? 16.010 14.445 -25.454 1.00 96.94 386 GLY A C 1
ATOM 2889 O O . GLY A 1 386 ? 15.850 15.264 -26.355 1.00 96.94 386 GLY A O 1
ATOM 2890 N N . GLU A 1 387 ? 15.007 13.691 -24.999 1.00 95.69 387 GLU A N 1
ATOM 2891 C CA . GLU A 1 387 ? 13.633 13.695 -25.521 1.00 95.69 387 GLU A CA 1
ATOM 2892 C C . GLU A 1 387 ? 12.647 14.230 -24.465 1.00 95.69 387 GLU A C 1
ATOM 2894 O O . GLU A 1 387 ? 11.744 13.524 -24.018 1.00 95.69 387 GLU A O 1
ATOM 2899 N N . PRO A 1 388 ? 12.776 15.495 -24.020 1.00 94.12 388 PRO A N 1
ATOM 2900 C CA . PRO A 1 388 ? 12.124 15.992 -22.805 1.00 94.12 388 PRO A CA 1
ATOM 2901 C C . PRO A 1 388 ? 10.594 16.032 -22.866 1.00 94.12 388 PRO A C 1
ATOM 2903 O O . PRO A 1 388 ? 9.946 16.211 -21.836 1.00 94.12 388 PRO A O 1
ATOM 2906 N N . ALA A 1 389 ? 10.004 15.912 -24.055 1.00 96.31 389 ALA A N 1
ATOM 2907 C CA . ALA A 1 389 ? 8.566 15.924 -24.258 1.00 96.31 389 ALA A CA 1
ATOM 2908 C C . ALA A 1 389 ? 8.127 14.678 -25.020 1.00 96.31 389 ALA A C 1
ATOM 2910 O O . ALA A 1 389 ? 8.718 14.326 -26.032 1.00 96.31 389 ALA A O 1
ATOM 2911 N N . ILE A 1 390 ? 7.012 14.081 -24.625 1.00 95.88 390 ILE A N 1
ATOM 2912 C CA . ILE A 1 390 ? 6.490 12.845 -25.219 1.00 95.88 390 ILE A CA 1
ATOM 2913 C C . ILE A 1 390 ? 4.980 12.956 -25.420 1.00 95.88 390 ILE A C 1
ATOM 2915 O O . ILE A 1 390 ? 4.312 13.726 -24.728 1.00 95.88 390 ILE A O 1
ATOM 2919 N N . SER A 1 391 ? 4.429 12.252 -26.410 1.00 96.81 391 SER A N 1
ATOM 2920 C CA . SER A 1 391 ? 2.990 12.304 -26.678 1.00 96.81 391 SER A CA 1
ATOM 2921 C C . SER A 1 391 ? 2.189 11.725 -25.508 1.00 96.81 391 SER A C 1
ATOM 2923 O O . SER A 1 391 ? 2.595 10.752 -24.872 1.00 96.81 391 SER A O 1
ATOM 2925 N N . ILE A 1 392 ? 1.023 12.314 -25.234 1.00 96.00 392 ILE A N 1
ATOM 2926 C CA . ILE A 1 392 ? 0.138 11.890 -24.135 1.00 96.00 392 ILE A CA 1
ATOM 2927 C C . ILE A 1 392 ? -0.203 10.397 -24.238 1.00 96.00 392 ILE A C 1
ATOM 2929 O O . ILE A 1 392 ? -0.072 9.678 -23.253 1.00 96.00 392 ILE A O 1
ATOM 2933 N N . ALA A 1 393 ? -0.566 9.926 -25.436 1.00 93.88 393 ALA A N 1
ATOM 2934 C CA . ALA A 1 393 ? -0.912 8.524 -25.682 1.00 93.88 393 ALA A CA 1
ATOM 2935 C C . ALA A 1 393 ? 0.237 7.561 -25.338 1.00 93.88 393 ALA A C 1
ATOM 2937 O O . ALA A 1 393 ? 0.027 6.445 -24.863 1.00 93.88 393 ALA A O 1
ATOM 2938 N N . ARG A 1 394 ? 1.474 8.002 -25.564 1.00 93.06 394 ARG A N 1
ATOM 2939 C CA . ARG A 1 394 ? 2.656 7.194 -25.302 1.00 93.06 394 ARG A CA 1
ATOM 2940 C C . ARG A 1 394 ? 2.987 7.146 -23.814 1.00 93.06 394 ARG A C 1
ATOM 2942 O O . ARG A 1 394 ? 3.303 6.079 -23.300 1.00 93.06 394 ARG A O 1
ATOM 2949 N N . VAL A 1 395 ? 2.843 8.268 -23.110 1.00 93.06 395 VAL A N 1
ATOM 2950 C CA . VAL A 1 395 ? 2.951 8.290 -21.643 1.00 93.06 395 VAL A CA 1
ATOM 2951 C C . VAL A 1 395 ? 1.890 7.402 -21.015 1.00 93.06 395 VAL A C 1
ATOM 2953 O O . VAL A 1 395 ? 2.218 6.607 -20.144 1.00 93.06 395 VAL A O 1
ATOM 2956 N N . SER A 1 396 ? 0.640 7.466 -21.481 1.00 93.12 396 SER A N 1
ATOM 2957 C CA . SER A 1 396 ? -0.411 6.610 -20.929 1.00 93.12 396 SER A CA 1
ATOM 2958 C C . SER A 1 396 ? -0.149 5.126 -21.159 1.00 93.12 396 SER A C 1
ATOM 2960 O O . SER A 1 396 ? -0.421 4.321 -20.273 1.00 93.12 396 SER A O 1
ATOM 2962 N N . GLN A 1 397 ? 0.429 4.760 -22.309 1.00 91.50 397 GLN A N 1
ATOM 2963 C CA . GLN A 1 397 ? 0.841 3.383 -22.584 1.00 91.50 397 GLN A CA 1
ATOM 2964 C C . GLN A 1 397 ? 1.911 2.911 -21.588 1.00 91.50 397 GLN A C 1
ATOM 2966 O O . GLN A 1 397 ? 1.754 1.859 -20.981 1.00 91.50 397 GLN A O 1
ATOM 2971 N N . VAL A 1 398 ? 2.958 3.713 -21.373 1.00 90.50 398 VAL A N 1
ATOM 2972 C CA . VAL A 1 398 ? 4.044 3.416 -20.420 1.00 90.50 398 VAL A CA 1
ATOM 2973 C C . VAL A 1 398 ? 3.527 3.287 -18.982 1.00 90.50 398 VAL A C 1
ATOM 2975 O O . VAL A 1 398 ? 3.967 2.429 -18.215 1.00 90.50 398 VAL A O 1
ATOM 2978 N N . LEU A 1 399 ? 2.596 4.155 -18.586 1.00 90.38 399 LEU A N 1
ATOM 2979 C CA . LEU A 1 399 ? 2.066 4.165 -17.225 1.00 90.38 399 LEU A CA 1
ATOM 2980 C C . LEU A 1 399 ? 0.981 3.106 -17.001 1.00 90.38 399 LEU A C 1
ATOM 2982 O O . LEU A 1 399 ? 0.797 2.669 -15.863 1.00 90.38 399 LEU A O 1
ATOM 2986 N N . GLY A 1 400 ? 0.302 2.665 -18.061 1.00 90.62 400 GLY A N 1
ATOM 2987 C CA . GLY A 1 400 ? -0.904 1.839 -17.971 1.00 90.62 400 GLY A CA 1
ATOM 2988 C C . GLY A 1 400 ? -2.123 2.608 -17.444 1.00 90.62 400 GLY A C 1
ATOM 2989 O O . GLY A 1 400 ? -3.077 1.991 -16.981 1.00 90.62 400 GLY A O 1
ATOM 2990 N N . ASP A 1 401 ? -2.078 3.944 -17.473 1.00 91.31 401 ASP A N 1
ATOM 2991 C CA . ASP A 1 401 ? -3.127 4.852 -17.002 1.00 91.31 401 ASP A CA 1
ATOM 2992 C C . ASP A 1 401 ? -3.034 6.204 -17.734 1.00 91.31 401 ASP A C 1
ATOM 2994 O O . ASP A 1 401 ? -1.958 6.647 -18.134 1.00 91.31 401 ASP A O 1
ATOM 2998 N N . TRP A 1 402 ? -4.168 6.881 -17.902 1.00 94.75 402 TRP A N 1
ATOM 2999 C CA . TRP A 1 402 ? -4.286 8.175 -18.572 1.00 94.75 402 TRP A CA 1
ATOM 3000 C C . TRP A 1 402 ? -4.205 9.374 -17.623 1.00 94.75 402 TRP A C 1
ATOM 3002 O O . TRP A 1 402 ? -3.956 10.485 -18.093 1.00 94.75 402 TRP A O 1
ATOM 3012 N N . THR A 1 403 ? -4.393 9.181 -16.315 1.00 94.00 403 THR A N 1
ATOM 3013 C CA . THR A 1 403 ? -4.588 10.272 -15.344 1.00 94.00 403 THR A CA 1
ATOM 3014 C C . THR A 1 403 ? -3.458 11.310 -15.367 1.00 94.00 403 THR A C 1
ATOM 3016 O O . THR A 1 403 ? -3.699 12.504 -15.575 1.00 94.00 403 THR A O 1
ATOM 3019 N N . GLU A 1 404 ? -2.202 10.877 -15.224 1.00 94.94 404 GLU A N 1
ATOM 3020 C CA . GLU A 1 404 ? -1.041 11.782 -15.267 1.00 94.94 404 GLU A CA 1
ATOM 3021 C C . GLU A 1 404 ? -0.782 12.325 -16.679 1.00 94.94 404 GLU A C 1
ATOM 3023 O O . GLU A 1 404 ? -0.513 13.515 -16.858 1.00 94.94 404 GLU A O 1
ATOM 3028 N N . ALA A 1 405 ? -0.935 11.482 -17.705 1.00 92.81 405 ALA A N 1
ATOM 3029 C CA . ALA A 1 405 ? -0.703 11.858 -19.098 1.00 92.81 405 ALA A CA 1
ATOM 3030 C C . ALA A 1 405 ? -1.647 12.986 -19.561 1.00 92.81 405 ALA A C 1
ATOM 3032 O O . ALA A 1 405 ? -1.231 13.925 -20.245 1.00 92.81 405 ALA A O 1
ATOM 3033 N N . LEU A 1 406 ? -2.915 12.936 -19.145 1.00 93.56 406 LEU A N 1
ATOM 3034 C CA . LEU A 1 406 ? -3.919 13.964 -19.424 1.00 93.56 406 LEU A CA 1
ATOM 3035 C C . LEU A 1 406 ? -3.779 15.204 -18.535 1.00 93.56 406 LEU A C 1
ATOM 3037 O O . LEU A 1 406 ? -4.542 16.156 -18.705 1.00 93.56 406 LEU A O 1
ATOM 3041 N N . GLY A 1 407 ? -2.814 15.230 -17.611 1.00 91.38 407 GLY A N 1
ATOM 3042 C CA . GLY A 1 407 ? -2.649 16.305 -16.638 1.00 91.38 407 GLY A CA 1
ATOM 3043 C C . GLY A 1 407 ? -3.820 16.411 -15.662 1.00 91.38 407 GLY A C 1
ATOM 3044 O O . GLY A 1 407 ? -4.124 17.500 -15.194 1.00 91.38 407 GLY A O 1
ATOM 3045 N N . GLN A 1 408 ? -4.508 15.305 -15.393 1.00 94.44 408 GLN A N 1
ATOM 3046 C CA . GLN A 1 408 ? -5.554 15.219 -14.369 1.00 94.44 408 GLN A CA 1
ATOM 3047 C C . GLN A 1 408 ? -4.999 14.675 -13.045 1.00 94.44 408 GLN A C 1
ATOM 3049 O O . GLN A 1 408 ? -5.695 14.679 -12.034 1.00 94.44 408 GLN A O 1
ATOM 3054 N N . GLY A 1 409 ? -3.749 14.209 -13.066 1.00 95.12 409 GLY A N 1
ATOM 3055 C CA . GLY A 1 409 ? -3.053 13.649 -11.922 1.00 95.12 409 GLY A CA 1
ATOM 3056 C C . GLY A 1 409 ? -2.344 14.665 -11.037 1.00 95.12 409 GLY A C 1
ATOM 3057 O O . GLY A 1 409 ? -2.460 15.890 -11.161 1.00 95.12 409 GLY A O 1
ATOM 3058 N N . GLU A 1 410 ? -1.584 14.105 -10.112 1.00 96.25 410 GLU A N 1
ATOM 3059 C CA . GLU A 1 410 ? -0.920 14.812 -9.036 1.00 96.25 410 GLU A CA 1
ATOM 3060 C C . GLU A 1 410 ? 0.200 15.708 -9.566 1.00 96.25 410 GLU A C 1
ATOM 3062 O O . GLU A 1 410 ? 0.305 16.857 -9.142 1.00 96.25 410 GLU A O 1
ATOM 3067 N N . LEU A 1 411 ? 0.974 15.273 -10.568 1.00 96.94 411 LEU A N 1
ATOM 3068 C CA . LEU A 1 411 ? 2.066 16.097 -11.103 1.00 96.94 411 LEU A CA 1
ATOM 3069 C C . LEU A 1 411 ? 1.554 17.396 -11.739 1.00 96.94 411 LEU A C 1
ATOM 3071 O O . LEU A 1 411 ? 2.209 18.439 -11.653 1.00 96.94 411 LEU A O 1
ATOM 3075 N N . HIS A 1 412 ? 0.372 17.369 -12.362 1.00 96.38 412 HIS A N 1
ATOM 3076 C CA . HIS A 1 412 ? -0.258 18.587 -12.870 1.00 96.38 412 HIS A CA 1
ATOM 3077 C C . HIS A 1 412 ? -0.800 19.466 -11.741 1.00 96.38 412 HIS A C 1
ATOM 3079 O O . HIS A 1 412 ? -0.572 20.676 -11.763 1.00 96.38 412 HIS A O 1
ATOM 3085 N N . ALA A 1 413 ? -1.454 18.871 -10.737 1.00 94.50 413 ALA A N 1
ATOM 3086 C CA . ALA A 1 413 ? -1.934 19.588 -9.553 1.00 94.50 413 ALA A CA 1
ATOM 3087 C C . ALA A 1 413 ? -0.792 20.268 -8.774 1.00 94.50 413 ALA A C 1
ATOM 3089 O O . ALA A 1 413 ? -0.985 21.318 -8.161 1.00 94.50 413 ALA A O 1
ATOM 3090 N N . LEU A 1 414 ? 0.418 19.708 -8.845 1.00 95.31 414 LEU A N 1
ATOM 3091 C CA . LEU A 1 414 ? 1.645 20.282 -8.295 1.00 95.31 414 LEU A CA 1
ATOM 3092 C C . LEU A 1 414 ? 2.366 21.244 -9.249 1.00 95.31 414 LEU A C 1
ATOM 3094 O O . LEU A 1 414 ? 3.469 21.691 -8.947 1.00 95.31 414 LEU A O 1
ATOM 3098 N N . ALA A 1 415 ? 1.759 21.575 -10.391 1.00 96.44 415 ALA A N 1
ATOM 3099 C CA . ALA A 1 415 ? 2.326 22.427 -11.431 1.00 96.44 415 ALA A CA 1
ATOM 3100 C C . ALA A 1 415 ? 3.664 21.935 -12.020 1.00 96.44 415 ALA A C 1
ATOM 3102 O O . ALA A 1 415 ? 4.365 22.714 -12.658 1.00 96.44 415 ALA A O 1
ATOM 3103 N N . MET A 1 416 ? 4.018 20.657 -11.872 1.00 97.75 416 MET A N 1
ATOM 3104 C CA . MET A 1 416 ? 5.301 20.098 -12.326 1.00 97.75 416 MET A CA 1
ATOM 3105 C C . MET A 1 416 ? 5.332 19.796 -13.828 1.00 97.75 416 MET A C 1
ATOM 3107 O O . MET A 1 416 ? 6.408 19.665 -14.412 1.00 97.75 416 MET A O 1
ATOM 3111 N N . LEU A 1 417 ? 4.161 19.707 -14.464 1.00 97.19 417 LEU A N 1
ATOM 3112 C CA . LEU A 1 417 ? 4.027 19.384 -15.882 1.00 97.19 417 LEU A CA 1
ATOM 3113 C C . LEU A 1 417 ? 3.864 20.631 -16.758 1.00 97.19 417 LEU A C 1
ATOM 3115 O O . LEU A 1 417 ? 3.257 21.639 -16.374 1.00 97.19 417 LEU A O 1
ATOM 3119 N N . ARG A 1 418 ? 4.356 20.524 -17.992 1.00 96.19 418 ARG A N 1
ATOM 3120 C CA . ARG A 1 418 ? 4.026 21.400 -19.116 1.00 96.19 418 ARG A CA 1
ATOM 3121 C C . ARG A 1 418 ? 3.371 20.559 -20.205 1.00 96.19 418 ARG A C 1
ATOM 3123 O O . ARG A 1 418 ? 3.849 19.478 -20.530 1.00 96.19 418 ARG A O 1
ATOM 3130 N N . ARG A 1 419 ? 2.282 21.070 -20.779 1.00 95.88 419 ARG A N 1
ATOM 3131 C CA . ARG A 1 419 ? 1.596 20.457 -21.920 1.00 95.88 419 ARG A CA 1
ATOM 3132 C C . ARG A 1 419 ? 1.630 21.413 -23.099 1.00 95.88 419 ARG A C 1
ATOM 3134 O O . ARG A 1 419 ? 1.377 22.605 -22.923 1.00 95.88 419 ARG A O 1
ATOM 3141 N N . ARG A 1 420 ? 1.979 20.904 -24.274 1.00 96.19 420 ARG A N 1
ATOM 3142 C CA . ARG A 1 420 ? 2.031 21.674 -25.519 1.00 96.19 420 ARG A CA 1
ATOM 3143 C C . ARG A 1 420 ? 1.907 20.716 -26.700 1.00 96.19 420 ARG A C 1
ATOM 3145 O O . ARG A 1 420 ? 2.575 19.690 -26.701 1.00 96.19 420 ARG A O 1
ATOM 3152 N N . ASP A 1 421 ? 1.051 21.038 -27.665 1.00 95.31 421 ASP A N 1
ATOM 3153 C CA . ASP A 1 421 ? 0.925 20.305 -28.935 1.00 95.31 421 ASP A CA 1
ATOM 3154 C C . ASP A 1 421 ? 0.704 18.786 -28.750 1.00 95.31 421 ASP A C 1
ATOM 3156 O O . ASP A 1 421 ? 1.352 17.955 -29.379 1.00 95.31 421 ASP A O 1
ATOM 3160 N N . GLY A 1 422 ? -0.173 18.406 -27.808 1.00 96.12 422 GLY A N 1
ATOM 3161 C CA . GLY A 1 422 ? -0.468 16.996 -27.499 1.00 96.12 422 GLY A CA 1
ATOM 3162 C C . GLY A 1 422 ? 0.674 16.231 -26.814 1.00 96.12 422 GLY A C 1
ATOM 3163 O O . GLY A 1 422 ? 0.585 15.013 -26.637 1.00 96.12 422 GLY A O 1
ATOM 3164 N N . ARG A 1 423 ? 1.738 16.932 -26.409 1.00 97.56 423 ARG A N 1
ATOM 3165 C CA . ARG A 1 423 ? 2.881 16.389 -25.674 1.00 97.56 423 ARG A CA 1
ATOM 3166 C C . ARG A 1 423 ? 2.892 16.889 -24.237 1.00 97.56 423 ARG A C 1
ATOM 3168 O O . ARG A 1 423 ? 2.377 17.968 -23.927 1.00 97.56 423 ARG A O 1
ATOM 3175 N N . VAL A 1 424 ? 3.503 16.098 -23.370 1.00 97.44 424 VAL A N 1
ATOM 3176 C CA . VAL A 1 424 ? 3.736 16.406 -21.962 1.00 97.44 424 VAL A CA 1
ATOM 3177 C C . VAL A 1 424 ? 5.231 16.330 -21.666 1.00 97.44 424 VAL A C 1
ATOM 3179 O O . VAL A 1 424 ? 5.933 15.474 -22.201 1.00 97.44 424 VAL A O 1
ATOM 3182 N N . SER A 1 425 ? 5.717 17.255 -20.845 1.00 97.75 425 SER A N 1
ATOM 3183 C CA . SER A 1 425 ? 7.093 17.305 -20.350 1.00 97.75 425 SER A CA 1
ATOM 3184 C C . SER A 1 425 ? 7.109 17.722 -18.883 1.00 97.75 425 SER A C 1
ATOM 3186 O O . SER A 1 425 ? 6.165 18.357 -18.397 1.00 97.75 425 SER A O 1
ATOM 3188 N N . LEU A 1 426 ? 8.213 17.448 -18.188 1.00 98.00 426 LEU A N 1
ATOM 3189 C CA . LEU A 1 426 ? 8.500 18.125 -16.925 1.00 98.00 426 LEU A CA 1
ATOM 3190 C C . LEU A 1 426 ? 8.801 19.607 -17.182 1.00 98.00 426 LEU A C 1
ATOM 3192 O O . LEU A 1 426 ? 9.239 20.005 -18.268 1.00 98.00 426 LEU A O 1
ATOM 3196 N N . ARG A 1 427 ? 8.535 20.449 -16.184 1.00 97.62 427 ARG A N 1
ATOM 3197 C CA . ARG A 1 427 ? 9.033 21.827 -16.166 1.00 97.62 427 ARG A CA 1
ATOM 3198 C C . ARG A 1 427 ? 10.519 21.849 -15.828 1.00 97.62 427 ARG A C 1
ATOM 3200 O O . ARG A 1 427 ? 10.974 21.046 -15.021 1.00 97.62 427 ARG A O 1
ATOM 3207 N N . ALA A 1 428 ? 11.224 22.839 -16.377 1.00 97.00 428 ALA A N 1
ATOM 3208 C CA . ALA A 1 428 ? 12.664 23.004 -16.194 1.00 97.00 428 ALA A CA 1
ATOM 3209 C C . ALA A 1 428 ? 13.085 23.030 -14.716 1.00 97.00 428 ALA A C 1
ATOM 3211 O O . ALA A 1 428 ? 14.043 22.368 -14.364 1.00 97.00 428 ALA A O 1
ATOM 3212 N N . SER A 1 429 ? 12.331 23.678 -13.821 1.00 96.94 429 SER A N 1
ATOM 3213 C CA . SER A 1 429 ? 12.666 23.685 -12.386 1.00 96.94 429 SER A CA 1
ATOM 3214 C C . SER A 1 429 ? 12.696 22.295 -11.743 1.00 96.94 429 SER A C 1
ATOM 3216 O O . SER A 1 429 ? 13.438 22.078 -10.793 1.00 96.94 429 SER A O 1
ATOM 3218 N N . VAL A 1 430 ? 11.897 21.345 -12.246 1.00 97.56 430 VAL A N 1
ATOM 3219 C CA . VAL A 1 430 ? 11.904 19.962 -11.747 1.00 97.56 430 VAL A CA 1
ATOM 3220 C C . VAL A 1 430 ? 13.171 19.250 -12.211 1.00 97.56 430 VAL A C 1
ATOM 3222 O O . VAL A 1 430 ? 13.837 18.603 -11.408 1.00 97.56 430 VAL A O 1
ATOM 3225 N N . THR A 1 431 ? 13.517 19.381 -13.493 1.00 97.62 431 THR A N 1
ATOM 3226 C CA . THR A 1 431 ? 14.714 18.751 -14.065 1.00 97.62 431 THR A CA 1
ATOM 3227 C C . THR A 1 431 ? 15.993 19.387 -13.527 1.00 97.62 431 THR A C 1
ATOM 3229 O O . THR A 1 431 ? 16.904 18.661 -13.154 1.00 97.62 431 THR A O 1
ATOM 3232 N N . ASP A 1 432 ? 16.022 20.713 -13.381 1.00 96.81 432 ASP A N 1
ATOM 3233 C CA . ASP A 1 432 ? 17.119 21.476 -12.781 1.00 96.81 432 ASP A CA 1
ATOM 3234 C C . ASP A 1 432 ? 17.396 20.995 -11.351 1.00 96.81 432 ASP A C 1
ATOM 3236 O O . ASP A 1 432 ? 18.542 20.679 -11.033 1.00 96.81 432 ASP A O 1
ATOM 3240 N N . LEU A 1 433 ? 16.354 20.855 -10.514 1.00 95.81 433 LEU A N 1
ATOM 3241 C CA . LEU A 1 433 ? 16.496 20.315 -9.158 1.00 95.81 433 LEU A CA 1
ATOM 3242 C C . LEU A 1 433 ? 17.111 18.910 -9.181 1.00 95.81 433 LEU A C 1
ATOM 3244 O O . LEU A 1 433 ? 18.058 18.641 -8.445 1.00 95.81 433 LEU A O 1
ATOM 3248 N N . LEU A 1 434 ? 16.568 18.012 -10.008 1.00 95.88 434 LEU A N 1
ATOM 3249 C CA . LEU A 1 434 ? 17.044 16.629 -10.103 1.00 95.88 434 LEU A CA 1
ATOM 3250 C C . LEU A 1 434 ? 18.473 16.541 -10.654 1.00 95.88 434 LEU A C 1
ATOM 3252 O O . LEU A 1 434 ? 19.198 15.598 -10.331 1.00 95.88 434 LEU A O 1
ATOM 3256 N N . ASP A 1 435 ? 18.895 17.536 -11.436 1.00 95.62 435 ASP A N 1
ATOM 3257 C CA . ASP A 1 435 ? 20.262 17.734 -11.912 1.00 95.62 435 ASP A CA 1
ATOM 3258 C C . ASP A 1 435 ? 21.200 18.419 -10.920 1.00 95.62 435 ASP A C 1
ATOM 3260 O O . ASP A 1 435 ? 22.404 18.494 -11.187 1.00 95.62 435 ASP A O 1
ATOM 3264 N N . GLY A 1 436 ? 20.694 18.839 -9.759 1.00 94.19 436 GLY A N 1
ATOM 3265 C CA . GLY A 1 436 ? 21.464 19.570 -8.754 1.00 94.19 436 GLY A CA 1
ATOM 3266 C C . GLY A 1 436 ? 21.796 21.001 -9.179 1.00 94.19 436 GLY A C 1
ATOM 3267 O O . GLY A 1 436 ? 22.737 21.594 -8.657 1.00 94.19 436 GLY A O 1
ATOM 3268 N N . THR A 1 437 ? 21.051 21.550 -10.137 1.00 95.50 437 THR A N 1
ATOM 3269 C CA . THR A 1 437 ? 21.160 22.949 -10.549 1.00 95.50 437 THR A CA 1
ATOM 3270 C C . THR A 1 437 ? 20.480 23.837 -9.511 1.00 95.50 437 THR A C 1
ATOM 3272 O O . THR A 1 437 ? 19.389 23.529 -9.029 1.00 95.50 437 THR A O 1
ATOM 3275 N N . SER A 1 438 ? 21.129 24.947 -9.156 1.00 93.06 438 SER A N 1
ATOM 3276 C CA . SER A 1 438 ? 20.565 25.932 -8.231 1.00 93.06 438 SER A CA 1
ATOM 3277 C C . SER A 1 438 ? 19.247 26.518 -8.762 1.00 93.06 438 SER A C 1
ATOM 3279 O O . SER A 1 438 ? 19.111 26.699 -9.977 1.00 93.06 438 SER A O 1
ATOM 3281 N N . PRO A 1 439 ? 18.290 26.861 -7.880 1.00 96.06 439 PRO A N 1
ATOM 3282 C CA . PRO A 1 439 ? 17.044 27.495 -8.297 1.00 96.06 439 PRO A CA 1
ATOM 3283 C C . PRO A 1 439 ? 17.301 28.837 -8.996 1.00 96.06 439 PRO A C 1
ATOM 3285 O O . PRO A 1 439 ? 18.267 29.535 -8.685 1.00 96.06 439 PRO A O 1
ATOM 3288 N N . ARG A 1 440 ? 16.432 29.203 -9.945 1.00 96.06 440 ARG A N 1
ATOM 3289 C CA . ARG A 1 440 ? 16.602 30.395 -10.797 1.00 96.06 440 ARG A CA 1
ATOM 3290 C C . ARG A 1 440 ? 15.735 31.572 -10.370 1.00 96.06 440 ARG A C 1
ATOM 3292 O O . ARG A 1 440 ? 16.036 32.709 -10.715 1.00 96.06 440 ARG A O 1
ATOM 3299 N N . ALA A 1 441 ? 14.615 31.295 -9.712 1.00 96.88 441 ALA A N 1
ATOM 3300 C CA . ALA A 1 441 ? 13.599 32.283 -9.371 1.00 96.88 441 ALA A CA 1
ATOM 3301 C C . ALA A 1 441 ? 13.472 32.515 -7.866 1.00 96.88 441 ALA A C 1
ATOM 3303 O O . ALA A 1 441 ? 12.656 33.350 -7.463 1.00 96.88 441 ALA A O 1
ATOM 3304 N N . ILE A 1 442 ? 14.241 31.786 -7.053 1.00 97.56 442 ILE A N 1
ATOM 3305 C CA . ILE A 1 442 ? 14.237 31.928 -5.602 1.00 97.56 442 ILE A CA 1
ATOM 3306 C C . ILE A 1 442 ? 15.639 31.966 -5.009 1.00 97.56 442 ILE A C 1
ATOM 3308 O O . ILE A 1 442 ? 16.567 31.327 -5.502 1.00 97.56 442 ILE A O 1
ATOM 3312 N N . ARG A 1 443 ? 15.726 32.606 -3.846 1.00 97.12 443 ARG A N 1
ATOM 3313 C CA . ARG A 1 443 ? 16.816 32.454 -2.888 1.00 97.12 443 ARG A CA 1
ATOM 3314 C C . ARG A 1 443 ? 16.288 31.793 -1.619 1.00 97.12 443 ARG A C 1
ATOM 3316 O O . ARG A 1 443 ? 15.308 32.247 -1.031 1.00 97.12 443 ARG A O 1
ATOM 3323 N N . VAL A 1 444 ? 16.924 30.702 -1.195 1.00 96.12 444 VAL A N 1
ATOM 3324 C CA . VAL A 1 444 ? 16.517 29.944 0.001 1.00 96.12 444 VAL A CA 1
ATOM 3325 C C . VAL A 1 444 ? 17.152 30.554 1.253 1.00 96.12 444 VAL A C 1
ATOM 3327 O O . VAL A 1 444 ? 18.352 30.817 1.268 1.00 96.12 444 VAL A O 1
ATOM 3330 N N . VAL A 1 445 ? 16.357 30.751 2.309 1.00 96.50 445 VAL A N 1
ATOM 3331 C CA . VAL A 1 445 ? 16.793 31.279 3.614 1.00 96.50 445 VAL A CA 1
ATOM 3332 C C . VAL A 1 445 ? 16.304 30.350 4.733 1.00 96.50 445 VAL A C 1
ATOM 3334 O O . VAL A 1 445 ? 15.163 29.884 4.713 1.00 96.50 445 VAL A O 1
ATOM 3337 N N . GLY A 1 446 ? 17.171 30.075 5.714 1.00 93.75 446 GLY A N 1
ATOM 3338 C CA . GLY A 1 446 ? 16.907 29.140 6.818 1.00 93.75 446 GLY A CA 1
ATOM 3339 C C . GLY A 1 446 ? 17.266 27.679 6.500 1.00 93.75 446 GLY A C 1
ATOM 3340 O O . GLY A 1 446 ? 17.485 27.304 5.349 1.00 93.75 446 GLY A O 1
ATOM 3341 N N . SER A 1 447 ? 17.363 26.837 7.534 1.00 81.44 447 SER A N 1
ATOM 3342 C CA . SER A 1 447 ? 17.881 25.460 7.421 1.00 81.44 447 SER A CA 1
ATOM 3343 C C . SER A 1 447 ? 16.839 24.367 7.693 1.00 81.44 447 SER A C 1
ATOM 3345 O O . SER A 1 447 ? 16.850 23.345 7.000 1.00 81.44 447 SER A O 1
ATOM 3347 N N . ALA A 1 448 ? 15.910 24.582 8.631 1.00 73.88 448 ALA A N 1
ATOM 3348 C CA . ALA A 1 448 ? 14.935 23.577 9.063 1.00 73.88 448 ALA A CA 1
ATOM 3349 C C . ALA A 1 448 ? 13.677 23.559 8.179 1.00 73.88 448 ALA A C 1
ATOM 3351 O O . ALA A 1 448 ? 12.967 24.556 8.089 1.00 73.88 448 ALA A O 1
ATOM 3352 N N . SER A 1 449 ? 13.362 22.419 7.560 1.00 71.44 449 SER A N 1
ATOM 3353 C CA . SER A 1 449 ? 12.062 22.234 6.901 1.00 71.44 449 SER A CA 1
ATOM 3354 C C . SER A 1 449 ? 10.985 21.999 7.969 1.00 71.44 449 SER A C 1
ATOM 3356 O O . SER A 1 449 ? 11.152 21.146 8.840 1.00 71.44 449 SER A O 1
ATOM 3358 N N . ARG A 1 450 ? 9.904 22.784 7.937 1.00 76.62 450 ARG A N 1
ATOM 3359 C CA . ARG A 1 450 ? 8.682 22.560 8.728 1.00 76.62 450 ARG A CA 1
ATOM 3360 C C . ARG A 1 450 ? 7.567 22.080 7.800 1.00 76.62 450 ARG A C 1
ATOM 3362 O O . ARG A 1 450 ? 7.658 22.257 6.587 1.00 76.62 450 ARG A O 1
ATOM 3369 N N . ALA A 1 451 ? 6.514 21.495 8.375 1.00 74.12 451 ALA A N 1
ATOM 3370 C CA . ALA A 1 451 ? 5.338 21.060 7.623 1.00 74.12 451 ALA A CA 1
ATOM 3371 C C . ALA A 1 451 ? 4.808 22.185 6.713 1.00 74.12 451 ALA A C 1
ATOM 3373 O O . ALA A 1 451 ? 4.635 23.325 7.156 1.00 74.12 451 ALA A O 1
ATOM 3374 N N . HIS A 1 452 ? 4.569 21.857 5.441 1.00 78.50 452 HIS A N 1
ATOM 3375 C CA . HIS A 1 452 ? 4.048 22.799 4.456 1.00 78.50 452 HIS A CA 1
ATOM 3376 C C . HIS A 1 452 ? 2.652 23.288 4.845 1.00 78.50 452 HIS A C 1
ATOM 3378 O O . HIS A 1 452 ? 1.779 22.490 5.181 1.00 78.50 452 HIS A O 1
ATOM 3384 N N . ARG A 1 453 ? 2.437 24.603 4.747 1.00 86.31 453 ARG A N 1
ATOM 3385 C CA . ARG A 1 453 ? 1.137 25.238 4.981 1.00 86.31 453 ARG A CA 1
ATOM 3386 C C . ARG A 1 453 ? 0.577 25.734 3.649 1.00 86.31 453 ARG A C 1
ATOM 3388 O O . ARG A 1 453 ? 1.184 26.632 3.063 1.00 86.31 453 ARG A O 1
ATOM 3395 N N . PRO A 1 454 ? -0.511 25.147 3.129 1.00 91.81 454 PRO A N 1
ATOM 3396 C CA . PRO A 1 454 ? -1.102 25.591 1.875 1.00 91.81 454 PRO A CA 1
ATOM 3397 C C . PRO A 1 454 ? -1.817 26.935 2.058 1.00 91.81 454 PRO A C 1
ATOM 3399 O O . PRO A 1 454 ? -2.361 27.207 3.125 1.00 91.81 454 PRO A O 1
ATOM 3402 N N . GLY A 1 455 ? -1.863 27.751 1.004 1.00 93.62 455 GLY A N 1
ATOM 3403 C CA . GLY A 1 455 ? -2.624 29.003 0.995 1.00 93.62 455 GLY A CA 1
ATOM 3404 C C . GLY A 1 455 ? -1.779 30.255 0.779 1.00 93.62 455 GLY A C 1
ATOM 3405 O O . GLY A 1 455 ? -0.624 30.190 0.357 1.00 93.62 455 GLY A O 1
ATOM 3406 N N . ALA A 1 456 ? -2.372 31.420 1.030 1.00 94.62 456 ALA A N 1
ATOM 3407 C CA . ALA A 1 456 ? -1.687 32.703 0.921 1.00 94.62 456 ALA A CA 1
ATOM 3408 C C . ALA A 1 456 ? -1.988 33.583 2.134 1.00 94.62 456 ALA A C 1
ATOM 3410 O O . ALA A 1 456 ? -3.111 33.605 2.630 1.00 94.62 456 ALA A O 1
ATOM 3411 N N . THR A 1 457 ? -0.992 34.324 2.614 1.00 94.81 457 THR A N 1
ATOM 3412 C CA . THR A 1 457 ? -1.195 35.309 3.682 1.00 94.81 457 THR A CA 1
ATOM 3413 C C . THR A 1 457 ? -0.418 36.582 3.407 1.00 94.81 457 THR A C 1
ATOM 3415 O O . THR A 1 457 ? 0.625 36.569 2.749 1.00 94.81 457 THR A O 1
ATOM 3418 N N . ARG A 1 458 ? -0.934 37.692 3.930 1.00 94.69 458 ARG A N 1
ATOM 3419 C CA . ARG A 1 458 ? -0.219 38.962 3.962 1.00 94.69 458 ARG A CA 1
ATOM 3420 C C . ARG A 1 458 ? 0.674 38.991 5.193 1.00 94.69 458 ARG A C 1
ATOM 3422 O O . ARG A 1 458 ? 0.205 38.743 6.299 1.00 94.69 458 ARG A O 1
ATOM 3429 N N . PHE A 1 459 ? 1.918 39.400 5.001 1.00 95.06 459 PHE A N 1
ATOM 3430 C CA . PHE A 1 459 ? 2.796 39.817 6.082 1.00 95.06 459 PHE A CA 1
ATOM 3431 C C . PHE A 1 459 ? 3.007 41.335 5.998 1.00 95.06 459 PHE A C 1
ATOM 3433 O O . PHE A 1 459 ? 3.345 41.842 4.923 1.00 95.06 459 PHE A O 1
ATOM 3440 N N . PRO A 1 460 ? 2.747 42.094 7.072 1.00 94.19 460 PRO A N 1
ATOM 3441 C CA . PRO A 1 460 ? 2.904 43.539 7.028 1.00 94.19 460 PRO A CA 1
ATOM 3442 C C . PRO A 1 460 ? 4.393 43.907 6.978 1.00 94.19 460 PRO A C 1
ATOM 3444 O O . PRO A 1 460 ? 5.219 43.308 7.667 1.00 94.19 460 PRO A O 1
ATOM 3447 N N . ARG A 1 461 ? 4.750 44.873 6.123 1.00 95.31 461 ARG A N 1
ATOM 3448 C CA . ARG A 1 461 ? 6.141 45.336 6.007 1.00 95.31 461 ARG A CA 1
ATOM 3449 C C . ARG A 1 461 ? 6.518 46.305 7.128 1.00 95.31 461 ARG A C 1
ATOM 3451 O O . ARG A 1 461 ? 7.635 46.228 7.625 1.00 95.31 461 ARG A O 1
ATOM 3458 N N . ASP A 1 462 ? 5.597 47.184 7.533 1.00 94.25 462 ASP A N 1
ATOM 3459 C CA . ASP A 1 462 ? 5.708 48.116 8.670 1.00 94.25 462 ASP A CA 1
ATOM 3460 C C . ASP A 1 462 ? 7.055 48.865 8.758 1.00 94.25 462 ASP A C 1
ATOM 3462 O O . ASP A 1 462 ? 7.617 49.056 9.835 1.00 94.25 462 ASP A O 1
ATOM 3466 N N . GLY A 1 463 ? 7.616 49.255 7.606 1.00 94.50 463 GLY A N 1
ATOM 3467 C CA . GLY A 1 463 ? 8.909 49.948 7.525 1.00 94.50 463 GLY A CA 1
ATOM 3468 C C . GLY A 1 463 ? 10.139 49.094 7.871 1.00 94.50 463 GLY A C 1
ATOM 3469 O O . GLY A 1 463 ? 11.248 49.625 7.943 1.00 94.50 463 GLY A O 1
ATOM 3470 N N . ARG A 1 464 ? 9.982 47.781 8.080 1.00 96.69 464 ARG A N 1
ATOM 3471 C CA . ARG A 1 464 ? 11.089 46.848 8.329 1.00 96.69 464 ARG A CA 1
ATOM 3472 C C . ARG A 1 464 ? 11.894 46.610 7.050 1.00 96.69 464 ARG A C 1
ATOM 3474 O O . ARG A 1 464 ? 11.347 46.580 5.949 1.00 96.69 464 ARG A O 1
ATOM 3481 N N . SER A 1 465 ? 13.198 46.385 7.206 1.00 96.69 465 SER A N 1
ATOM 3482 C CA . SER A 1 465 ? 14.062 45.975 6.095 1.00 96.69 465 SER A CA 1
ATOM 3483 C C . SER A 1 465 ? 13.766 44.540 5.652 1.00 96.69 465 SER A C 1
ATOM 3485 O O . SER A 1 465 ? 13.361 43.703 6.461 1.00 96.69 465 SER A O 1
ATOM 3487 N N . ASP A 1 466 ? 14.039 44.232 4.383 1.00 96.75 466 ASP A N 1
ATOM 3488 C CA . ASP A 1 466 ? 13.828 42.890 3.822 1.00 96.75 466 ASP A CA 1
ATOM 3489 C C . ASP A 1 466 ? 14.587 41.816 4.601 1.00 96.75 466 ASP A C 1
ATOM 3491 O O . ASP A 1 466 ? 14.007 40.799 4.964 1.00 96.75 466 ASP A O 1
ATOM 3495 N N . LEU A 1 467 ? 15.838 42.085 4.990 1.00 97.00 467 LEU A N 1
ATOM 3496 C CA . LEU A 1 467 ? 16.629 41.163 5.807 1.00 97.00 467 LEU A CA 1
ATOM 3497 C C . LEU A 1 467 ? 15.975 40.873 7.171 1.00 97.00 467 LEU A C 1
ATOM 3499 O O . LEU A 1 467 ? 15.983 39.730 7.637 1.00 97.00 467 LEU A O 1
ATOM 3503 N N . ALA A 1 468 ? 15.393 41.890 7.814 1.00 97.06 468 ALA A N 1
ATOM 3504 C CA . ALA A 1 468 ? 14.707 41.720 9.092 1.00 97.06 468 ALA A CA 1
ATOM 3505 C C . ALA A 1 468 ? 13.404 40.921 8.944 1.00 97.06 468 ALA A C 1
ATOM 3507 O O . ALA A 1 468 ? 13.030 40.195 9.864 1.00 97.06 468 ALA A O 1
ATOM 3508 N N . ILE A 1 469 ? 12.711 41.051 7.810 1.00 97.38 469 ILE A N 1
ATOM 3509 C CA . ILE A 1 469 ? 11.500 40.286 7.489 1.00 97.38 469 ILE A CA 1
ATOM 3510 C C . ILE A 1 469 ? 11.856 38.836 7.151 1.00 97.38 469 ILE A C 1
ATOM 3512 O O . ILE A 1 469 ? 11.249 37.918 7.692 1.00 97.38 469 ILE A O 1
ATOM 3516 N N . GLU A 1 470 ? 12.870 38.617 6.313 1.00 97.12 470 GLU A N 1
ATOM 3517 C CA . GLU A 1 470 ? 13.363 37.286 5.950 1.00 97.12 470 GLU A CA 1
ATOM 3518 C C . GLU A 1 470 ? 13.791 36.485 7.183 1.00 97.12 470 GLU A C 1
ATOM 3520 O O . GLU A 1 470 ? 13.397 35.331 7.335 1.00 97.12 470 GLU A O 1
ATOM 3525 N N . THR A 1 471 ? 14.552 37.105 8.090 1.00 96.56 471 THR A N 1
ATOM 3526 C CA . THR A 1 471 ? 15.037 36.457 9.321 1.00 96.56 471 THR A CA 1
ATOM 3527 C C . THR A 1 471 ? 13.884 36.038 10.235 1.00 96.56 471 THR A C 1
ATOM 3529 O O . THR A 1 471 ? 13.875 34.933 10.781 1.00 96.56 471 THR A O 1
ATOM 3532 N N . ASP A 1 472 ? 12.887 36.906 10.386 1.00 96.38 472 ASP A N 1
ATOM 3533 C CA . ASP A 1 472 ? 11.703 36.646 11.205 1.00 96.38 472 ASP A CA 1
ATOM 3534 C C . ASP A 1 472 ? 10.824 35.545 10.594 1.00 96.38 472 ASP A C 1
ATOM 3536 O O . ASP A 1 472 ? 10.498 34.560 11.256 1.00 96.38 472 ASP A O 1
ATOM 3540 N N . LEU A 1 473 ? 10.543 35.623 9.290 1.00 95.25 473 LEU A N 1
ATOM 3541 C CA . LEU A 1 473 ? 9.797 34.585 8.578 1.00 95.25 473 LEU A CA 1
ATOM 3542 C C . LEU A 1 473 ? 10.520 33.233 8.594 1.00 95.25 473 LEU A C 1
ATOM 3544 O O . LEU A 1 473 ? 9.870 32.211 8.802 1.00 95.25 473 LEU A O 1
ATOM 3548 N N . ALA A 1 474 ? 11.844 33.195 8.430 1.00 95.19 474 ALA A N 1
ATOM 3549 C CA . ALA A 1 474 ? 12.624 31.963 8.556 1.00 95.19 474 ALA A CA 1
ATOM 3550 C C . ALA A 1 474 ? 12.570 31.401 9.989 1.00 95.19 474 ALA A C 1
ATOM 3552 O O . ALA A 1 474 ? 12.452 30.195 10.186 1.00 95.19 474 ALA A O 1
ATOM 3553 N N . THR A 1 475 ? 12.558 32.258 11.010 1.00 94.06 475 THR A N 1
ATOM 3554 C CA . THR A 1 475 ? 12.385 31.826 12.408 1.00 94.06 475 THR A CA 1
ATOM 3555 C C . THR A 1 475 ? 11.001 31.198 12.637 1.00 94.06 475 THR A C 1
ATOM 3557 O O . THR A 1 475 ? 10.877 30.153 13.283 1.00 94.06 475 THR A O 1
ATOM 3560 N N . GLN A 1 476 ? 9.948 31.790 12.068 1.00 92.62 476 GLN A N 1
ATOM 3561 C CA . GLN A 1 476 ? 8.563 31.332 12.232 1.00 92.62 476 GLN A CA 1
ATOM 3562 C C . GLN A 1 476 ? 8.216 30.108 11.370 1.00 92.62 476 GLN A C 1
ATOM 3564 O O . GLN A 1 476 ? 7.489 29.214 11.811 1.00 92.62 476 GLN A O 1
ATOM 3569 N N . LEU A 1 477 ? 8.733 30.037 10.146 1.00 92.12 477 LEU A N 1
ATOM 3570 C CA . LEU A 1 477 ? 8.346 29.042 9.140 1.00 92.12 477 LEU A CA 1
ATOM 3571 C C . LEU A 1 477 ? 9.443 28.003 8.871 1.00 92.12 477 LEU A C 1
ATOM 3573 O O . LEU A 1 477 ? 9.196 27.009 8.192 1.00 92.12 477 LEU A O 1
ATOM 3577 N N . GLY A 1 478 ? 10.636 28.186 9.435 1.00 94.19 478 GLY A N 1
ATOM 3578 C CA . GLY A 1 478 ? 11.802 27.343 9.197 1.00 94.19 478 GLY A CA 1
ATOM 3579 C C . GLY A 1 478 ? 12.517 27.732 7.903 1.00 94.19 478 GLY A C 1
ATOM 3580 O O . GLY A 1 478 ? 13.329 28.655 7.876 1.00 94.19 478 GLY A O 1
ATOM 3581 N N . ARG A 1 479 ? 12.235 27.013 6.816 1.00 94.88 479 ARG A N 1
ATOM 3582 C CA . ARG A 1 479 ? 12.848 27.244 5.505 1.00 94.88 479 ARG A CA 1
ATOM 3583 C C . ARG A 1 479 ? 11.907 28.062 4.628 1.00 94.88 479 ARG A C 1
ATOM 3585 O O . ARG A 1 479 ? 10.792 27.630 4.325 1.00 94.88 479 ARG A O 1
ATOM 3592 N N . ILE A 1 480 ? 12.379 29.218 4.176 1.00 96.81 480 ILE A N 1
ATOM 3593 C CA . ILE A 1 480 ? 11.657 30.094 3.250 1.00 96.81 480 ILE A CA 1
ATOM 3594 C C . ILE A 1 480 ? 12.409 30.225 1.923 1.00 96.81 480 ILE A C 1
ATOM 3596 O O . ILE A 1 480 ? 13.609 29.967 1.837 1.00 96.81 480 ILE A O 1
ATOM 3600 N N . ALA A 1 481 ? 11.687 30.619 0.883 1.00 97.06 481 ALA A N 1
ATOM 3601 C CA . ALA A 1 481 ? 12.210 30.870 -0.450 1.00 97.06 481 ALA A CA 1
ATOM 3602 C C . ALA A 1 481 ? 11.742 32.250 -0.915 1.00 97.06 481 ALA A C 1
ATOM 3604 O O . ALA A 1 481 ? 10.573 32.434 -1.257 1.00 97.06 481 ALA A O 1
ATOM 3605 N N . VAL A 1 482 ? 12.654 33.217 -0.904 1.00 97.88 482 VAL A N 1
ATOM 3606 C CA . VAL A 1 482 ? 12.399 34.581 -1.371 1.00 97.88 482 VAL A CA 1
ATOM 3607 C C . VAL A 1 482 ? 12.333 34.560 -2.890 1.00 97.88 482 VAL A C 1
ATOM 3609 O O . VAL A 1 482 ? 13.289 34.145 -3.536 1.00 97.88 482 VAL A O 1
ATOM 3612 N N . ILE A 1 483 ? 11.201 34.970 -3.457 1.00 97.56 483 ILE A N 1
ATOM 3613 C CA . ILE A 1 483 ? 10.993 35.028 -4.903 1.00 97.56 483 ILE A CA 1
ATOM 3614 C C . ILE A 1 483 ? 11.720 36.254 -5.459 1.00 97.56 483 ILE A C 1
ATOM 3616 O O . ILE A 1 483 ? 11.355 37.388 -5.155 1.00 97.56 483 ILE A O 1
ATOM 3620 N N . GLU A 1 484 ? 12.704 36.010 -6.320 1.00 95.81 484 GLU A N 1
ATOM 3621 C CA . GLU A 1 484 ? 13.482 37.036 -7.032 1.00 95.81 484 GLU A CA 1
ATOM 3622 C C . GLU A 1 484 ? 13.122 37.090 -8.529 1.00 95.81 484 GLU A C 1
ATOM 3624 O O . GLU A 1 484 ? 13.378 38.083 -9.207 1.00 95.81 484 GLU A O 1
ATOM 3629 N N . GLY A 1 485 ? 12.496 36.026 -9.049 1.00 93.00 485 GLY A N 1
ATOM 3630 C CA . GLY A 1 485 ? 12.086 35.902 -10.447 1.00 93.00 485 GLY A CA 1
ATOM 3631 C C . GLY A 1 485 ? 10.571 35.916 -10.663 1.00 93.00 485 GLY A C 1
ATOM 3632 O O . GLY A 1 485 ? 9.794 36.518 -9.923 1.00 93.00 485 GLY A O 1
ATOM 3633 N N . ALA A 1 486 ? 10.126 35.219 -11.713 1.00 94.81 486 ALA A N 1
ATOM 3634 C CA . ALA A 1 486 ? 8.707 35.110 -12.040 1.00 94.81 486 ALA A CA 1
ATOM 3635 C C . ALA A 1 486 ? 7.930 34.392 -10.910 1.00 94.81 486 ALA A C 1
ATOM 3637 O O . ALA A 1 486 ? 8.271 33.251 -10.586 1.00 94.81 486 ALA A O 1
ATOM 3638 N N . PRO A 1 487 ? 6.840 34.970 -10.364 1.00 94.12 487 PRO A N 1
ATOM 3639 C CA . PRO A 1 487 ? 6.145 34.417 -9.197 1.00 94.12 487 PRO A CA 1
ATOM 3640 C C . PRO A 1 487 ? 5.672 32.967 -9.340 1.00 94.12 487 PRO A C 1
ATOM 3642 O O . PRO A 1 487 ? 5.796 32.185 -8.404 1.00 94.12 487 PRO A O 1
ATOM 3645 N N . ALA A 1 488 ? 5.159 32.576 -10.511 1.00 93.75 488 ALA A N 1
ATOM 3646 C CA . ALA A 1 488 ? 4.701 31.203 -10.741 1.00 93.75 488 ALA A CA 1
ATOM 3647 C C . ALA A 1 488 ? 5.862 30.193 -10.742 1.00 93.75 488 ALA A C 1
ATOM 3649 O O . ALA A 1 488 ? 5.710 29.068 -10.272 1.00 93.75 488 ALA A O 1
ATOM 3650 N N . LEU A 1 489 ? 7.024 30.608 -11.256 1.00 95.19 489 LEU A N 1
ATOM 3651 C CA . LEU A 1 489 ? 8.240 29.801 -11.249 1.00 95.19 489 LEU A CA 1
ATOM 3652 C C . LEU A 1 489 ? 8.801 29.694 -9.829 1.00 95.19 489 LEU A C 1
ATOM 3654 O O . LEU A 1 489 ? 9.078 28.593 -9.364 1.00 95.19 489 LEU A O 1
ATOM 3658 N N . GLY A 1 490 ? 8.878 30.825 -9.122 1.00 96.44 490 GLY A N 1
ATOM 3659 C CA . GLY A 1 490 ? 9.375 30.865 -7.753 1.00 96.44 490 GLY A CA 1
ATOM 3660 C C . GLY A 1 490 ? 8.515 30.059 -6.780 1.00 96.44 490 GLY A C 1
ATOM 3661 O O . GLY A 1 490 ? 9.049 29.378 -5.912 1.00 96.44 490 GLY A O 1
ATOM 3662 N N . LEU A 1 491 ? 7.191 30.044 -6.967 1.00 96.06 491 LEU A N 1
ATOM 3663 C CA . LEU A 1 491 ? 6.281 29.230 -6.157 1.00 96.06 491 LEU A CA 1
ATOM 3664 C C . LEU A 1 491 ? 6.519 27.723 -6.345 1.00 96.06 491 LEU A C 1
ATOM 3666 O O . LEU A 1 491 ? 6.503 26.966 -5.373 1.00 96.06 491 LEU A O 1
ATOM 3670 N N . LEU A 1 492 ? 6.763 27.285 -7.586 1.00 96.12 492 LEU A N 1
ATOM 3671 C CA . LEU A 1 492 ? 7.118 25.896 -7.875 1.00 96.12 492 LEU A CA 1
ATOM 3672 C C . LEU A 1 492 ? 8.483 25.540 -7.273 1.00 96.12 492 LEU A C 1
ATOM 3674 O O . LEU A 1 492 ? 8.590 24.530 -6.585 1.00 96.12 492 LEU A O 1
ATOM 3678 N N . GLU A 1 493 ? 9.509 26.365 -7.492 1.00 96.88 493 GLU A N 1
ATOM 3679 C CA . GLU A 1 493 ? 10.853 26.123 -6.952 1.00 96.88 493 GLU A CA 1
ATOM 3680 C C . GLU A 1 493 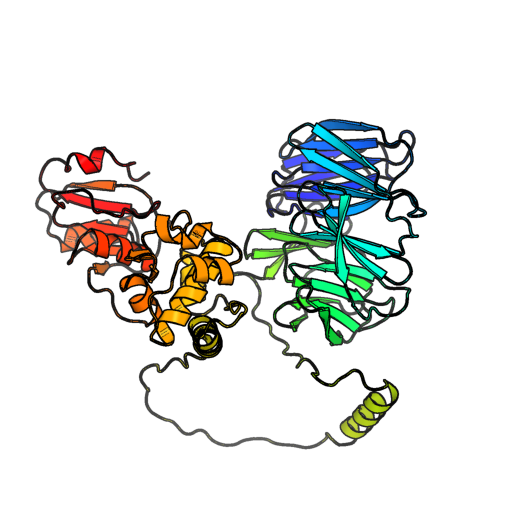? 10.854 26.087 -5.420 1.00 96.88 493 GLU A C 1
ATOM 3682 O O . GLU A 1 493 ? 11.411 25.163 -4.832 1.00 96.88 493 GLU A O 1
ATOM 3687 N N . ALA A 1 494 ? 10.148 27.010 -4.761 1.00 95.81 494 ALA A N 1
ATOM 3688 C CA . ALA A 1 494 ? 10.003 27.015 -3.306 1.00 95.81 494 ALA A CA 1
ATOM 3689 C C . ALA A 1 494 ? 9.470 25.671 -2.796 1.00 95.81 494 ALA A C 1
ATOM 3691 O O . ALA A 1 494 ? 10.058 25.058 -1.902 1.00 95.81 494 ALA A O 1
ATOM 3692 N N . ARG A 1 495 ? 8.408 25.163 -3.434 1.00 94.38 495 ARG A N 1
ATOM 3693 C CA . ARG A 1 495 ? 7.837 23.855 -3.106 1.00 94.38 495 ARG A CA 1
ATOM 3694 C C . ARG A 1 495 ? 8.832 22.723 -3.343 1.00 94.38 495 ARG A C 1
ATOM 3696 O O . ARG A 1 495 ? 9.009 21.877 -2.470 1.00 94.38 495 ARG A O 1
ATOM 3703 N N . LEU A 1 496 ? 9.483 22.702 -4.504 1.00 95.00 496 LEU A N 1
ATOM 3704 C CA . LEU A 1 496 ? 10.465 21.678 -4.856 1.00 95.00 496 LEU A CA 1
ATOM 3705 C C . LEU A 1 496 ? 11.606 21.604 -3.828 1.00 95.00 496 LEU A C 1
ATOM 3707 O O . LEU A 1 496 ? 12.078 20.507 -3.547 1.00 95.00 496 LEU A O 1
ATOM 3711 N N . HIS A 1 497 ? 11.978 22.724 -3.204 1.00 94.25 497 HIS A N 1
ATOM 3712 C CA . HIS A 1 497 ? 13.005 22.808 -2.157 1.00 94.25 497 HIS A CA 1
ATOM 3713 C C . HIS A 1 497 ? 12.492 22.626 -0.714 1.00 94.25 497 HIS A C 1
ATOM 3715 O O . HIS A 1 497 ? 13.268 22.769 0.241 1.00 94.25 497 HIS A O 1
ATOM 3721 N N . GLY A 1 498 ? 11.211 22.293 -0.529 1.00 93.38 498 GLY A N 1
ATOM 3722 C CA . GLY A 1 498 ? 10.624 22.119 0.801 1.00 93.38 498 GLY A CA 1
ATOM 3723 C C . GLY A 1 498 ? 10.557 23.423 1.605 1.00 93.38 498 GLY A C 1
ATOM 3724 O O . GLY A 1 498 ? 10.745 23.401 2.822 1.00 93.38 498 GLY A O 1
ATOM 3725 N N . ALA A 1 499 ? 10.376 24.556 0.920 1.00 94.75 499 ALA A N 1
ATOM 3726 C CA . ALA A 1 499 ? 10.373 25.899 1.486 1.00 94.75 499 ALA A CA 1
ATOM 3727 C C . ALA A 1 499 ? 9.015 26.596 1.295 1.00 94.75 499 ALA A C 1
ATOM 3729 O O . ALA A 1 499 ? 8.278 26.314 0.347 1.00 94.75 499 ALA A O 1
ATOM 3730 N N . THR A 1 500 ? 8.689 27.538 2.183 1.00 95.69 500 THR A N 1
ATOM 3731 C CA . THR A 1 500 ? 7.532 28.433 1.998 1.00 95.69 500 THR A CA 1
ATOM 3732 C C . THR A 1 500 ? 7.925 29.611 1.113 1.00 95.69 500 THR A C 1
ATOM 3734 O O . THR A 1 500 ? 8.928 30.270 1.385 1.00 95.69 500 THR A O 1
ATOM 3737 N N . ALA A 1 501 ? 7.152 29.897 0.065 1.00 96.81 501 ALA A N 1
ATOM 3738 C CA . ALA A 1 501 ? 7.457 30.996 -0.843 1.00 96.81 501 ALA A CA 1
ATOM 3739 C C . ALA A 1 501 ? 7.171 32.358 -0.190 1.00 96.81 501 ALA A C 1
ATOM 3741 O O . ALA A 1 501 ? 6.146 32.529 0.472 1.00 96.81 501 ALA A O 1
ATOM 3742 N N . VAL A 1 502 ? 8.048 33.337 -0.411 1.00 97.19 502 VAL A N 1
ATOM 3743 C CA . VAL A 1 502 ? 7.920 34.706 0.103 1.00 97.19 502 VAL A CA 1
ATOM 3744 C C . VAL A 1 502 ? 8.096 35.691 -1.044 1.00 97.19 502 VAL A C 1
ATOM 3746 O O . VAL A 1 502 ? 9.136 35.714 -1.694 1.00 97.19 502 VAL A O 1
ATOM 3749 N N . ALA A 1 503 ? 7.092 36.526 -1.288 1.00 97.00 503 ALA A N 1
ATOM 3750 C CA . ALA A 1 503 ? 7.167 37.626 -2.238 1.00 97.00 503 ALA A CA 1
ATOM 3751 C C . ALA A 1 503 ? 7.339 38.944 -1.473 1.00 97.00 503 ALA A C 1
ATOM 3753 O O . ALA A 1 503 ? 6.394 39.415 -0.839 1.00 97.00 503 ALA A O 1
ATOM 3754 N N . LEU A 1 504 ? 8.539 39.533 -1.538 1.00 95.75 504 LEU A N 1
ATOM 3755 C CA . LEU A 1 504 ? 8.842 40.832 -0.913 1.00 95.75 504 LEU A CA 1
ATOM 3756 C C . LEU A 1 504 ? 8.170 42.012 -1.633 1.00 95.75 504 LEU A C 1
ATOM 3758 O O . LEU A 1 504 ? 7.974 43.077 -1.052 1.00 95.75 504 LEU A O 1
ATOM 3762 N N . ALA A 1 505 ? 7.794 41.799 -2.895 1.00 91.44 505 ALA A N 1
ATOM 3763 C CA . ALA A 1 505 ? 6.947 42.686 -3.675 1.00 91.44 505 ALA A CA 1
ATOM 3764 C C . ALA A 1 505 ? 5.651 41.941 -4.052 1.00 91.44 505 ALA A C 1
ATOM 3766 O O . ALA A 1 505 ? 5.732 40.850 -4.630 1.00 91.44 505 ALA A O 1
ATOM 3767 N N . PRO A 1 506 ? 4.456 42.490 -3.761 1.00 89.19 506 PRO A N 1
ATOM 3768 C CA . PRO A 1 506 ? 3.197 41.832 -4.090 1.00 89.19 506 PRO A CA 1
ATOM 3769 C C . PRO A 1 506 ? 3.041 41.632 -5.600 1.00 89.19 506 PRO A C 1
ATOM 3771 O O . PRO A 1 506 ? 3.104 42.611 -6.347 1.00 89.19 506 PRO A O 1
ATOM 3774 N N . PRO A 1 507 ? 2.788 40.405 -6.087 1.00 89.19 507 PRO A N 1
ATOM 3775 C CA . PRO A 1 507 ? 2.548 40.220 -7.504 1.00 89.19 507 PRO A CA 1
ATOM 3776 C C . PRO A 1 507 ? 1.179 40.798 -7.887 1.00 89.19 507 PRO A C 1
ATOM 3778 O O . PRO A 1 507 ? 0.178 40.607 -7.188 1.00 89.19 507 PRO A O 1
ATOM 3781 N N . PHE A 1 508 ? 1.139 41.487 -9.032 1.00 88.94 508 PHE A N 1
ATOM 3782 C CA . PHE A 1 508 ? -0.060 42.169 -9.539 1.00 88.94 508 PHE A CA 1
ATOM 3783 C C . PHE A 1 508 ? -1.252 41.228 -9.754 1.00 88.94 508 PHE A C 1
ATOM 3785 O O . PHE A 1 508 ? -2.402 41.638 -9.629 1.00 88.94 508 PHE A O 1
ATOM 3792 N N . ALA A 1 509 ? -0.981 39.959 -10.058 1.00 91.69 509 ALA A N 1
ATOM 3793 C CA . ALA A 1 509 ? -1.983 38.927 -10.262 1.00 91.69 509 ALA A CA 1
ATOM 3794 C C . ALA A 1 509 ? -1.585 37.637 -9.543 1.00 91.69 509 ALA A C 1
ATOM 3796 O O . ALA A 1 509 ? -0.411 37.411 -9.235 1.00 91.69 509 ALA A O 1
ATOM 3797 N N . ARG A 1 510 ? -2.575 36.766 -9.322 1.00 92.62 510 ARG A N 1
ATOM 3798 C CA . ARG A 1 510 ? -2.353 35.428 -8.774 1.00 92.62 510 ARG A CA 1
ATOM 3799 C C . ARG A 1 510 ? -1.361 34.657 -9.665 1.00 92.62 510 ARG A C 1
ATOM 3801 O O . ARG A 1 510 ? -1.635 34.501 -10.857 1.00 92.62 510 ARG A O 1
ATOM 3808 N N . PRO A 1 511 ? -0.254 34.130 -9.113 1.00 90.12 511 PRO A N 1
ATOM 3809 C CA . PRO A 1 511 ? 0.649 33.248 -9.842 1.00 90.12 511 PRO A CA 1
ATOM 3810 C C . PRO A 1 511 ? -0.092 32.001 -10.330 1.00 90.12 511 PRO A C 1
ATOM 3812 O O . PRO A 1 511 ? -0.701 31.286 -9.532 1.00 90.12 511 PRO A O 1
ATOM 3815 N N . LEU A 1 512 ? -0.046 31.742 -11.637 1.00 90.06 512 LEU A N 1
ATOM 3816 C CA . LEU A 1 512 ? -0.640 30.555 -12.247 1.00 90.06 512 LEU A CA 1
ATOM 3817 C C . LEU A 1 512 ? 0.393 29.790 -13.089 1.00 90.06 512 LEU A C 1
ATOM 3819 O O . LEU A 1 512 ? 1.195 30.414 -13.789 1.00 90.06 512 LEU A O 1
ATOM 3823 N N . PRO A 1 513 ? 0.351 28.445 -13.081 1.00 90.12 513 PRO A N 1
ATOM 3824 C CA . PRO A 1 513 ? -0.496 27.598 -12.227 1.00 90.12 513 PRO A CA 1
ATOM 3825 C C . PRO A 1 513 ? -0.098 27.666 -10.739 1.00 90.12 513 PRO A C 1
ATOM 3827 O O . PRO A 1 513 ? 1.071 27.851 -10.415 1.00 90.12 513 PRO A O 1
ATOM 3830 N N . TRP A 1 514 ? -1.081 27.513 -9.845 1.00 90.94 514 TRP A N 1
ATOM 3831 C CA . TRP A 1 514 ? -0.878 27.482 -8.392 1.00 90.94 514 TRP A CA 1
ATOM 3832 C C . TRP A 1 514 ? -0.786 26.022 -7.918 1.00 90.94 514 TRP A C 1
ATOM 3834 O O . TRP A 1 514 ? -1.783 25.311 -8.056 1.00 90.94 514 TRP A O 1
ATOM 3844 N N . PRO A 1 515 ? 0.350 25.550 -7.369 1.00 91.06 515 PRO A N 1
ATOM 3845 C CA . PRO A 1 515 ? 0.449 24.180 -6.867 1.00 91.06 515 PRO A CA 1
ATOM 3846 C C . PRO A 1 515 ? -0.520 23.957 -5.696 1.00 91.06 515 PRO A C 1
ATOM 3848 O O . PRO A 1 515 ? -0.563 24.783 -4.784 1.00 91.06 515 PRO A O 1
ATOM 3851 N N . ARG A 1 516 ? -1.277 22.849 -5.706 1.00 86.62 516 ARG A N 1
ATOM 3852 C CA . ARG A 1 516 ? -2.388 22.566 -4.768 1.00 86.62 516 ARG A CA 1
ATOM 3853 C C . ARG A 1 516 ? -2.060 22.857 -3.301 1.00 86.62 516 ARG A C 1
ATOM 3855 O O . ARG A 1 516 ? -2.871 23.479 -2.625 1.00 86.62 516 ARG A O 1
ATOM 3862 N N . ASP A 1 517 ? -0.863 22.481 -2.847 1.00 88.12 517 ASP A N 1
ATOM 3863 C CA . ASP A 1 517 ? -0.464 22.638 -1.443 1.00 88.12 517 ASP A CA 1
ATOM 3864 C C . ASP A 1 517 ? 0.675 23.661 -1.250 1.00 88.12 517 ASP A C 1
ATOM 3866 O O . ASP A 1 517 ? 1.474 23.551 -0.319 1.00 88.12 517 ASP A O 1
ATOM 3870 N N . ALA A 1 518 ? 0.826 24.621 -2.168 1.00 90.81 518 ALA A N 1
ATOM 3871 C CA . ALA A 1 518 ? 1.811 25.691 -2.021 1.00 90.81 518 ALA A CA 1
ATOM 3872 C C . ALA A 1 518 ? 1.337 26.771 -1.037 1.00 90.81 518 ALA A C 1
ATOM 3874 O O . ALA A 1 518 ? 0.182 27.201 -1.081 1.00 90.81 518 ALA A O 1
ATOM 3875 N N . GLY A 1 519 ? 2.268 27.218 -0.191 1.00 94.25 519 GLY A N 1
ATOM 3876 C CA . GLY A 1 519 ? 2.124 28.373 0.691 1.00 94.25 519 GLY A CA 1
ATOM 3877 C C . GLY A 1 519 ? 2.870 29.586 0.140 1.00 94.25 519 GLY A C 1
ATOM 3878 O O . GLY A 1 519 ? 4.025 29.452 -0.275 1.00 94.25 519 GLY A O 1
ATOM 3879 N N . LEU A 1 520 ? 2.232 30.759 0.156 1.00 95.94 520 LEU A N 1
ATOM 3880 C CA . LEU A 1 520 ? 2.829 32.029 -0.269 1.00 95.94 520 LEU A CA 1
ATOM 3881 C C . LEU A 1 520 ? 2.595 33.147 0.753 1.00 95.94 520 LEU A C 1
ATOM 3883 O O . LEU A 1 520 ? 1.462 33.568 0.987 1.00 95.94 520 LEU A O 1
ATOM 3887 N N . VAL A 1 521 ? 3.678 33.692 1.293 1.00 95.69 521 VAL A N 1
ATOM 3888 C CA . VAL A 1 521 ? 3.654 34.915 2.098 1.00 95.69 521 VAL A CA 1
ATOM 3889 C C . VAL A 1 521 ? 3.882 36.115 1.184 1.00 95.69 521 VAL A C 1
ATOM 3891 O O . VAL A 1 521 ? 4.886 36.179 0.477 1.00 95.69 521 VAL A O 1
ATOM 3894 N N . VAL A 1 522 ? 2.961 37.075 1.197 1.00 95.44 522 VAL A N 1
ATOM 3895 C CA . VAL A 1 522 ? 3.077 38.328 0.443 1.00 95.44 522 VAL A CA 1
ATOM 3896 C C . VAL A 1 522 ? 3.375 39.464 1.408 1.00 95.44 522 VAL A C 1
ATOM 3898 O O . VAL A 1 522 ? 2.539 39.803 2.246 1.00 95.44 522 VAL A O 1
ATOM 3901 N N . VAL A 1 523 ? 4.555 40.062 1.281 1.00 94.88 523 VAL A N 1
ATOM 3902 C CA . VAL A 1 523 ? 4.966 41.209 2.092 1.00 94.88 523 VAL A CA 1
ATOM 3903 C C . VAL A 1 523 ? 4.451 42.488 1.441 1.00 94.88 523 VAL A C 1
ATOM 3905 O O . VAL A 1 523 ? 4.695 42.726 0.259 1.00 94.88 523 VAL A O 1
ATOM 3908 N N . ALA A 1 524 ? 3.703 43.297 2.191 1.00 93.38 524 ALA A N 1
ATOM 3909 C CA . ALA A 1 524 ? 3.097 44.520 1.667 1.00 93.38 524 ALA A CA 1
ATOM 3910 C C . ALA A 1 524 ? 2.992 45.624 2.729 1.00 93.38 524 ALA A C 1
ATOM 3912 O O . ALA A 1 524 ? 2.531 45.377 3.848 1.00 93.38 524 ALA A O 1
ATOM 3913 N N . ASP A 1 525 ? 3.338 46.857 2.345 1.00 88.50 525 ASP A N 1
ATOM 3914 C CA . ASP A 1 525 ? 3.141 48.063 3.166 1.00 88.50 525 ASP A CA 1
ATOM 3915 C C . ASP A 1 525 ? 1.645 48.400 3.343 1.00 88.50 525 ASP A C 1
ATOM 3917 O O . ASP A 1 525 ? 1.215 48.823 4.411 1.00 88.50 525 ASP A O 1
ATOM 3921 N N . GLY A 1 526 ? 0.826 48.147 2.315 1.00 86.62 526 GLY A N 1
ATOM 3922 C CA . GLY A 1 526 ? -0.624 48.378 2.319 1.00 86.62 526 GLY A CA 1
ATOM 3923 C C . GLY A 1 526 ? -1.463 47.103 2.448 1.00 86.62 526 GLY A C 1
ATOM 3924 O O . GLY A 1 526 ? -0.972 46.046 2.847 1.00 86.62 526 GLY A O 1
ATOM 3925 N N . GLY A 1 527 ? -2.747 47.199 2.087 1.00 84.38 527 GLY A N 1
ATOM 3926 C CA . GLY A 1 527 ? -3.664 46.055 2.048 1.00 84.38 527 GLY A CA 1
ATOM 3927 C C . GLY A 1 527 ? -3.180 44.928 1.125 1.00 84.38 527 GLY A C 1
ATOM 3928 O O . GLY A 1 527 ? -2.446 45.161 0.164 1.00 84.38 527 GLY A O 1
ATOM 3929 N N . ALA A 1 528 ? -3.590 43.692 1.422 1.00 82.25 528 ALA A N 1
ATOM 3930 C CA . ALA A 1 528 ? -3.257 42.543 0.584 1.00 82.25 528 ALA A CA 1
ATOM 3931 C C . ALA A 1 528 ? -3.881 42.702 -0.817 1.00 82.25 528 ALA A C 1
ATOM 3933 O O . ALA A 1 528 ? -5.017 43.179 -0.911 1.00 82.25 528 ALA A O 1
ATOM 3934 N N . PRO A 1 529 ? -3.210 42.261 -1.900 1.00 88.31 529 PRO A N 1
ATOM 3935 C CA . PRO A 1 529 ? -3.869 42.122 -3.193 1.00 88.31 529 PRO A CA 1
ATOM 3936 C C . PRO A 1 529 ? -5.166 41.320 -3.045 1.00 88.31 529 PRO A C 1
ATOM 3938 O O . PRO A 1 529 ? -5.180 40.301 -2.355 1.00 88.31 529 PRO A O 1
ATOM 3941 N N . ALA A 1 530 ? -6.243 41.741 -3.712 1.00 90.06 530 ALA A N 1
ATOM 3942 C CA . ALA A 1 530 ? -7.570 41.137 -3.539 1.00 90.06 530 ALA A CA 1
ATOM 3943 C C . ALA A 1 530 ? -7.581 39.609 -3.746 1.00 90.06 530 ALA A C 1
ATOM 3945 O O . ALA A 1 530 ? -8.318 38.889 -3.078 1.00 90.06 530 ALA A O 1
ATOM 3946 N N . TRP A 1 531 ? -6.719 39.094 -4.629 1.00 92.50 531 TRP A N 1
ATOM 3947 C CA . TRP A 1 531 ? -6.607 37.659 -4.888 1.00 92.50 531 TRP A CA 1
ATOM 3948 C C . TRP A 1 531 ? -5.980 36.865 -3.727 1.00 92.50 531 TRP A C 1
ATOM 3950 O O . TRP A 1 531 ? -6.237 35.669 -3.629 1.00 92.50 531 TRP A O 1
ATOM 3960 N N . VAL A 1 532 ? -5.192 37.496 -2.844 1.00 91.00 532 VAL A N 1
ATOM 3961 C CA . VAL A 1 532 ? -4.624 36.845 -1.646 1.00 91.00 532 VAL A CA 1
ATOM 3962 C C . VAL A 1 532 ? -5.740 36.497 -0.667 1.00 91.00 532 VAL A C 1
ATOM 3964 O O . VAL A 1 532 ? -5.773 35.386 -0.155 1.00 91.00 532 VAL A O 1
ATOM 3967 N N . ALA A 1 533 ? -6.693 37.411 -0.469 1.00 87.50 533 ALA A N 1
ATOM 3968 C CA . ALA A 1 533 ? -7.849 37.192 0.402 1.00 87.50 533 ALA A CA 1
ATOM 3969 C C . ALA A 1 533 ? -8.807 36.103 -0.119 1.00 87.50 533 ALA A C 1
ATOM 3971 O O . ALA A 1 533 ? -9.602 35.566 0.644 1.00 87.50 533 ALA A O 1
ATOM 3972 N N . ALA A 1 534 ? -8.733 35.771 -1.412 1.00 87.12 534 ALA A N 1
ATOM 3973 C CA . ALA A 1 534 ? -9.529 34.713 -2.031 1.00 87.12 534 ALA A CA 1
ATOM 3974 C C . ALA A 1 534 ? -8.922 33.305 -1.860 1.00 87.12 534 ALA A C 1
ATOM 3976 O O . ALA A 1 534 ? -9.490 32.331 -2.357 1.00 87.12 534 ALA A O 1
ATOM 3977 N N . LEU A 1 535 ? -7.761 33.183 -1.209 1.00 88.38 535 LEU A N 1
ATOM 3978 C CA . LEU A 1 535 ? -7.104 31.909 -0.927 1.00 88.38 535 LEU A CA 1
ATOM 3979 C C . LEU A 1 535 ? -7.246 31.539 0.554 1.00 88.38 535 LEU A C 1
ATOM 3981 O O . LEU A 1 535 ? -7.392 32.429 1.391 1.00 88.38 535 LEU A O 1
ATOM 3985 N N . PRO A 1 536 ? -7.180 30.238 0.898 1.00 87.00 536 PRO A N 1
ATOM 3986 C CA . PRO A 1 536 ? -7.108 29.815 2.290 1.00 87.00 536 PRO A CA 1
ATOM 3987 C C . PRO A 1 536 ? -5.965 30.530 3.017 1.00 87.00 536 PRO A C 1
ATOM 3989 O O . PRO A 1 536 ? -4.867 30.667 2.469 1.00 87.00 536 PRO A O 1
ATOM 3992 N N . ALA A 1 537 ? -6.229 30.987 4.240 1.00 82.44 537 ALA A N 1
ATOM 3993 C CA . ALA A 1 537 ? -5.207 31.577 5.092 1.00 82.44 537 ALA A CA 1
ATOM 3994 C C . ALA A 1 537 ? -4.239 30.497 5.602 1.00 82.44 537 ALA A C 1
ATOM 3996 O O . ALA A 1 537 ? -4.594 29.323 5.691 1.00 82.44 537 ALA A O 1
ATOM 3997 N N . PHE A 1 538 ? -3.028 30.915 5.976 1.00 75.19 538 PHE A N 1
ATOM 3998 C CA . PHE A 1 538 ? -2.072 30.069 6.692 1.00 75.19 538 PHE A CA 1
ATOM 3999 C C . PHE A 1 538 ? -2.674 29.664 8.047 1.00 75.19 538 PHE A C 1
ATOM 4001 O O . PHE A 1 538 ? -2.660 30.474 8.971 1.00 75.19 538 PHE A O 1
ATOM 4008 N N . SER A 1 539 ? -3.209 28.448 8.172 1.00 62.00 539 SER A N 1
ATOM 4009 C CA . SER A 1 539 ? -3.545 27.855 9.477 1.00 62.00 539 SER A CA 1
ATOM 4010 C C . SER A 1 539 ? -2.305 27.293 10.158 1.00 62.00 539 SER A C 1
ATOM 4012 O O . SER A 1 539 ? -1.522 26.612 9.448 1.00 62.00 539 SER A O 1
#

pLDDT: mean 89.72, std 15.95, range [27.92, 98.62]

Sequence (539 aa):
MIATSLDGQWAIIRRGREVVLLERGVAPPVAQITLDDDDVDIAMVGPPAMMCTITRTPSPALTLYLPPHLEAVSRLELETPMHLAGVTGTRMVLATPDRKHITVVRAAGRGLAAQKIDPGTPIEFIVGLERNQVLFGLLKKLEVWDAVSSRPLLRLQLQLPSPPRSIGAAQGHLWVTRPGSDEVLIYRLSDGRPFRHVVGAPVEDVICHAASPVIVLVTSQGLVRLHCLAHSLSVLDAPWTTGMPLAQLVAGDDISLLGIGAGESEPWRAPISGAGAPVGTISAEPSDQPVGAAADRLREMRERAARGGGELVADLAGAQRPASVVRNRTWREPLVAFGLEASRGNEAEVPIIAVDNELGELTHRLGLSGSARRALLALYALYIVGEPAISIARVSQVLGDWTEALGQGELHALAMLRRRDGRVSLRASVTDLLDGTSPRAIRVVGSASRAHRPGATRFPRDGRSDLAIETDLATQLGRIAVIEGAPALGLLEARLHGATAVALAPPFARPLPWPRDAGLVVVADGGAPAWVAALPAFS

Foldseek 3Di:
DKEAAPQLQWIWDDDQQKIFIDGSQFDDTLEIDGHPHSQWDWYWADVVTWIWIADQPDWTKIWIADPPYRDGLDMDTDPHGWDFQEYEHQWTWTADPQRQWIWIWGDDDSDIDIDTAGPVFRFPGWEYAYPQWIWTDGDVWIFIARSVVNGTDDTDDAPADDDPWDWYAAAQWIWIDHAFAQKIWIARNVRRDIFIDRNPFGFPDWAHDNDHQWIWTQGPVAIWIARRVVRFIDGDDDPDDPPWDWYWRDNPQWIWIWTDDDPGNGIDIATCTDPRHDPGTPDPPGPPDDDDDPVVVVVVVVVVVVPDDDDDDDDDDDDDDDDDDPPPVVQLPLLLVQLVCLVVVHADAQDDGDLPALLNVLCVLLVPDPLRSSLLSNLLSVVVNVNQKDALVSSCSNSVHNCVSVLVDQCNLLVQWDDDPRIIGGDPLSNCSNVVHDQDFWDKDADDQDDFFAAEDEDECQVPDPVVVRVVCCVVHGMAIEGRHQPLSSQSNCSSVSHAYEYCAADQDDRPPHRNRHYYYYYDNDDHRPVRVVMDDGD

Secondary structure (DSSP, 8-state):
-EEE-TTSSEEEEEETTEEEEEETT-SSPSEEEE-S-SSEEEEEETTTTEEEEEE-SSS-EEEEEETTTTEEEEEEE-SS--EEEEEETTEEEEE-TTS--EEEEEEETTEEEEEEE--SS-EEEEEE-STTEEEEEETTEEEEEETTTTEEEEEE---PPPSS-EEEEETTEEEEE-TT-SEEEEEETTT--EEEEE-SS-EEEEE--TT-SEEEEEETTEEEEEETTTTEEEEE-----TT--EEEEEETTEEEEEE--TT-SS-EEEEEESTTS----B------S----HHHHHHHHHHHHTT----------------------GGGHHHHHHHHHHHHT---PPPP--TTSHHHHHHHHTT--HHHHHHHHHHHHHHHTT--EEEHHHHHHHHT-STTTTT-SHHHHTT-EEEETTEEEE-HHHHHHHTTPPPSSEEEE-S-------EEEEEE-TT--HHHHHHHHHHHHSSEEEE-S-HHHHHHHHHHTT-EEEESS--SS--SSPPTT-EEEEEESSSPPHHHHTS----